Protein AF-A0A545ANE0-F1 (afdb_monomer_lite)

Organism: NCBI:txid2593070

pLDDT: mean 75.42, std 20.52, range [23.97, 98.25]

Sequence (667 aa):
MTTHSAHTYRINDRVTLIAPPAGDGALAAGDLGTVAEIHGDPPAPQVAADQPAASLEPPAPEAQHPIYADIVQPGTDPIRLDVIWDRGGRTSVSADQVEPFVALGRFTRATVAVSAAAARRGQQVAHLWIAENIGDFAPHPGARYERRRHITREARRLLGSIAIGQRSLLDRLPTVGDLTGLDTRVQEPAWYEAAVGDRGPAWRLLTDDRRDALRHVYSRSFDEALRDRVIDLCRVLAGPTGDDRDLAHLDPAGLTAGGTAVFSHRWHLLDPDLPHDAPTGDGDGDFGALARYAEGYVGVLLEETVEGTVFDCDRTTAEAIVASQQARRAHARERIAVTGLDSAAADDAVERWAAGMFWDDDVIVIDERVRSGDYTAVRRIHPDGDGRYRMPDWGWYPVDPYACDRIHGPLPAPSGGPGWVPLQHVPGVRLADDRLRARPLMLAHLREDSLSVLGLEYAGEPVAVLDAGEEVTVTFLGPDFSEHDLRGYAAESTFDGTPLTAGQLLQTLVTDAETAALIAEMTTRSITLARYLDAGGLHLLTSIAVWPAPRTTAAALNLGRQLTAAAELNDPDFTDDRTGRWELWTGTGWLDVTPYLDDTDTGSTSVFTGWLTQPLSEIPPLQAPQTLSRDRLVDLAADHGVLLPRDGDLPALAARIVTVLHLGEIR

Foldseek 3Di:
DDDDDWDWDDDPNDIDTDDPDDPDDDDDDDDDDDDDDDDDDDDDDDDDDDDDDDDDDDDDDDDWDWDDWDFDDDDDDWTWIWTAIPVRDTDTDTPVVCVVVVQVQQLVLLLVLLLVVLLVLLLVLLQVCLCVPLHDPDDDPPCRPVSLVSSLVVLVVLLVCVVVVPVVSLVPRDFCVNPPPSLVVLVDQVNSCVRRPPSHDRPVPDDPVSSVVSSVSSRVSSSVSNVVSNNQQSCLSLFQVSPSADPVLQAQLPAAQQDKHWKDAPVQFPDPVPDPPPDCDDDPDPCVVVTAGQETEIFGWHDADPLETKTKHAPFSVVVVLVVLVVVLVVQLVVVVVVVDDSVVSNLVSCLVAWHWDDDDLKIWTHNCSNVVNPPPIDIFHQDPVRITIDDSNRMYGGRSSSYNHYIHDRDHSDDQQNFDAQQQQPQKTWSHDQWAKAFPDPPPDDPQDFTKIFIGGNNHGFWIWTPDVFIDIGGPDDPDDPVNLQVRQQSIGGNNHGGGSRLVSQQRVSSNVVVVVCVVLVVVQWKKKFKAALSSSDTPDMDTFAPAAPDLQLLLLLLLLVLLQVCLVDVVSPPRPRIWMWIDPPRHTDTNHDPPPVPPPPPRPVSNPPPPDDLVPDPQDPQPPPDDPVNLRVLCNHNNNGDDPPDDPSSSSSRSVVSVVSVVVD

Structure (mmCIF, N/CA/C/O backbone):
data_AF-A0A545ANE0-F1
#
_entry.id   AF-A0A545ANE0-F1
#
loop_
_atom_site.group_PDB
_atom_site.id
_atom_site.type_symbol
_atom_site.label_atom_id
_atom_site.label_alt_id
_atom_site.label_comp_id
_atom_site.label_asym_id
_atom_site.label_entity_id
_atom_site.label_seq_id
_atom_site.pdbx_PDB_ins_code
_atom_site.Cartn_x
_atom_site.Cartn_y
_atom_site.Cartn_z
_atom_site.occupancy
_atom_site.B_iso_or_equiv
_atom_site.auth_seq_id
_atom_site.auth_comp_id
_atom_site.auth_asym_id
_atom_site.auth_atom_id
_atom_site.pdbx_PDB_model_num
ATOM 1 N N . MET A 1 1 ? -18.546 40.889 -35.721 1.00 28.52 1 MET A N 1
ATOM 2 C CA . MET A 1 1 ? -17.158 40.630 -36.156 1.00 28.52 1 MET A CA 1
ATOM 3 C C . MET A 1 1 ? -16.455 39.940 -35.003 1.00 28.52 1 MET A C 1
ATOM 5 O O . MET A 1 1 ? -15.994 40.616 -34.098 1.00 28.52 1 MET A O 1
ATOM 9 N N . THR A 1 2 ? -16.472 38.612 -34.979 1.00 26.05 2 THR A N 1
ATOM 10 C CA . THR A 1 2 ? -15.741 37.794 -34.004 1.00 26.05 2 THR A CA 1
ATOM 11 C C . THR A 1 2 ? -14.360 37.506 -34.583 1.00 26.05 2 THR A C 1
ATOM 13 O O . THR A 1 2 ? -14.218 36.761 -35.552 1.00 26.05 2 THR A O 1
ATOM 16 N N . THR A 1 3 ? -13.340 38.170 -34.050 1.00 25.02 3 THR A N 1
ATOM 17 C CA . THR A 1 3 ? -11.935 37.862 -34.335 1.00 25.02 3 THR A CA 1
ATOM 18 C C . THR A 1 3 ? -11.594 36.519 -33.700 1.00 25.02 3 THR A C 1
ATOM 20 O O . THR A 1 3 ? -11.631 36.400 -32.481 1.00 25.02 3 THR A O 1
ATOM 23 N N . HIS A 1 4 ? -11.296 35.518 -34.527 1.00 28.41 4 HIS A N 1
ATOM 24 C CA . HIS A 1 4 ? -10.784 34.226 -34.077 1.00 28.41 4 HIS A CA 1
ATOM 25 C C . HIS A 1 4 ? -9.259 34.331 -34.032 1.00 28.41 4 HIS A C 1
ATOM 27 O O . HIS A 1 4 ? -8.623 34.560 -35.062 1.00 28.41 4 HIS A O 1
ATOM 33 N N . SER A 1 5 ? -8.688 34.229 -32.837 1.00 26.48 5 SER A N 1
ATOM 34 C CA . SER A 1 5 ? -7.242 34.264 -32.621 1.00 26.48 5 SER A CA 1
ATOM 35 C C . SER A 1 5 ? -6.709 32.833 -32.634 1.00 26.48 5 SER A C 1
ATOM 37 O O . SER A 1 5 ? -7.200 31.991 -31.890 1.00 26.48 5 SER A O 1
ATOM 39 N N . ALA A 1 6 ? -5.716 32.545 -33.475 1.00 29.52 6 ALA A N 1
ATOM 40 C CA . ALA A 1 6 ? -4.962 31.298 -33.384 1.00 29.52 6 ALA A CA 1
ATOM 41 C C . ALA A 1 6 ? -3.971 31.396 -32.215 1.00 29.52 6 ALA A C 1
ATOM 43 O O . ALA A 1 6 ? -3.240 32.384 -32.105 1.00 29.52 6 ALA A O 1
ATOM 44 N N . HIS A 1 7 ? -3.933 30.374 -31.362 1.00 35.81 7 HIS A N 1
ATOM 45 C CA . HIS A 1 7 ? -2.997 30.290 -30.244 1.00 35.81 7 HIS A CA 1
ATOM 46 C C . HIS A 1 7 ? -1.895 29.273 -30.563 1.00 35.81 7 HIS A C 1
ATOM 48 O O . HIS A 1 7 ? -2.142 28.220 -31.150 1.00 35.81 7 HIS A O 1
ATOM 54 N N . THR A 1 8 ? -0.651 29.625 -30.235 1.00 31.64 8 THR A N 1
ATOM 55 C CA . THR A 1 8 ? 0.530 28.775 -30.448 1.00 31.64 8 THR A CA 1
ATOM 56 C C . THR A 1 8 ? 1.020 28.264 -29.103 1.00 31.64 8 THR A C 1
ATOM 58 O O . THR A 1 8 ? 1.231 29.071 -28.197 1.00 31.64 8 THR A O 1
ATOM 61 N N . TYR A 1 9 ? 1.250 26.955 -28.993 1.00 38.88 9 TYR A N 1
ATOM 62 C CA . TYR A 1 9 ? 1.748 26.314 -27.774 1.00 38.88 9 TYR A CA 1
ATOM 63 C C . TYR A 1 9 ? 3.064 25.575 -28.051 1.00 38.88 9 TYR A C 1
ATOM 65 O O . TYR A 1 9 ? 3.292 25.067 -29.154 1.00 38.88 9 TYR A O 1
ATOM 73 N N . ARG A 1 10 ? 3.949 25.526 -27.049 1.00 30.61 10 ARG A N 1
ATOM 74 C CA . ARG A 1 10 ? 5.239 24.821 -27.109 1.00 30.61 10 ARG A CA 1
ATOM 75 C C . ARG A 1 10 ? 5.293 23.761 -26.011 1.00 30.61 10 ARG A C 1
ATOM 77 O O . ARG A 1 10 ? 5.142 24.107 -24.845 1.00 30.61 10 ARG A O 1
ATOM 84 N N . ILE A 1 11 ? 5.537 22.505 -26.388 1.00 34.91 11 ILE A N 1
ATOM 85 C CA . ILE A 1 11 ? 5.629 21.349 -25.480 1.00 34.91 11 ILE A CA 1
ATOM 86 C C . ILE A 1 11 ? 6.806 20.473 -25.940 1.00 34.91 11 ILE A C 1
ATOM 88 O O . ILE A 1 11 ? 6.880 20.130 -27.117 1.00 34.91 11 ILE A O 1
ATOM 92 N N . ASN A 1 12 ? 7.732 20.134 -25.032 1.00 28.36 12 ASN A N 1
ATOM 93 C CA . ASN A 1 12 ? 8.850 19.192 -25.247 1.00 28.36 12 ASN A CA 1
ATOM 94 C C . ASN A 1 12 ? 9.587 19.362 -26.595 1.00 28.36 12 ASN A C 1
ATOM 96 O O . ASN A 1 12 ? 9.641 18.451 -27.416 1.00 28.36 12 ASN A O 1
ATOM 100 N N . ASP A 1 13 ? 10.113 20.566 -26.843 1.00 33.41 13 ASP A N 1
ATOM 101 C CA . ASP A 1 13 ? 10.834 20.957 -28.070 1.00 33.41 13 ASP A CA 1
ATOM 102 C C . ASP A 1 13 ? 10.074 20.833 -29.405 1.00 33.41 13 ASP A C 1
ATOM 104 O O . ASP A 1 13 ? 10.647 21.057 -30.474 1.00 33.41 13 ASP A O 1
ATOM 108 N N . ARG A 1 14 ? 8.754 20.626 -29.363 1.00 27.83 14 ARG A N 1
ATOM 109 C CA . ARG A 1 14 ? 7.850 20.787 -30.509 1.00 27.83 14 ARG A CA 1
ATOM 110 C C . ARG A 1 14 ? 6.930 21.998 -30.335 1.00 27.83 14 ARG A C 1
ATOM 112 O O . ARG A 1 14 ? 6.461 22.313 -29.242 1.00 27.83 14 ARG A O 1
ATOM 119 N N . VAL A 1 15 ? 6.690 22.703 -31.442 1.00 31.73 15 VAL A N 1
ATOM 120 C CA . VAL A 1 15 ? 5.706 23.792 -31.544 1.00 31.73 15 VAL A CA 1
ATOM 121 C C . VAL A 1 15 ? 4.491 23.248 -32.282 1.00 31.73 15 VAL A C 1
ATOM 123 O O . VAL A 1 15 ? 4.625 22.802 -33.422 1.00 31.73 15 VAL A O 1
ATOM 126 N N . THR A 1 16 ? 3.322 23.308 -31.648 1.00 34.94 16 THR A N 1
ATOM 127 C CA . THR A 1 16 ? 2.058 22.845 -32.231 1.00 34.94 16 THR A CA 1
ATOM 128 C C . THR A 1 16 ? 1.138 24.044 -32.448 1.00 34.94 16 THR A C 1
ATOM 130 O O . THR A 1 16 ? 0.875 24.824 -31.530 1.00 34.94 16 THR A O 1
ATOM 133 N N . LEU A 1 17 ? 0.669 24.207 -33.686 1.00 29.58 17 LEU A N 1
ATOM 134 C CA . LEU A 1 17 ? -0.305 25.221 -34.089 1.00 29.58 17 LEU A CA 1
ATOM 135 C C . LEU A 1 17 ? -1.681 24.565 -34.176 1.00 29.58 17 LEU A C 1
ATOM 137 O O . LEU A 1 17 ? -1.882 23.674 -34.997 1.00 29.58 17 LEU A O 1
ATOM 141 N N . ILE A 1 18 ? -2.621 25.021 -33.351 1.00 36.62 18 ILE A N 1
ATOM 142 C CA . ILE A 1 18 ? -4.013 24.570 -33.409 1.00 36.62 18 ILE A CA 1
ATOM 143 C C . ILE A 1 18 ? -4.801 25.625 -34.186 1.00 36.62 18 ILE A C 1
ATOM 145 O O . ILE A 1 18 ? -4.924 26.773 -33.754 1.00 36.62 18 ILE A O 1
ATOM 149 N N . ALA A 1 19 ? -5.302 25.246 -35.360 1.00 32.94 19 ALA A N 1
ATOM 150 C CA . ALA A 1 19 ? -6.251 26.053 -36.118 1.00 32.94 19 ALA A CA 1
ATOM 151 C C . ALA A 1 19 ? -7.684 25.619 -35.762 1.00 32.94 19 ALA A C 1
ATOM 153 O O . ALA A 1 19 ? -7.914 24.422 -35.580 1.00 32.94 19 ALA A O 1
ATOM 154 N N . PRO A 1 20 ? -8.654 26.547 -35.677 1.00 31.06 20 PRO A N 1
ATOM 155 C CA . PRO A 1 20 ? -10.052 26.170 -35.501 1.00 31.06 20 PRO A CA 1
ATOM 156 C C . PRO A 1 20 ? -10.534 25.325 -36.696 1.00 31.06 20 PRO A C 1
ATOM 158 O O . PRO A 1 20 ? -10.013 25.491 -37.805 1.00 31.06 20 PRO A O 1
ATOM 161 N N . PRO A 1 21 ? -11.523 24.432 -36.500 1.00 33.53 21 PRO A N 1
ATOM 162 C CA . PRO A 1 21 ? -12.030 23.579 -37.568 1.00 33.53 21 PRO A CA 1
ATOM 163 C C . PRO A 1 21 ? -12.534 24.428 -38.739 1.00 33.53 21 PRO A C 1
ATOM 165 O O . PRO A 1 21 ? -13.263 25.407 -38.557 1.00 33.53 21 PRO A O 1
ATOM 168 N N . ALA A 1 22 ? -12.119 24.061 -39.953 1.00 37.31 22 ALA A N 1
ATOM 169 C CA . ALA A 1 22 ? -12.614 24.685 -41.170 1.00 37.31 22 ALA A CA 1
ATOM 170 C C . ALA A 1 22 ? -14.122 24.425 -41.268 1.00 37.31 22 ALA A C 1
ATOM 172 O O . ALA A 1 22 ? -14.550 23.275 -41.322 1.00 37.31 22 ALA A O 1
ATOM 173 N N . GLY A 1 23 ? -14.915 25.498 -41.254 1.00 31.55 23 GLY A N 1
ATOM 174 C CA . GLY A 1 23 ? -16.360 25.408 -41.431 1.00 31.55 23 GLY A CA 1
ATOM 175 C C . GLY A 1 23 ? -16.715 24.669 -42.721 1.00 31.55 23 GLY A C 1
ATOM 176 O O . GLY A 1 23 ? -16.077 24.875 -43.756 1.00 31.55 23 GLY A O 1
ATOM 177 N N . ASP A 1 24 ? -17.730 23.812 -42.622 1.00 40.47 24 ASP A N 1
ATOM 178 C CA . ASP A 1 24 ? -18.222 22.937 -43.682 1.00 40.47 24 ASP A CA 1
ATOM 179 C C . ASP A 1 24 ? -18.369 23.653 -45.032 1.00 40.47 24 ASP A C 1
ATOM 181 O O . ASP A 1 24 ? -19.156 24.588 -45.203 1.00 40.47 24 ASP A O 1
ATOM 185 N N . GLY A 1 25 ? -17.627 23.159 -46.020 1.00 31.92 25 GLY A N 1
ATOM 186 C CA . GLY A 1 25 ? -17.668 23.640 -47.393 1.00 31.92 25 GLY A CA 1
ATOM 187 C C . GLY A 1 25 ? -16.977 22.661 -48.329 1.00 31.92 25 GLY A C 1
ATOM 188 O O . GLY A 1 25 ? -15.789 22.782 -48.604 1.00 31.92 25 GLY A O 1
ATOM 189 N N . ALA A 1 26 ? -17.740 21.673 -48.795 1.00 34.78 26 ALA A N 1
ATOM 190 C CA . ALA A 1 26 ? -17.330 20.638 -49.736 1.00 34.78 26 ALA A CA 1
ATOM 191 C C . ALA A 1 26 ? -16.543 21.172 -50.945 1.00 34.78 26 ALA A C 1
ATOM 193 O O . ALA A 1 26 ? -17.008 22.107 -51.590 1.00 34.78 26 ALA A O 1
ATOM 194 N N . LEU A 1 27 ? -15.456 20.489 -51.332 1.00 28.86 27 LEU A N 1
ATOM 195 C CA . LEU A 1 27 ? -15.046 20.330 -52.733 1.00 28.86 27 LEU A CA 1
ATOM 196 C C . LEU A 1 27 ? -14.196 19.056 -52.942 1.00 28.86 27 LEU A C 1
ATOM 198 O O . LEU A 1 27 ? -13.414 18.645 -52.095 1.00 28.86 27 LEU A O 1
ATOM 202 N N . ALA A 1 28 ? -14.465 18.443 -54.094 1.00 30.91 28 ALA A N 1
ATOM 203 C CA . ALA A 1 28 ? -14.159 17.108 -54.606 1.00 30.91 28 ALA A CA 1
ATOM 204 C C . ALA A 1 28 ? -12.704 16.584 -54.604 1.00 30.91 28 ALA A C 1
ATOM 206 O O . ALA A 1 28 ? -11.726 17.322 -54.606 1.00 30.91 28 ALA A O 1
ATOM 207 N N . ALA A 1 29 ? -12.642 15.252 -54.725 1.00 36.03 29 ALA A N 1
ATOM 208 C CA . ALA A 1 29 ? -11.486 14.382 -54.922 1.00 36.03 29 ALA A CA 1
ATOM 209 C C . ALA A 1 29 ? -10.595 14.715 -56.137 1.00 36.03 29 ALA A C 1
ATOM 211 O O . ALA A 1 29 ? -11.097 15.067 -57.205 1.00 36.03 29 ALA A O 1
ATOM 212 N N . GLY A 1 30 ? -9.287 14.459 -55.995 1.00 28.72 30 GLY A N 1
ATOM 213 C CA . GLY A 1 30 ? -8.337 14.374 -57.106 1.00 28.72 30 GLY A CA 1
ATOM 214 C C . GLY A 1 30 ? -6.865 14.336 -56.672 1.00 28.72 30 GLY A C 1
ATOM 215 O O . GLY A 1 30 ? -6.352 15.325 -56.173 1.00 28.72 30 GLY A O 1
ATOM 216 N N . ASP A 1 31 ? -6.225 13.199 -56.952 1.00 26.47 31 ASP A N 1
ATOM 217 C CA . ASP A 1 31 ? -4.787 12.943 -57.126 1.00 26.47 31 ASP A CA 1
ATOM 218 C C . ASP A 1 31 ? -3.800 12.905 -55.937 1.00 26.47 31 ASP A C 1
ATOM 220 O O . ASP A 1 31 ? -3.497 13.876 -55.249 1.00 26.47 31 ASP A O 1
ATOM 224 N N . LEU A 1 32 ? -3.215 11.705 -55.808 1.00 40.06 32 LEU A N 1
ATOM 225 C CA . LEU A 1 32 ? -1.985 11.359 -55.102 1.00 40.06 32 LEU A CA 1
ATOM 226 C C . LEU A 1 32 ? -0.805 12.187 -55.632 1.00 40.06 32 LEU A C 1
ATOM 228 O O . LEU A 1 32 ? -0.438 12.078 -56.802 1.00 40.06 32 LEU A O 1
ATOM 232 N N . GLY A 1 33 ? -0.170 12.949 -54.743 1.00 25.36 33 GLY A N 1
ATOM 233 C CA . GLY A 1 33 ? 1.069 13.674 -54.999 1.00 25.36 33 GLY A CA 1
ATOM 234 C C . GLY A 1 33 ? 2.112 13.369 -53.927 1.00 25.36 33 GLY A C 1
ATOM 235 O O . GLY A 1 33 ? 1.905 13.626 -52.746 1.00 25.36 33 GLY A O 1
ATOM 236 N N . THR A 1 34 ? 3.224 12.800 -54.374 1.00 28.03 34 THR A N 1
ATOM 237 C CA . THR A 1 34 ? 4.483 12.539 -53.674 1.00 28.03 34 THR A CA 1
ATOM 238 C C . THR A 1 34 ? 4.939 13.723 -52.811 1.00 28.03 34 THR A C 1
ATOM 240 O O . THR A 1 34 ? 5.067 14.839 -53.311 1.00 28.03 34 THR A O 1
ATOM 243 N N . VAL A 1 35 ? 5.250 13.477 -51.534 1.00 23.97 35 VAL A N 1
ATOM 244 C CA . VAL A 1 35 ? 5.928 14.455 -50.668 1.00 23.97 35 VAL A CA 1
ATOM 245 C C . VAL A 1 35 ? 7.395 14.539 -51.095 1.00 23.97 35 VAL A C 1
ATOM 247 O O . VAL A 1 35 ? 8.136 13.566 -50.979 1.00 23.97 35 VAL A O 1
ATOM 250 N N . ALA A 1 36 ? 7.797 15.696 -51.622 1.00 25.19 36 ALA A N 1
ATOM 251 C CA . ALA A 1 36 ? 9.192 16.066 -51.825 1.00 25.19 36 ALA A CA 1
ATOM 252 C C . ALA A 1 36 ? 9.706 16.798 -50.575 1.00 25.19 36 ALA A C 1
ATOM 254 O O . ALA A 1 36 ? 9.085 17.761 -50.123 1.00 25.19 36 ALA A O 1
ATOM 255 N N . GLU A 1 37 ? 10.837 16.345 -50.030 1.00 26.81 37 GLU A N 1
ATOM 256 C CA . GLU A 1 37 ? 11.585 17.048 -48.985 1.00 26.81 37 GLU A CA 1
ATOM 257 C C . GLU A 1 37 ? 12.109 18.387 -49.522 1.00 26.81 37 GLU A C 1
ATOM 259 O O . GLU A 1 37 ? 12.807 18.448 -50.537 1.00 26.81 37 GLU A O 1
ATOM 264 N N . ILE A 1 38 ? 11.774 19.476 -48.831 1.00 25.34 38 ILE A N 1
ATOM 265 C CA . ILE A 1 38 ? 12.325 20.804 -49.095 1.00 25.34 38 ILE A CA 1
ATOM 266 C C . ILE A 1 38 ? 13.596 20.955 -48.255 1.00 25.34 38 ILE A C 1
ATOM 268 O O . ILE A 1 38 ? 13.527 21.136 -47.041 1.00 25.34 38 ILE A O 1
ATOM 272 N N . HIS A 1 39 ? 14.758 20.925 -48.909 1.00 33.19 39 HIS A N 1
ATOM 273 C CA . HIS A 1 39 ? 15.989 21.500 -48.368 1.00 33.19 39 HIS A CA 1
ATOM 274 C C . HIS A 1 39 ? 15.952 23.021 -48.551 1.00 33.19 39 HIS A C 1
ATOM 276 O O . HIS A 1 39 ? 15.934 23.516 -49.678 1.00 33.19 39 HIS A O 1
ATOM 282 N N . GLY A 1 40 ? 15.958 23.761 -47.444 1.00 26.75 40 GLY A N 1
ATOM 283 C CA . GLY A 1 40 ? 16.153 25.207 -47.433 1.00 26.75 40 GLY A CA 1
ATOM 284 C C . GLY A 1 40 ? 17.101 25.599 -46.307 1.00 26.75 40 GLY A C 1
ATOM 285 O O . GLY A 1 40 ? 16.739 25.489 -45.138 1.00 26.75 40 GLY A O 1
ATOM 286 N N . ASP A 1 41 ? 18.302 26.048 -46.671 1.00 32.09 41 ASP A N 1
ATOM 287 C CA . ASP A 1 41 ? 19.240 26.706 -45.758 1.00 32.09 41 ASP A CA 1
ATOM 288 C C . ASP A 1 41 ? 18.666 28.055 -45.285 1.00 32.09 41 ASP A C 1
ATOM 290 O O . ASP A 1 41 ? 18.179 28.838 -46.112 1.00 32.09 41 ASP A O 1
ATOM 294 N N . PRO A 1 42 ? 18.743 28.391 -43.985 1.00 35.19 42 PRO A N 1
ATOM 295 C CA . PRO A 1 42 ? 18.400 29.725 -43.512 1.00 35.19 42 PRO A CA 1
ATOM 296 C C . PRO A 1 42 ? 19.545 30.724 -43.784 1.00 35.19 42 PRO A C 1
ATOM 298 O O . PRO A 1 42 ? 20.722 30.356 -43.734 1.00 35.19 42 PRO A O 1
ATOM 301 N N . PRO A 1 43 ? 19.243 32.012 -44.042 1.00 36.88 43 PRO A N 1
ATOM 302 C CA . PRO A 1 43 ? 20.267 33.012 -44.311 1.00 36.88 43 PRO A CA 1
ATOM 303 C C . PRO A 1 43 ? 20.985 33.446 -43.026 1.00 36.88 43 PRO A C 1
ATOM 305 O O . PRO A 1 43 ? 20.368 33.711 -41.994 1.00 36.88 43 PRO A O 1
ATOM 308 N N . ALA A 1 44 ? 22.308 33.563 -43.122 1.00 34.12 44 ALA A N 1
ATOM 309 C CA . ALA A 1 44 ? 23.179 34.063 -42.065 1.00 34.12 44 ALA A CA 1
ATOM 310 C C . ALA A 1 44 ? 22.987 35.574 -41.809 1.00 34.12 44 ALA A C 1
ATOM 312 O O . ALA A 1 44 ? 22.859 36.341 -42.770 1.00 34.12 44 ALA A O 1
ATOM 313 N N . PRO A 1 45 ? 23.069 36.046 -40.551 1.00 38.28 45 PRO A N 1
ATOM 314 C CA . PRO A 1 45 ? 23.238 37.461 -40.264 1.00 38.28 45 PRO A CA 1
ATOM 315 C C . PRO A 1 45 ? 24.726 37.848 -40.274 1.00 38.28 45 PRO A C 1
ATOM 317 O O . PRO A 1 45 ? 25.568 37.210 -39.644 1.00 38.28 45 PRO A O 1
ATOM 320 N N . GLN A 1 46 ? 25.043 38.936 -40.977 1.00 38.28 46 GLN A N 1
ATOM 321 C CA . GLN A 1 46 ? 26.322 39.637 -40.872 1.00 38.28 46 GLN A CA 1
ATOM 322 C C . GLN A 1 46 ? 26.370 40.469 -39.584 1.00 38.28 46 GLN A C 1
ATOM 324 O O . GLN A 1 46 ? 25.538 41.357 -39.409 1.00 38.28 46 GLN A O 1
ATOM 329 N N . VAL A 1 47 ? 27.400 40.273 -38.756 1.00 34.56 47 VAL A N 1
ATOM 330 C CA . VAL A 1 47 ? 27.955 41.314 -37.872 1.00 34.56 47 VAL A CA 1
ATOM 331 C C . VAL A 1 47 ? 29.482 41.203 -37.885 1.00 34.56 47 VAL A C 1
ATOM 333 O O . VAL A 1 47 ? 30.043 40.111 -37.933 1.00 34.56 47 VAL A O 1
ATOM 336 N N . ALA A 1 48 ? 30.138 42.360 -37.918 1.00 37.12 48 ALA A N 1
ATOM 337 C CA . ALA A 1 48 ? 31.561 42.545 -38.140 1.00 37.12 48 ALA A CA 1
ATOM 338 C C . ALA A 1 48 ? 32.421 42.531 -36.856 1.00 37.12 48 ALA A C 1
ATOM 340 O O . ALA A 1 48 ? 32.000 43.038 -35.821 1.00 37.12 48 ALA A O 1
ATOM 341 N N . ALA A 1 49 ? 33.665 42.080 -37.063 1.00 37.94 49 ALA A N 1
ATOM 342 C CA . ALA A 1 49 ? 34.952 42.550 -36.524 1.00 37.94 49 ALA A CA 1
ATOM 343 C C . ALA A 1 49 ? 35.456 42.173 -35.104 1.00 37.94 49 ALA A C 1
ATOM 345 O O . ALA A 1 49 ? 34.878 42.523 -34.082 1.00 37.94 49 ALA A O 1
ATOM 346 N N . ASP A 1 50 ? 36.669 41.592 -35.155 1.00 37.19 50 ASP A N 1
ATOM 347 C CA . ASP A 1 50 ? 37.856 41.706 -34.288 1.00 37.19 50 ASP A CA 1
ATOM 348 C C . ASP A 1 50 ? 37.899 41.119 -32.864 1.00 37.19 50 ASP A C 1
ATOM 350 O O . ASP A 1 50 ? 37.469 41.744 -31.901 1.00 37.19 50 ASP A O 1
ATOM 354 N N . GLN A 1 51 ? 38.629 39.994 -32.727 1.00 31.12 51 GLN A N 1
ATOM 355 C CA . GLN A 1 51 ? 39.748 39.794 -31.775 1.00 31.12 51 GLN A CA 1
ATOM 356 C C . GLN A 1 51 ? 40.488 38.452 -32.043 1.00 31.12 51 GLN A C 1
ATOM 358 O O . GLN A 1 51 ? 39.836 37.477 -32.414 1.00 31.12 51 GLN A O 1
ATOM 363 N N . PRO A 1 52 ? 41.828 38.348 -31.874 1.00 43.75 52 PRO A N 1
ATOM 364 C CA . PRO A 1 52 ? 42.574 37.119 -32.156 1.00 43.75 52 PRO A CA 1
ATOM 365 C C . PRO A 1 52 ? 42.672 36.212 -30.917 1.00 43.75 52 PRO A C 1
ATOM 367 O O . PRO A 1 52 ? 43.088 36.659 -29.849 1.00 43.75 52 PRO A O 1
ATOM 370 N N . ALA A 1 53 ? 42.354 34.923 -31.070 1.00 35.31 53 ALA A N 1
ATOM 371 C CA . ALA A 1 53 ? 42.553 33.896 -30.045 1.00 35.31 53 ALA A CA 1
ATOM 372 C C . ALA A 1 53 ? 43.604 32.862 -30.482 1.00 35.31 53 ALA A C 1
ATOM 374 O O . ALA A 1 53 ? 43.702 32.495 -31.653 1.00 35.31 53 ALA A O 1
ATOM 375 N N . ALA A 1 54 ? 44.413 32.449 -29.508 1.00 36.94 54 ALA A N 1
ATOM 376 C CA . ALA A 1 54 ? 45.605 31.623 -29.630 1.00 36.94 54 ALA A CA 1
ATOM 377 C C . ALA A 1 54 ? 45.320 30.149 -29.974 1.00 36.94 54 ALA A C 1
ATOM 379 O O . ALA A 1 54 ? 44.327 29.572 -29.537 1.00 36.94 54 ALA A O 1
ATOM 380 N N . SER A 1 55 ? 46.254 29.542 -30.713 1.00 37.50 55 SER A N 1
ATOM 381 C CA . SER A 1 55 ? 46.291 28.118 -31.053 1.00 37.50 55 SER A CA 1
ATOM 382 C C . SER A 1 55 ? 46.403 27.219 -29.818 1.00 37.50 55 SER A C 1
ATOM 384 O O . SER A 1 55 ? 47.327 27.375 -29.021 1.00 37.50 55 SER A O 1
ATOM 386 N N . LEU A 1 56 ? 45.528 26.218 -29.725 1.00 35.09 56 LEU A N 1
ATOM 387 C CA . LEU A 1 56 ? 45.695 25.036 -28.878 1.00 35.09 56 LEU A CA 1
ATOM 388 C C . LEU A 1 56 ? 45.619 23.787 -29.765 1.00 35.09 56 LEU A C 1
ATOM 390 O O . LEU A 1 56 ? 44.711 23.661 -30.586 1.00 35.09 56 LEU A O 1
ATOM 394 N N . GLU A 1 57 ? 46.604 22.897 -29.626 1.00 37.53 57 GLU A N 1
ATOM 395 C CA . GLU A 1 57 ? 46.645 21.587 -30.288 1.00 37.53 57 GLU A CA 1
ATOM 396 C C . GLU A 1 57 ? 45.524 20.660 -29.776 1.00 37.53 57 GLU A C 1
ATOM 398 O O . GLU A 1 57 ? 45.165 20.730 -28.596 1.00 37.53 57 GLU A O 1
ATOM 403 N N . PRO A 1 58 ? 44.974 19.771 -30.627 1.00 36.00 58 PRO A N 1
ATOM 404 C CA . PRO A 1 58 ? 43.922 18.846 -30.222 1.00 36.00 58 PRO A CA 1
ATOM 405 C C . PRO A 1 58 ? 44.472 17.651 -29.412 1.00 36.00 58 PRO A C 1
ATOM 407 O O . PRO A 1 58 ? 45.589 17.193 -29.665 1.00 36.00 58 PRO A O 1
ATOM 410 N N . PRO A 1 59 ? 43.689 17.108 -28.460 1.00 37.97 59 PRO A N 1
ATOM 411 C CA . PRO A 1 59 ? 44.095 15.980 -27.624 1.00 37.97 59 PRO A CA 1
ATOM 412 C C . PRO A 1 59 ? 44.067 14.634 -28.373 1.00 37.97 59 PRO A C 1
ATOM 414 O O . PRO A 1 59 ? 43.358 14.457 -29.364 1.00 37.97 59 PRO A O 1
ATOM 417 N N . ALA A 1 60 ? 44.854 13.676 -27.872 1.00 41.44 60 ALA A N 1
ATOM 418 C CA . ALA A 1 60 ? 44.994 12.324 -28.420 1.00 41.44 60 ALA A CA 1
ATOM 419 C C . ALA A 1 60 ? 43.677 11.511 -28.365 1.00 41.44 60 ALA A C 1
ATOM 421 O O . ALA A 1 60 ? 42.898 11.689 -27.427 1.00 41.44 60 ALA A O 1
ATOM 422 N N . PRO A 1 61 ? 43.423 10.601 -29.329 1.00 45.44 61 PRO A N 1
ATOM 423 C CA . PRO A 1 61 ? 42.157 9.875 -29.413 1.00 45.44 61 PRO A CA 1
ATOM 424 C C . PRO A 1 61 ? 42.002 8.798 -28.324 1.00 45.44 61 PRO A C 1
ATOM 426 O O . PRO A 1 61 ? 42.897 7.984 -28.100 1.00 45.44 61 PRO A O 1
ATOM 429 N N . GLU A 1 62 ? 40.827 8.791 -27.688 1.00 41.66 62 GLU A N 1
ATOM 430 C CA . GLU A 1 62 ? 40.342 7.765 -26.752 1.00 41.66 62 GLU A CA 1
ATOM 431 C C . GLU A 1 62 ? 40.133 6.393 -27.429 1.00 41.66 62 GLU A C 1
ATOM 433 O O . GLU A 1 62 ? 39.872 6.304 -28.631 1.00 41.66 62 GLU A O 1
ATOM 438 N N . ALA A 1 63 ? 40.234 5.314 -26.642 1.00 40.16 63 ALA A N 1
ATOM 439 C CA . ALA A 1 63 ? 40.092 3.927 -27.095 1.00 40.16 63 ALA A CA 1
ATOM 440 C C . ALA A 1 63 ? 38.671 3.608 -27.617 1.00 40.16 63 ALA A C 1
ATOM 442 O O . ALA A 1 63 ? 37.685 3.979 -26.989 1.00 40.16 63 ALA A O 1
ATOM 443 N N . GLN A 1 64 ? 38.578 2.896 -28.749 1.00 51.84 64 GLN A N 1
ATOM 444 C CA . GLN A 1 64 ? 37.326 2.527 -29.437 1.00 51.84 64 GLN A CA 1
ATOM 445 C C . GLN A 1 64 ? 37.017 1.027 -29.285 1.00 51.84 64 GLN A C 1
ATOM 447 O O . GLN A 1 64 ? 37.941 0.206 -29.327 1.00 51.84 64 GLN A O 1
ATOM 452 N N . HIS A 1 65 ? 35.734 0.650 -29.168 1.00 46.34 65 HIS A N 1
ATOM 453 C CA . HIS A 1 65 ? 35.291 -0.749 -29.074 1.00 46.34 65 HIS A CA 1
ATOM 454 C C . HIS A 1 65 ? 34.536 -1.215 -30.343 1.00 46.34 65 HIS A C 1
ATOM 456 O O . HIS A 1 65 ? 33.714 -0.471 -30.885 1.00 46.34 65 HIS A O 1
ATOM 462 N N . PRO A 1 66 ? 34.796 -2.433 -30.863 1.00 44.50 66 PRO A N 1
ATOM 463 C CA . PRO A 1 66 ? 34.135 -2.936 -32.070 1.00 44.50 66 PRO A CA 1
ATOM 464 C C . PRO A 1 66 ? 32.729 -3.486 -31.766 1.00 44.50 66 PRO A C 1
ATOM 466 O O . PRO A 1 66 ? 32.556 -4.241 -30.809 1.00 44.50 66 PRO A O 1
ATOM 469 N N . ILE A 1 67 ? 31.742 -3.160 -32.609 1.00 43.97 67 ILE A N 1
ATOM 470 C CA . ILE A 1 67 ? 30.346 -3.626 -32.490 1.00 43.97 67 ILE A CA 1
ATOM 471 C C . ILE A 1 67 ? 30.077 -4.866 -33.359 1.00 43.97 67 ILE A C 1
ATOM 473 O O . ILE A 1 67 ? 29.410 -5.797 -32.910 1.00 43.97 67 ILE A O 1
ATOM 477 N N . TYR A 1 68 ? 30.562 -4.897 -34.607 1.00 41.47 68 TYR A N 1
ATOM 478 C CA . TYR A 1 68 ? 30.224 -5.946 -35.584 1.00 41.47 68 TYR A CA 1
ATOM 479 C C . TYR A 1 68 ? 31.285 -6.067 -36.696 1.00 41.47 68 TYR A C 1
ATOM 481 O O . TYR A 1 68 ? 31.982 -5.092 -36.983 1.00 41.47 68 TYR A O 1
ATOM 489 N N . ALA A 1 69 ? 31.403 -7.241 -37.334 1.00 44.47 69 ALA A N 1
ATOM 490 C CA . ALA A 1 69 ? 32.304 -7.477 -38.468 1.00 44.47 69 ALA A CA 1
ATOM 491 C C . ALA A 1 69 ? 31.595 -8.237 -39.602 1.00 44.47 69 ALA A C 1
ATOM 493 O O . ALA A 1 69 ? 30.927 -9.238 -39.337 1.00 44.47 69 ALA A O 1
ATOM 494 N N . ASP A 1 70 ? 31.772 -7.782 -40.847 1.00 42.03 70 ASP A N 1
ATOM 495 C CA . ASP A 1 70 ? 31.150 -8.369 -42.044 1.00 42.03 70 ASP A CA 1
ATOM 496 C C . ASP A 1 70 ? 32.203 -8.856 -43.058 1.00 42.03 70 ASP A C 1
ATOM 498 O O . ASP A 1 70 ? 33.223 -8.191 -43.272 1.00 42.03 70 ASP A O 1
ATOM 502 N N . ILE A 1 71 ? 31.987 -10.033 -43.662 1.00 47.84 71 ILE A N 1
ATOM 503 C CA . ILE A 1 71 ? 32.952 -10.673 -44.580 1.00 47.84 71 ILE A CA 1
ATOM 504 C C . ILE A 1 71 ? 32.693 -10.195 -46.008 1.00 47.84 71 ILE A C 1
ATOM 506 O O . ILE A 1 71 ? 31.727 -10.608 -46.653 1.00 47.84 71 ILE A O 1
ATOM 510 N N . VAL A 1 72 ? 33.613 -9.399 -46.551 1.00 44.44 72 VAL A N 1
ATOM 511 C CA . VAL A 1 72 ? 33.544 -8.938 -47.941 1.00 44.44 72 VAL A CA 1
ATOM 512 C C . VAL A 1 72 ? 34.290 -9.920 -48.854 1.00 44.44 72 VAL A C 1
ATOM 514 O O . VAL A 1 72 ? 35.510 -9.900 -48.934 1.00 44.44 72 VAL A O 1
ATOM 517 N N . GLN A 1 73 ? 33.509 -10.773 -49.530 1.00 45.97 73 GLN A N 1
ATOM 518 C CA . GLN A 1 73 ? 33.818 -11.663 -50.670 1.00 45.97 73 GLN A CA 1
ATOM 519 C C . GLN A 1 73 ? 35.022 -12.646 -50.597 1.00 45.97 73 GLN A C 1
ATOM 521 O O . GLN A 1 73 ? 36.165 -12.258 -50.371 1.00 45.97 73 GLN A O 1
ATOM 526 N N . PRO A 1 74 ? 34.819 -13.938 -50.944 1.00 39.84 74 PRO A N 1
ATOM 527 C CA . PRO A 1 74 ? 35.908 -14.884 -51.162 1.00 39.84 74 PRO A CA 1
ATOM 528 C C . PRO A 1 74 ? 36.420 -14.808 -52.612 1.00 39.84 74 PRO A C 1
ATOM 530 O O . PRO A 1 74 ? 35.768 -15.290 -53.536 1.00 39.84 74 PRO A O 1
ATOM 533 N N . GLY A 1 75 ? 37.611 -14.243 -52.819 1.00 46.22 75 GLY A N 1
ATOM 534 C CA . GLY A 1 75 ? 38.293 -14.290 -54.116 1.00 46.22 75 GLY A CA 1
ATOM 535 C C . GLY A 1 75 ? 39.585 -13.474 -54.159 1.00 46.22 75 GLY A C 1
ATOM 536 O O . GLY A 1 75 ? 39.531 -12.274 -54.385 1.00 46.22 75 GLY A O 1
ATOM 537 N N . THR A 1 76 ? 40.724 -14.165 -53.997 1.00 44.03 76 THR A N 1
ATOM 538 C CA . THR A 1 76 ? 42.136 -13.712 -54.124 1.00 44.03 76 THR A CA 1
ATOM 539 C C . THR A 1 76 ? 42.657 -12.683 -53.092 1.00 44.03 76 THR A C 1
ATOM 541 O O . THR A 1 76 ? 42.325 -11.515 -53.193 1.00 44.03 76 THR A O 1
ATOM 544 N N . ASP A 1 77 ? 43.495 -13.156 -52.143 1.00 47.34 77 ASP A N 1
ATOM 545 C CA . ASP A 1 77 ? 44.440 -12.470 -51.210 1.00 47.34 77 ASP A CA 1
ATOM 546 C C . ASP A 1 77 ? 44.130 -11.070 -50.607 1.00 47.34 77 ASP A C 1
ATOM 548 O O . ASP A 1 77 ? 43.940 -10.104 -51.342 1.00 47.34 77 ASP A O 1
ATOM 552 N N . PRO A 1 78 ? 44.389 -10.859 -49.291 1.00 51.72 78 PRO A N 1
ATOM 553 C CA . PRO A 1 78 ? 43.898 -11.605 -48.131 1.00 51.72 78 PRO A CA 1
ATOM 554 C C . PRO A 1 78 ? 42.462 -11.170 -47.772 1.00 51.72 78 PRO A C 1
ATOM 556 O O . PRO A 1 78 ? 42.046 -10.054 -48.083 1.00 51.72 78 PRO A O 1
ATOM 559 N N . ILE A 1 79 ? 41.709 -12.033 -47.076 1.00 54.25 79 ILE A N 1
ATOM 560 C CA . ILE A 1 79 ? 40.341 -11.734 -46.609 1.00 54.25 79 ILE A CA 1
ATOM 561 C C . ILE A 1 79 ? 40.371 -10.433 -45.793 1.00 54.25 79 ILE A C 1
ATOM 563 O O . ILE A 1 79 ? 40.993 -10.381 -44.730 1.00 54.25 79 ILE A O 1
ATOM 567 N N . ARG A 1 80 ? 39.731 -9.381 -46.313 1.00 54.84 80 ARG A N 1
ATOM 568 C CA . ARG A 1 80 ? 39.524 -8.116 -45.605 1.00 54.84 80 ARG A CA 1
ATOM 569 C C . ARG A 1 80 ? 38.180 -8.166 -44.899 1.00 54.84 80 ARG A C 1
ATOM 571 O O . ARG A 1 80 ? 37.160 -8.470 -45.512 1.00 54.84 80 ARG A O 1
ATOM 578 N N . LEU A 1 81 ? 38.202 -7.883 -43.605 1.00 58.53 81 LEU A N 1
ATOM 579 C CA . LEU A 1 81 ? 37.009 -7.762 -42.778 1.00 58.53 81 LEU A CA 1
ATOM 580 C C . LEU A 1 81 ? 36.787 -6.294 -42.455 1.00 58.53 81 LEU A C 1
ATOM 582 O O . LEU A 1 81 ? 37.692 -5.638 -41.934 1.00 58.53 81 LEU A O 1
ATOM 586 N N . ASP A 1 82 ? 35.591 -5.800 -42.755 1.00 64.69 82 ASP A N 1
ATOM 587 C CA . ASP A 1 82 ? 35.180 -4.461 -42.353 1.00 64.69 82 ASP A CA 1
ATOM 588 C C . ASP A 1 82 ? 34.634 -4.529 -40.925 1.00 64.69 82 ASP A C 1
ATOM 590 O O . ASP A 1 82 ? 33.635 -5.198 -40.651 1.00 64.69 82 ASP A O 1
ATOM 594 N N . VAL A 1 83 ? 35.318 -3.850 -40.005 1.00 60.00 83 VAL A N 1
ATOM 595 C CA . VAL A 1 83 ? 34.933 -3.740 -38.593 1.00 60.00 83 VAL A CA 1
ATOM 596 C C . VAL A 1 83 ? 34.230 -2.405 -38.383 1.00 60.00 83 VAL A C 1
ATOM 598 O O . VAL A 1 83 ? 34.766 -1.359 -38.757 1.00 60.00 83 VAL A O 1
ATOM 601 N N . ILE A 1 84 ? 33.034 -2.449 -37.793 1.00 62.16 84 ILE A N 1
ATOM 602 C CA . ILE A 1 84 ? 32.246 -1.268 -37.426 1.00 62.16 84 ILE A CA 1
ATOM 603 C C . ILE A 1 84 ? 32.461 -0.971 -35.938 1.00 62.16 84 ILE A C 1
ATOM 605 O O . ILE A 1 84 ? 32.240 -1.839 -35.089 1.00 62.16 84 ILE A O 1
ATOM 609 N N . TRP A 1 85 ? 32.879 0.255 -35.632 1.00 63.56 85 TRP A N 1
ATOM 610 C CA . TRP A 1 85 ? 33.135 0.754 -34.278 1.00 63.56 85 TRP A CA 1
ATOM 611 C C . TRP A 1 85 ? 31.889 1.397 -33.658 1.00 63.56 85 TRP A C 1
ATOM 613 O O . TRP A 1 85 ? 30.975 1.821 -34.366 1.00 63.56 85 TRP A O 1
ATOM 623 N N . ASP A 1 86 ? 31.880 1.511 -32.333 1.00 51.28 86 ASP A N 1
ATOM 624 C CA . ASP A 1 86 ? 30.796 2.082 -31.519 1.00 51.28 86 ASP A CA 1
ATOM 625 C C . ASP A 1 86 ? 30.322 3.496 -31.884 1.00 51.28 86 ASP A C 1
ATOM 627 O O . ASP A 1 86 ? 29.164 3.837 -31.648 1.00 51.28 86 ASP A O 1
ATOM 631 N N . ARG A 1 87 ? 31.162 4.284 -32.556 1.00 61.91 87 ARG A N 1
ATOM 632 C CA . ARG A 1 87 ? 30.821 5.611 -33.100 1.00 61.91 87 ARG A CA 1
ATOM 633 C C . ARG A 1 87 ? 30.572 5.629 -34.615 1.00 61.91 87 ARG A C 1
ATOM 635 O O . ARG A 1 87 ? 30.693 6.673 -35.249 1.00 61.91 87 ARG A O 1
ATOM 642 N N . GLY A 1 88 ? 30.261 4.482 -35.222 1.00 62.25 88 GLY A N 1
ATOM 643 C CA . GLY A 1 88 ? 29.913 4.373 -36.646 1.00 62.25 88 GLY A CA 1
ATOM 644 C C . GLY A 1 88 ? 31.100 4.404 -37.618 1.00 62.25 88 GLY A C 1
ATOM 645 O O . GLY A 1 88 ? 30.896 4.410 -38.832 1.00 62.25 88 GLY A O 1
ATOM 646 N N . GLY A 1 89 ? 32.341 4.398 -37.119 1.00 66.81 89 GLY A N 1
ATOM 647 C CA . GLY A 1 89 ? 33.539 4.281 -37.954 1.00 66.81 89 GLY A CA 1
ATOM 648 C C . GLY A 1 89 ? 33.663 2.889 -38.585 1.00 66.81 89 GLY A C 1
ATOM 649 O O . GLY A 1 89 ? 33.285 1.897 -37.965 1.00 66.81 89 GLY A O 1
ATOM 650 N N . ARG A 1 90 ? 34.230 2.799 -39.795 1.00 68.00 90 ARG A N 1
ATOM 651 C CA . ARG A 1 90 ? 34.568 1.532 -40.470 1.00 68.00 90 ARG A CA 1
ATOM 652 C C . ARG A 1 90 ? 36.070 1.441 -40.716 1.00 68.00 90 ARG A C 1
ATOM 654 O O . ARG A 1 90 ? 36.650 2.374 -41.265 1.00 68.00 90 ARG A O 1
ATOM 661 N N . THR A 1 91 ? 36.691 0.316 -40.368 1.00 72.31 91 THR A N 1
ATOM 662 C CA . THR A 1 91 ? 38.090 0.020 -40.732 1.00 72.31 91 THR A CA 1
ATOM 663 C C . THR A 1 91 ? 38.226 -1.392 -41.284 1.00 72.31 91 THR A C 1
ATOM 665 O O . THR A 1 91 ? 37.722 -2.334 -40.673 1.00 72.31 91 THR A O 1
ATOM 668 N N . SER A 1 92 ? 38.954 -1.542 -42.391 1.00 65.19 92 SER A N 1
ATOM 669 C CA . SER A 1 92 ? 39.269 -2.847 -42.978 1.00 65.19 92 SER A CA 1
ATOM 670 C C . SER A 1 92 ? 40.561 -3.415 -42.378 1.00 65.19 92 SER A C 1
ATOM 672 O O . SER A 1 92 ? 41.615 -2.784 -42.472 1.00 65.19 92 SER A O 1
ATOM 674 N N . VAL A 1 93 ? 40.498 -4.614 -41.799 1.00 68.38 93 VAL A N 1
ATOM 675 C CA . VAL A 1 93 ? 41.651 -5.344 -41.227 1.00 68.38 93 VAL A CA 1
ATOM 676 C C . VAL A 1 93 ? 41.976 -6.594 -42.046 1.00 68.38 93 VAL A C 1
ATOM 678 O O . VAL A 1 93 ? 41.087 -7.194 -42.655 1.00 68.38 93 VAL A O 1
ATOM 681 N N . SER A 1 94 ? 43.256 -6.973 -42.094 1.00 68.06 94 SER A N 1
ATOM 682 C CA . SER A 1 94 ? 43.717 -8.175 -42.799 1.00 68.06 94 SER A CA 1
ATOM 683 C C . SER A 1 94 ? 43.433 -9.455 -41.999 1.00 68.06 94 SER A C 1
ATOM 685 O O . SER A 1 94 ? 43.334 -9.433 -40.774 1.00 68.06 94 SER A O 1
ATOM 687 N N . ALA A 1 95 ? 43.288 -10.589 -42.689 1.00 60.88 95 ALA A N 1
ATOM 688 C CA . ALA A 1 95 ? 42.902 -11.877 -42.098 1.00 60.88 95 ALA A CA 1
ATOM 689 C C . ALA A 1 95 ? 43.804 -12.359 -40.937 1.00 60.88 95 ALA A C 1
ATOM 691 O O . ALA A 1 95 ? 43.326 -12.976 -39.988 1.00 60.88 95 ALA A O 1
ATOM 692 N N . ASP A 1 96 ? 45.098 -12.055 -40.989 1.00 59.72 96 ASP A N 1
ATOM 693 C CA . ASP A 1 96 ? 46.091 -12.328 -39.942 1.00 59.72 96 ASP A CA 1
ATOM 694 C C . ASP A 1 96 ? 45.912 -11.435 -38.702 1.00 59.72 96 ASP A C 1
ATOM 696 O O . ASP A 1 96 ? 46.197 -11.852 -37.581 1.00 59.72 96 ASP A O 1
ATOM 700 N N . GLN A 1 97 ? 45.357 -10.234 -38.876 1.00 58.03 97 GLN A N 1
ATOM 701 C CA . GLN A 1 97 ? 44.966 -9.348 -37.777 1.00 58.03 97 GLN A CA 1
ATOM 702 C C . GLN A 1 97 ? 43.602 -9.714 -37.185 1.00 58.03 97 GLN A C 1
ATOM 704 O O . GLN A 1 97 ? 43.303 -9.321 -36.062 1.00 58.03 97 GLN A O 1
ATOM 709 N N . VAL A 1 98 ? 42.787 -10.486 -37.908 1.00 58.78 98 VAL A N 1
ATOM 710 C CA . VAL A 1 98 ? 41.433 -10.914 -37.521 1.00 58.78 98 VAL A CA 1
ATOM 711 C C . VAL A 1 98 ? 41.451 -12.118 -36.584 1.00 58.78 98 VAL A C 1
ATOM 713 O O . VAL A 1 98 ? 40.587 -12.223 -35.711 1.00 58.78 98 VAL A O 1
ATOM 716 N N . GLU A 1 99 ? 42.406 -13.036 -36.738 1.00 65.44 99 GLU A N 1
ATOM 717 C CA . GLU A 1 99 ? 42.483 -14.250 -35.919 1.00 65.44 99 GLU A CA 1
ATOM 718 C C . GLU A 1 99 ? 42.529 -13.951 -34.403 1.00 65.44 99 GLU A C 1
ATOM 720 O O . GLU A 1 99 ? 41.755 -14.575 -33.667 1.00 65.44 99 GLU A O 1
ATOM 725 N N . PRO A 1 100 ? 43.294 -12.950 -33.911 1.00 64.31 100 PRO A N 1
ATOM 726 C CA . PRO A 1 100 ? 43.213 -12.499 -32.521 1.00 64.31 100 PRO A CA 1
ATOM 727 C C . PRO A 1 100 ? 41.807 -12.049 -32.093 1.00 64.31 100 PRO A C 1
ATOM 729 O O . PRO A 1 100 ? 41.374 -12.399 -30.995 1.00 64.31 100 PRO A O 1
ATOM 732 N N . PHE A 1 101 ? 41.063 -11.338 -32.950 1.00 60.12 101 PHE A N 1
ATOM 733 C CA . PHE A 1 101 ? 39.697 -10.881 -32.654 1.00 60.12 101 PHE A CA 1
ATOM 734 C C . PHE A 1 101 ? 38.680 -12.025 -32.673 1.00 60.12 101 PHE A C 1
ATOM 736 O O . PHE A 1 101 ? 37.810 -12.092 -31.805 1.00 60.12 101 PHE A O 1
ATOM 743 N N . VAL A 1 102 ? 38.800 -12.971 -33.607 1.00 68.81 102 VAL A N 1
ATOM 744 C CA . VAL A 1 102 ? 37.950 -14.172 -33.652 1.00 68.81 102 VAL A CA 1
ATOM 745 C C . VAL A 1 102 ? 38.230 -15.069 -32.447 1.00 68.81 102 VAL A C 1
ATOM 747 O O . VAL A 1 102 ? 37.292 -15.578 -31.828 1.00 68.81 102 VAL A O 1
ATOM 750 N N . ALA A 1 103 ? 39.501 -15.238 -32.073 1.00 69.38 103 ALA A N 1
ATOM 751 C CA . ALA A 1 103 ? 39.903 -15.971 -30.879 1.00 69.38 103 ALA A CA 1
ATOM 752 C C . ALA A 1 103 ? 39.393 -15.292 -29.600 1.00 69.38 103 ALA A C 1
ATOM 754 O O . ALA A 1 103 ? 38.886 -15.982 -28.715 1.00 69.38 103 ALA A O 1
ATOM 755 N N . LEU A 1 104 ? 39.463 -13.958 -29.521 1.00 68.50 104 LEU A N 1
ATOM 756 C CA . LEU A 1 104 ? 38.913 -13.178 -28.414 1.00 68.50 104 LEU A CA 1
ATOM 757 C C . LEU A 1 104 ? 37.389 -13.321 -28.338 1.00 68.50 104 LEU A C 1
ATOM 759 O O . LEU A 1 104 ? 36.868 -13.668 -27.285 1.00 68.50 104 LEU A O 1
ATOM 763 N N . GLY A 1 105 ? 36.673 -13.171 -29.454 1.00 66.94 105 GLY A N 1
ATOM 764 C CA . GLY A 1 105 ? 35.217 -13.331 -29.501 1.00 66.94 105 GLY A CA 1
ATOM 765 C C . GLY A 1 105 ? 34.750 -14.742 -29.124 1.00 66.94 105 GLY A C 1
ATOM 766 O O . GLY A 1 105 ? 33.756 -14.901 -28.415 1.00 66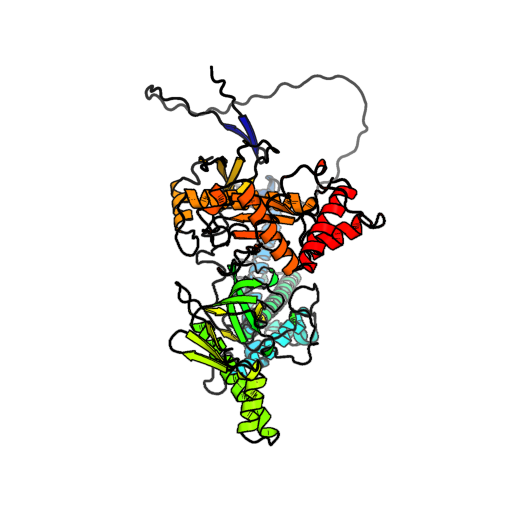.94 105 GLY A O 1
ATOM 767 N N . ARG A 1 106 ? 35.481 -15.786 -29.539 1.00 78.31 106 ARG A N 1
ATOM 768 C CA . ARG A 1 106 ? 35.223 -17.172 -29.105 1.00 78.31 106 ARG A CA 1
ATOM 769 C C . ARG A 1 106 ? 35.513 -17.366 -27.617 1.00 78.31 106 ARG A C 1
ATOM 771 O O . ARG A 1 106 ? 34.759 -18.062 -26.945 1.00 78.31 106 ARG A O 1
ATOM 778 N N . PHE A 1 107 ? 36.572 -16.754 -27.092 1.00 78.31 107 PHE A N 1
ATOM 779 C CA . PHE A 1 107 ? 36.881 -16.814 -25.667 1.00 78.31 107 PHE A CA 1
ATOM 780 C C . PHE A 1 107 ? 35.817 -16.097 -24.821 1.00 78.31 107 PHE A C 1
ATOM 782 O O . PHE A 1 107 ? 35.331 -16.679 -23.860 1.00 78.31 107 PHE A O 1
ATOM 789 N N . THR A 1 108 ? 35.351 -14.914 -25.228 1.00 73.44 108 THR A N 1
ATOM 790 C CA . THR A 1 108 ? 34.251 -14.198 -24.556 1.00 73.44 108 THR A CA 1
ATOM 791 C C . THR A 1 108 ? 32.974 -15.035 -24.501 1.00 73.44 108 THR A C 1
ATOM 793 O O . THR A 1 108 ? 32.350 -15.151 -23.447 1.00 73.44 108 THR A O 1
ATOM 796 N N . ARG A 1 109 ? 32.600 -15.693 -25.606 1.00 79.31 109 ARG A N 1
ATOM 797 C CA . ARG A 1 109 ? 31.454 -16.619 -25.620 1.00 79.31 109 ARG A CA 1
ATOM 798 C C . ARG A 1 109 ? 31.649 -17.816 -24.688 1.00 79.31 109 ARG A C 1
ATOM 800 O O . ARG A 1 109 ? 30.691 -18.231 -24.039 1.00 79.31 109 ARG A O 1
ATOM 807 N N . ALA A 1 110 ? 32.871 -18.344 -24.590 1.00 84.75 110 ALA A N 1
ATOM 808 C CA . ALA A 1 110 ? 33.198 -19.388 -23.623 1.00 84.75 110 ALA A CA 1
ATOM 809 C C . ALA A 1 110 ? 33.030 -18.899 -22.177 1.00 84.75 110 ALA A C 1
ATOM 811 O O . ALA A 1 110 ? 32.417 -19.601 -21.380 1.00 84.75 110 ALA A O 1
ATOM 812 N N . THR A 1 111 ? 33.490 -17.687 -21.856 1.00 82.00 111 THR A N 1
ATOM 813 C CA . THR A 1 111 ? 33.319 -17.057 -20.536 1.00 82.00 111 THR A CA 1
ATOM 814 C C . THR A 1 111 ? 31.846 -16.936 -20.148 1.00 82.00 111 THR A C 1
ATOM 816 O O . THR A 1 111 ? 31.471 -17.342 -19.050 1.00 82.00 111 THR A O 1
ATOM 819 N N . VAL A 1 112 ? 30.989 -16.456 -21.057 1.00 77.50 112 VAL A N 1
ATOM 820 C CA . VAL A 1 112 ? 29.535 -16.357 -20.825 1.00 77.50 112 VAL A CA 1
ATOM 821 C C . VAL A 1 112 ? 28.914 -17.738 -20.588 1.00 77.50 112 VAL A C 1
ATOM 823 O O . VAL A 1 112 ? 28.120 -17.917 -19.666 1.00 77.50 112 VAL A O 1
ATOM 826 N N . ALA A 1 113 ? 29.290 -18.738 -21.390 1.00 81.56 113 ALA A N 1
ATOM 827 C CA . ALA A 1 113 ? 28.769 -20.094 -21.246 1.00 81.56 113 ALA A CA 1
ATOM 828 C C . ALA A 1 113 ? 29.206 -20.758 -19.925 1.00 81.56 113 ALA A C 1
ATOM 830 O O . ALA A 1 113 ? 28.382 -21.382 -19.251 1.00 81.56 113 ALA A O 1
ATOM 831 N N . VAL A 1 114 ? 30.471 -20.576 -19.529 1.00 87.69 114 VAL A N 1
ATOM 832 C CA . VAL A 1 114 ? 31.014 -21.038 -18.243 1.00 87.69 114 VAL A CA 1
ATOM 833 C C . VAL A 1 114 ? 30.314 -20.353 -17.072 1.00 87.69 114 VAL A C 1
ATOM 835 O O . VAL A 1 114 ? 29.875 -21.047 -16.158 1.00 87.69 114 VAL A O 1
ATOM 838 N N . SER A 1 115 ? 30.138 -19.030 -17.122 1.00 84.62 115 SER A N 1
ATOM 839 C CA . SER A 1 115 ? 29.413 -18.266 -16.100 1.00 84.62 115 SER A CA 1
ATOM 840 C C . SER A 1 115 ? 27.973 -18.769 -15.931 1.00 84.62 115 SER A C 1
ATOM 842 O O . SER A 1 115 ? 27.553 -19.087 -14.821 1.00 84.62 115 SER A O 1
ATOM 844 N N . ALA A 1 116 ? 27.240 -18.980 -17.030 1.00 81.00 116 ALA A N 1
ATOM 845 C CA . ALA A 1 116 ? 25.878 -19.513 -16.978 1.00 81.00 116 ALA A CA 1
ATOM 846 C C . ALA A 1 116 ? 25.813 -20.951 -16.425 1.00 81.00 116 ALA A C 1
ATOM 848 O O . ALA A 1 116 ? 24.858 -21.314 -15.735 1.00 81.00 116 ALA A O 1
ATOM 849 N N . ALA A 1 117 ? 26.802 -21.798 -16.735 1.00 88.12 117 ALA A N 1
ATOM 850 C CA . ALA A 1 117 ? 26.894 -23.149 -16.180 1.00 88.12 117 ALA A CA 1
ATOM 851 C C . ALA A 1 117 ? 27.200 -23.134 -14.674 1.00 88.12 117 ALA A C 1
ATOM 853 O O . ALA A 1 117 ? 26.568 -23.880 -13.922 1.00 88.12 117 ALA A O 1
ATOM 854 N N . ALA A 1 118 ? 28.114 -22.261 -14.243 1.00 87.88 118 ALA A N 1
ATOM 855 C CA . ALA A 1 118 ? 28.438 -22.027 -12.841 1.00 87.88 118 ALA A CA 1
ATOM 856 C C . ALA A 1 118 ? 27.215 -21.553 -12.053 1.00 87.88 118 ALA A C 1
ATOM 858 O O . ALA A 1 118 ? 26.885 -22.145 -11.027 1.00 87.88 118 ALA A O 1
ATOM 859 N N . ALA A 1 119 ? 26.487 -20.568 -12.588 1.00 86.12 119 ALA A N 1
ATOM 860 C CA . ALA A 1 119 ? 25.302 -20.009 -11.953 1.00 86.12 119 ALA A CA 1
ATOM 861 C C . ALA A 1 119 ? 24.210 -21.068 -11.726 1.00 86.12 119 ALA A C 1
ATOM 863 O O . ALA A 1 119 ? 23.706 -21.218 -10.613 1.00 86.12 119 ALA A O 1
ATOM 864 N N . ARG A 1 120 ? 23.909 -21.893 -12.744 1.00 89.81 120 ARG A N 1
ATOM 865 C CA . ARG A 1 120 ? 22.967 -23.023 -12.603 1.00 89.81 120 ARG A CA 1
ATOM 866 C C . ARG A 1 120 ? 23.401 -24.006 -11.518 1.00 89.81 120 ARG A C 1
ATOM 868 O O . ARG A 1 120 ? 22.561 -24.539 -10.795 1.00 89.81 120 ARG A O 1
ATOM 875 N N . ARG A 1 121 ? 24.704 -24.280 -11.410 1.00 91.25 121 ARG A N 1
ATOM 876 C CA . ARG A 1 121 ? 25.228 -25.194 -10.393 1.00 91.25 121 ARG A CA 1
ATOM 877 C C . ARG A 1 121 ? 25.156 -24.581 -8.992 1.00 91.25 121 ARG A C 1
ATOM 879 O O . ARG A 1 121 ? 24.762 -25.295 -8.074 1.00 91.25 121 ARG A O 1
ATOM 886 N N . GLY A 1 122 ? 25.461 -23.292 -8.845 1.00 92.12 122 GLY A N 1
ATOM 887 C CA . GLY A 1 122 ? 25.297 -22.535 -7.598 1.00 92.12 122 GLY A CA 1
ATOM 888 C C . GLY A 1 122 ? 23.856 -22.581 -7.098 1.00 92.12 122 GLY A C 1
ATOM 889 O O . GLY A 1 122 ? 23.605 -22.981 -5.964 1.00 92.12 122 GLY A O 1
ATOM 890 N N . GLN A 1 123 ? 22.891 -22.331 -7.987 1.00 92.56 123 GLN A N 1
ATOM 891 C CA . GLN A 1 123 ? 21.461 -22.430 -7.674 1.00 92.56 123 GLN A CA 1
ATOM 892 C C . GLN A 1 123 ? 21.046 -23.832 -7.191 1.00 92.56 123 GLN A C 1
ATOM 894 O O . GLN A 1 123 ? 20.287 -23.954 -6.234 1.00 92.56 123 GLN A O 1
ATOM 899 N N . GLN A 1 124 ? 21.549 -24.907 -7.809 1.00 92.56 124 GLN A N 1
ATOM 900 C CA . GLN A 1 124 ? 21.264 -26.279 -7.356 1.00 92.56 124 GLN A CA 1
ATOM 901 C C . GLN A 1 124 ? 21.826 -26.561 -5.959 1.00 92.56 124 GLN A C 1
ATOM 903 O O . GLN A 1 124 ? 21.161 -27.199 -5.144 1.00 92.56 124 GLN A O 1
ATOM 908 N N . VAL A 1 125 ? 23.050 -26.101 -5.687 1.00 93.31 125 VAL A N 1
ATOM 909 C CA . VAL A 1 125 ? 23.691 -26.273 -4.378 1.00 93.31 125 VAL A CA 1
ATOM 910 C C . VAL A 1 125 ? 22.961 -25.459 -3.306 1.00 93.31 125 VAL A C 1
ATOM 912 O O . VAL A 1 125 ? 22.789 -25.971 -2.203 1.00 93.31 125 VAL A O 1
ATOM 915 N N . ALA A 1 126 ? 22.434 -24.274 -3.636 1.00 93.31 126 ALA A N 1
ATOM 916 C CA . ALA A 1 126 ? 21.598 -23.480 -2.728 1.00 93.31 126 ALA A CA 1
ATOM 917 C C . ALA A 1 126 ? 20.400 -24.283 -2.201 1.00 93.31 126 ALA A C 1
ATOM 919 O O . ALA A 1 126 ? 20.153 -24.313 -0.999 1.00 93.31 126 ALA A O 1
ATOM 920 N N . HIS A 1 127 ? 19.683 -24.982 -3.088 1.00 91.88 127 HIS A N 1
ATOM 921 C CA . HIS A 1 127 ? 18.531 -25.800 -2.705 1.00 91.88 127 HIS A CA 1
ATOM 922 C C . HIS A 1 127 ? 18.899 -26.927 -1.729 1.00 91.88 127 HIS A C 1
ATOM 924 O O . HIS A 1 127 ? 18.184 -27.138 -0.749 1.00 91.88 127 HIS A O 1
ATOM 930 N N . LEU A 1 128 ? 20.012 -27.627 -1.976 1.00 91.94 128 LEU A N 1
ATOM 931 C CA . LEU A 1 128 ? 20.502 -28.686 -1.085 1.00 91.94 128 LEU A CA 1
ATOM 932 C C . LEU A 1 128 ? 20.926 -28.116 0.270 1.00 91.94 128 LEU A C 1
ATOM 934 O O . LEU A 1 128 ? 20.525 -28.627 1.312 1.00 91.94 128 LEU A O 1
ATOM 938 N N . TRP A 1 129 ? 21.675 -27.013 0.253 1.00 92.94 129 TRP A N 1
ATOM 939 C CA . TRP A 1 129 ? 22.155 -26.367 1.467 1.00 92.94 129 TRP A CA 1
ATOM 940 C C . TRP A 1 129 ? 21.002 -25.883 2.355 1.00 92.94 129 TRP A C 1
ATOM 942 O O . TRP A 1 129 ? 21.031 -26.113 3.563 1.00 92.94 129 TRP A O 1
ATOM 952 N N . ILE A 1 130 ? 19.962 -25.273 1.772 1.00 91.69 130 ILE A N 1
ATOM 953 C CA . ILE A 1 130 ? 18.759 -24.840 2.503 1.00 91.69 130 ILE A CA 1
ATOM 954 C C . ILE A 1 130 ? 18.046 -26.035 3.149 1.00 91.69 130 ILE A C 1
ATOM 956 O O . ILE A 1 130 ? 17.690 -25.966 4.328 1.00 91.69 130 ILE A O 1
ATOM 960 N N . ALA A 1 131 ? 17.874 -27.136 2.412 1.00 89.38 131 ALA A N 1
ATOM 961 C CA . ALA A 1 131 ? 17.225 -28.340 2.927 1.00 89.38 131 ALA A CA 1
ATOM 962 C C . ALA A 1 131 ? 17.986 -28.949 4.121 1.00 89.38 131 ALA A C 1
ATOM 964 O O . ALA A 1 131 ? 17.364 -29.358 5.102 1.00 89.38 131 ALA A O 1
ATOM 965 N N . GLU A 1 132 ? 19.322 -28.955 4.066 1.00 89.69 132 GLU A N 1
ATOM 966 C CA . GLU A 1 132 ? 20.189 -29.491 5.122 1.00 89.69 132 GLU A CA 1
ATOM 967 C C . GLU A 1 132 ? 20.293 -28.578 6.355 1.00 89.69 132 GLU A C 1
ATOM 969 O O . GLU A 1 132 ? 20.339 -29.079 7.479 1.00 89.69 132 GLU A O 1
ATOM 974 N N . ASN A 1 133 ? 20.332 -27.252 6.168 1.00 88.25 133 ASN A N 1
ATOM 975 C CA . ASN A 1 133 ? 20.668 -26.305 7.242 1.00 88.25 133 ASN A CA 1
ATOM 976 C C . ASN A 1 133 ? 19.460 -25.595 7.865 1.00 88.25 133 ASN A C 1
ATOM 978 O O . ASN A 1 133 ? 19.519 -25.225 9.036 1.00 88.25 133 ASN A O 1
ATOM 982 N N . ILE A 1 134 ? 18.379 -25.389 7.110 1.00 87.38 134 ILE A N 1
ATOM 983 C CA . ILE A 1 134 ? 17.149 -24.746 7.604 1.00 87.38 134 ILE A CA 1
ATOM 984 C C . ILE A 1 134 ? 16.045 -25.794 7.786 1.00 87.38 134 ILE A C 1
ATOM 986 O O . ILE A 1 134 ? 15.314 -25.778 8.778 1.00 87.38 134 ILE A O 1
ATOM 990 N N . GLY A 1 135 ? 15.955 -26.743 6.853 1.00 81.31 135 GLY A N 1
ATOM 991 C CA . GLY A 1 135 ? 15.047 -27.882 6.905 1.00 81.31 135 GLY A CA 1
ATOM 992 C C . GLY A 1 135 ? 14.314 -28.119 5.587 1.00 81.31 135 GLY A C 1
ATOM 993 O O . GLY A 1 135 ? 14.131 -27.214 4.777 1.00 81.31 135 GLY A O 1
ATOM 994 N N . ASP A 1 136 ? 13.868 -29.361 5.387 1.00 72.88 136 ASP A N 1
ATOM 995 C CA . ASP A 1 136 ? 13.156 -29.774 4.173 1.00 72.88 136 ASP A CA 1
ATOM 996 C C . ASP A 1 136 ? 11.849 -29.001 3.922 1.00 72.88 136 ASP A C 1
ATOM 998 O O . ASP A 1 136 ? 11.002 -28.884 4.815 1.00 72.88 136 ASP A O 1
ATOM 1002 N N . PHE A 1 137 ? 11.630 -28.620 2.656 1.00 62.06 137 PHE A N 1
ATOM 1003 C CA . PHE A 1 137 ? 10.394 -28.012 2.134 1.00 62.06 137 PHE A CA 1
ATOM 1004 C C . PHE A 1 137 ? 9.158 -28.931 2.242 1.00 62.06 137 PHE A C 1
ATOM 1006 O O . PHE A 1 137 ? 8.027 -28.478 2.062 1.00 62.06 137 PHE A O 1
ATOM 1013 N N . ALA A 1 138 ? 9.342 -30.230 2.506 1.00 57.09 138 ALA A N 1
ATOM 1014 C CA . ALA A 1 138 ? 8.266 -31.215 2.447 1.00 57.09 138 ALA A CA 1
ATOM 1015 C C . ALA A 1 138 ? 7.259 -31.065 3.618 1.00 57.09 138 ALA A C 1
ATOM 1017 O O . ALA A 1 138 ? 7.630 -31.215 4.793 1.00 57.09 138 ALA A O 1
ATOM 1018 N N . PRO A 1 139 ? 5.961 -30.829 3.332 1.00 50.75 139 PRO A N 1
ATOM 1019 C CA . PRO A 1 139 ? 4.941 -30.600 4.351 1.00 50.75 139 PRO A CA 1
ATOM 1020 C C . PRO A 1 139 ? 4.537 -31.902 5.060 1.00 50.75 139 PRO A C 1
ATOM 1022 O O . PRO A 1 139 ? 3.617 -32.601 4.637 1.00 50.75 139 PRO A O 1
ATOM 1025 N N . HIS A 1 140 ? 5.154 -32.212 6.202 1.00 46.69 140 HIS A N 1
ATOM 1026 C CA . HIS A 1 140 ? 4.674 -33.295 7.071 1.00 46.69 140 HIS A CA 1
ATOM 1027 C C . HIS A 1 140 ? 3.373 -32.871 7.799 1.00 46.69 140 HIS A C 1
ATOM 1029 O O . HIS A 1 140 ? 3.352 -31.796 8.398 1.00 46.69 140 HIS A O 1
ATOM 1035 N N . PRO A 1 141 ? 2.277 -33.659 7.778 1.00 46.50 141 PRO A N 1
ATOM 1036 C CA . PRO A 1 141 ? 0.953 -33.198 8.218 1.00 46.50 141 PRO A CA 1
ATOM 1037 C C . PRO A 1 141 ? 0.757 -32.926 9.724 1.00 46.50 141 PRO A C 1
ATOM 1039 O O . PRO A 1 141 ? -0.211 -32.260 10.065 1.00 46.50 141 PRO A O 1
ATOM 1042 N N . GLY A 1 142 ? 1.647 -33.373 10.620 1.00 49.56 142 GLY A N 1
ATOM 1043 C CA . GLY A 1 142 ? 1.435 -33.275 12.080 1.00 49.56 142 GLY A CA 1
ATOM 1044 C C . GLY A 1 142 ? 2.255 -32.218 12.835 1.00 49.56 142 GLY A C 1
ATOM 1045 O O . GLY A 1 142 ? 1.897 -31.866 13.950 1.00 49.56 142 GLY A O 1
ATOM 1046 N N . ALA A 1 143 ? 3.331 -31.688 12.244 1.00 54.41 143 ALA A N 1
ATOM 1047 C CA . ALA A 1 143 ? 4.269 -30.759 12.902 1.00 54.41 143 ALA A CA 1
ATOM 1048 C C . ALA A 1 143 ? 4.283 -29.357 12.256 1.00 54.41 143 ALA A C 1
ATOM 1050 O O . ALA A 1 143 ? 5.250 -28.606 12.395 1.00 54.41 143 ALA A O 1
ATOM 1051 N N . ARG A 1 144 ? 3.241 -29.019 11.480 1.00 66.50 144 ARG A N 1
ATOM 1052 C CA . ARG A 1 144 ? 3.286 -27.923 10.495 1.00 66.50 144 ARG A CA 1
ATOM 1053 C C . ARG A 1 144 ? 3.564 -26.550 11.101 1.00 66.50 144 ARG A C 1
ATOM 1055 O O . ARG A 1 144 ? 4.313 -25.797 10.495 1.00 66.50 144 ARG A O 1
ATOM 1062 N N . TYR A 1 145 ? 3.004 -26.228 12.267 1.00 66.12 145 TYR A N 1
ATOM 1063 C CA . TYR A 1 145 ? 3.099 -24.871 12.813 1.00 66.12 145 TYR A CA 1
ATOM 1064 C C . TYR A 1 145 ? 4.456 -24.580 13.468 1.00 66.12 145 TYR A C 1
ATOM 1066 O O . TYR A 1 145 ? 5.157 -23.665 13.043 1.00 66.12 145 TYR A O 1
ATOM 1074 N N . GLU A 1 146 ? 4.879 -25.385 14.449 1.00 71.19 146 GLU A N 1
ATOM 1075 C CA . GLU A 1 146 ? 6.153 -25.165 15.154 1.00 71.19 146 GLU A CA 1
ATOM 1076 C C . GLU A 1 146 ? 7.366 -25.331 14.233 1.00 71.19 146 GLU A C 1
ATOM 1078 O O . GLU A 1 146 ? 8.304 -24.531 14.295 1.00 71.19 146 GLU A O 1
ATOM 1083 N N . ARG A 1 147 ? 7.330 -26.318 13.324 1.00 78.38 147 ARG A N 1
ATOM 1084 C CA . ARG A 1 147 ? 8.399 -26.520 12.340 1.00 78.38 147 ARG A CA 1
ATOM 1085 C C . ARG A 1 147 ? 8.480 -25.354 11.358 1.00 78.38 147 ARG A C 1
ATOM 1087 O O . ARG A 1 147 ? 9.577 -24.858 11.129 1.00 78.38 147 ARG A O 1
ATOM 1094 N N . ARG A 1 148 ? 7.344 -24.876 10.828 1.00 78.75 148 ARG A N 1
ATOM 1095 C CA . ARG A 1 148 ? 7.312 -23.684 9.963 1.00 78.75 148 ARG A CA 1
ATOM 1096 C C . ARG A 1 148 ? 7.847 -22.465 10.705 1.00 78.75 148 ARG A C 1
ATOM 1098 O O . ARG A 1 148 ? 8.729 -21.797 10.190 1.00 78.75 148 ARG A O 1
ATOM 1105 N N . ARG A 1 149 ? 7.416 -22.236 11.948 1.00 76.94 149 ARG A N 1
ATOM 1106 C CA . ARG A 1 149 ? 7.913 -21.132 12.782 1.00 76.94 149 ARG A CA 1
ATOM 1107 C C . ARG A 1 149 ? 9.426 -21.205 13.006 1.00 76.94 149 ARG A C 1
ATOM 1109 O O . ARG A 1 149 ? 10.089 -20.172 13.022 1.00 76.94 149 ARG A O 1
ATOM 1116 N N . HIS A 1 150 ? 9.991 -22.401 13.184 1.00 82.25 150 HIS A N 1
ATOM 1117 C CA . HIS A 1 150 ? 11.441 -22.578 13.265 1.00 82.25 150 HIS A CA 1
ATOM 1118 C C . HIS A 1 150 ? 12.141 -22.268 11.936 1.00 82.25 150 HIS A C 1
ATOM 1120 O O . HIS A 1 150 ? 13.063 -21.459 11.944 1.00 82.25 150 HIS A O 1
ATOM 1126 N N . ILE A 1 151 ? 11.662 -22.826 10.820 1.00 85.38 151 ILE A N 1
ATOM 1127 C CA . ILE A 1 151 ? 12.198 -22.590 9.468 1.00 85.38 151 ILE A CA 1
ATOM 1128 C C . ILE A 1 151 ? 12.170 -21.096 9.116 1.00 85.38 151 ILE A C 1
ATOM 1130 O O . ILE A 1 151 ? 13.202 -20.526 8.777 1.00 85.38 151 ILE A O 1
ATOM 1134 N N . THR A 1 152 ? 11.018 -20.439 9.268 1.00 81.94 152 THR A N 1
ATOM 1135 C CA . THR A 1 152 ? 10.837 -19.001 9.013 1.00 81.94 152 THR A CA 1
ATOM 1136 C C . THR A 1 152 ? 11.764 -18.164 9.895 1.00 81.94 152 THR A C 1
ATOM 1138 O O . THR A 1 152 ? 12.373 -17.207 9.424 1.00 81.94 152 THR A O 1
ATOM 1141 N N . ARG A 1 153 ? 11.933 -18.535 11.170 1.00 83.38 153 ARG A N 1
ATOM 1142 C CA . ARG A 1 153 ? 12.853 -17.851 12.090 1.00 83.38 153 ARG A CA 1
ATOM 1143 C C . ARG A 1 153 ? 14.316 -17.988 11.668 1.00 83.38 153 ARG A C 1
ATOM 1145 O O . ARG A 1 153 ? 15.020 -16.985 11.691 1.00 83.38 153 ARG A O 1
ATOM 1152 N N . GLU A 1 154 ? 14.779 -19.178 11.289 1.00 85.94 154 GLU A N 1
ATOM 1153 C CA . GLU A 1 154 ? 16.164 -19.362 10.828 1.00 85.94 154 GLU A CA 1
ATOM 1154 C C . GLU A 1 154 ? 16.408 -18.683 9.471 1.00 85.94 154 GLU A C 1
ATOM 1156 O O . GLU A 1 154 ? 17.440 -18.039 9.293 1.00 85.94 154 GLU A O 1
ATOM 1161 N N . ALA A 1 155 ? 15.441 -18.729 8.548 1.00 87.44 155 ALA A N 1
ATOM 1162 C CA . ALA A 1 155 ? 15.516 -18.011 7.275 1.00 87.44 155 ALA A CA 1
ATOM 1163 C C . ALA A 1 155 ? 15.630 -16.492 7.482 1.00 87.44 155 ALA A C 1
ATOM 1165 O O . ALA A 1 155 ? 16.524 -15.856 6.925 1.00 87.44 155 ALA A O 1
ATOM 1166 N N . ARG A 1 156 ? 14.791 -15.911 8.350 1.00 82.88 156 ARG A N 1
ATOM 1167 C CA . ARG A 1 156 ? 14.867 -14.487 8.721 1.00 82.88 156 ARG A CA 1
ATOM 1168 C C . ARG A 1 156 ? 16.172 -14.135 9.418 1.00 82.88 156 ARG A C 1
ATOM 1170 O O . ARG A 1 156 ? 16.765 -13.109 9.109 1.00 82.88 156 ARG A O 1
ATOM 1177 N N . ARG A 1 157 ? 16.646 -14.990 10.328 1.00 84.06 157 ARG A N 1
ATOM 1178 C CA . ARG A 1 157 ? 17.945 -14.809 10.984 1.00 84.06 157 ARG A CA 1
ATOM 1179 C C . ARG A 1 157 ? 19.072 -14.732 9.957 1.00 84.06 157 ARG A C 1
ATOM 1181 O O . ARG A 1 157 ? 19.928 -13.862 10.078 1.00 84.06 157 ARG A O 1
ATOM 1188 N N . LEU A 1 158 ? 19.061 -15.604 8.947 1.00 85.50 158 LEU A N 1
ATOM 1189 C CA . LEU A 1 158 ? 20.052 -15.573 7.875 1.00 85.50 158 LEU A CA 1
ATOM 1190 C C . LEU A 1 158 ? 19.953 -14.277 7.058 1.00 85.50 158 LEU A C 1
ATOM 1192 O O . LEU A 1 158 ? 20.976 -13.632 6.847 1.00 85.50 158 LEU A O 1
ATOM 1196 N N . LEU A 1 159 ? 18.744 -13.863 6.660 1.00 83.88 159 LEU A N 1
ATOM 1197 C CA . LEU A 1 159 ? 18.524 -12.601 5.939 1.00 83.88 159 LEU A CA 1
ATOM 1198 C C . LEU A 1 159 ? 19.016 -11.386 6.736 1.00 83.88 159 LEU A C 1
ATOM 1200 O O . LEU A 1 159 ? 19.756 -10.569 6.192 1.00 83.88 159 LEU A O 1
ATOM 1204 N N . GLY A 1 160 ? 18.684 -11.304 8.028 1.00 78.44 160 GLY A N 1
ATOM 1205 C CA . GLY A 1 160 ? 19.143 -10.232 8.914 1.00 78.44 160 GLY A CA 1
ATOM 1206 C C . GLY A 1 160 ? 20.667 -10.192 9.033 1.00 78.44 160 GLY A C 1
ATOM 1207 O O . GLY A 1 160 ? 21.274 -9.134 8.886 1.00 78.44 160 GLY A O 1
ATOM 1208 N N . SER A 1 161 ? 21.314 -11.351 9.197 1.00 80.62 161 SER A N 1
ATOM 1209 C CA . SER A 1 161 ? 22.778 -11.449 9.205 1.00 80.62 161 SER A CA 1
ATOM 1210 C C . SER A 1 161 ? 23.419 -11.024 7.877 1.00 80.62 161 SER A C 1
ATOM 1212 O O . SER A 1 161 ? 24.485 -10.408 7.888 1.00 80.62 161 SER A O 1
ATOM 1214 N N . ILE A 1 162 ? 22.788 -11.318 6.735 1.00 80.69 162 ILE A N 1
ATOM 1215 C CA . ILE A 1 162 ? 23.261 -10.874 5.414 1.00 80.69 162 ILE A CA 1
ATOM 1216 C C . ILE A 1 162 ? 23.134 -9.353 5.275 1.00 80.69 162 ILE A C 1
ATOM 1218 O O . ILE A 1 162 ? 24.081 -8.722 4.803 1.00 80.69 162 ILE A O 1
ATOM 1222 N N . ALA A 1 163 ? 22.014 -8.769 5.712 1.00 76.44 163 ALA A N 1
ATOM 1223 C CA . ALA A 1 163 ? 21.757 -7.331 5.636 1.00 76.44 163 ALA A CA 1
ATOM 1224 C C . ALA A 1 163 ? 22.800 -6.510 6.414 1.00 76.44 163 ALA A C 1
ATOM 1226 O O . ALA A 1 163 ? 23.332 -5.535 5.889 1.00 76.44 163 ALA A O 1
ATOM 1227 N N . ILE A 1 164 ? 23.193 -6.963 7.611 1.00 78.38 164 ILE A N 1
ATOM 1228 C CA . ILE A 1 164 ? 24.231 -6.303 8.429 1.00 78.38 164 ILE A CA 1
ATOM 1229 C C . ILE A 1 164 ? 25.673 -6.655 8.011 1.00 78.38 164 ILE A C 1
ATOM 1231 O O . ILE A 1 164 ? 26.630 -6.305 8.703 1.00 78.38 164 ILE A O 1
ATOM 1235 N N . GLY A 1 165 ? 25.862 -7.396 6.912 1.00 78.31 165 GLY A N 1
ATOM 1236 C CA . GLY A 1 165 ? 27.185 -7.778 6.409 1.00 78.31 165 GLY A CA 1
ATOM 1237 C C . GLY A 1 165 ? 27.942 -8.778 7.293 1.00 78.31 165 GLY A C 1
ATOM 1238 O O . GLY A 1 165 ? 29.177 -8.827 7.256 1.00 78.31 165 GLY A O 1
ATOM 1239 N N . GLN A 1 166 ? 27.242 -9.589 8.093 1.00 82.38 166 GLN A N 1
ATOM 1240 C CA . GLN A 1 166 ? 27.859 -10.567 8.987 1.00 82.38 166 GLN A CA 1
ATOM 1241 C C . GLN A 1 166 ? 28.475 -11.732 8.193 1.00 82.38 166 GLN A C 1
ATOM 1243 O O . GLN A 1 166 ? 27.812 -12.712 7.849 1.00 82.38 166 GLN A O 1
ATOM 1248 N N . ARG A 1 167 ? 29.786 -11.645 7.939 1.00 74.75 167 ARG A N 1
ATOM 1249 C CA . ARG A 1 167 ? 30.532 -12.621 7.122 1.00 74.75 167 ARG A CA 1
ATOM 1250 C C . ARG A 1 167 ? 30.480 -14.057 7.648 1.00 74.75 167 ARG A C 1
ATOM 1252 O O . ARG A 1 167 ? 30.359 -14.968 6.847 1.00 74.75 167 ARG A O 1
ATOM 1259 N N . SER A 1 168 ? 30.449 -14.268 8.965 1.00 77.94 168 SER A N 1
ATOM 1260 C CA . SER A 1 168 ? 30.539 -15.611 9.567 1.00 77.94 168 SER A CA 1
ATOM 1261 C C . SER A 1 168 ? 29.404 -16.578 9.203 1.00 77.94 168 SER A C 1
ATOM 1263 O O . SER A 1 168 ? 29.551 -17.786 9.391 1.00 77.94 168 SER A O 1
ATOM 1265 N N . LEU A 1 169 ? 28.263 -16.072 8.725 1.00 72.19 169 LEU A N 1
ATOM 1266 C CA . LEU A 1 169 ? 27.164 -16.891 8.205 1.00 72.19 169 LEU A CA 1
ATOM 1267 C C . LEU A 1 169 ? 27.292 -17.146 6.701 1.00 72.19 169 LEU A C 1
ATOM 1269 O O . LEU A 1 169 ? 26.981 -18.248 6.259 1.00 72.19 169 LEU A O 1
ATOM 1273 N N . LEU A 1 170 ? 27.811 -16.179 5.940 1.00 74.88 170 LEU A N 1
ATOM 1274 C CA . LEU A 1 170 ? 28.164 -16.372 4.531 1.00 74.88 170 LEU A CA 1
ATOM 1275 C C . LEU A 1 170 ? 29.346 -17.338 4.372 1.00 74.88 170 LEU A C 1
ATOM 1277 O O . LEU A 1 170 ? 29.351 -18.124 3.435 1.00 74.88 170 LEU A O 1
ATOM 1281 N N . ASP A 1 171 ? 30.269 -17.371 5.336 1.00 81.75 171 ASP A N 1
ATOM 1282 C CA . ASP A 1 171 ? 31.391 -18.321 5.387 1.00 81.75 171 ASP A CA 1
ATOM 1283 C C . ASP A 1 171 ? 30.935 -19.784 5.573 1.00 81.75 171 ASP A C 1
ATOM 1285 O O . ASP A 1 171 ? 31.737 -20.706 5.454 1.00 81.75 171 ASP A O 1
ATOM 1289 N N . ARG A 1 172 ? 29.652 -20.022 5.893 1.00 85.50 172 ARG A N 1
ATOM 1290 C CA . ARG A 1 172 ? 29.058 -21.371 5.957 1.00 85.50 172 ARG A CA 1
ATOM 1291 C C . ARG A 1 172 ? 28.471 -21.831 4.627 1.00 85.50 172 ARG A C 1
ATOM 1293 O O . ARG A 1 172 ? 28.046 -22.986 4.531 1.00 85.50 172 ARG A O 1
ATOM 1300 N N . LEU A 1 173 ? 28.374 -20.941 3.639 1.00 87.62 173 LEU A N 1
ATOM 1301 C CA . LEU A 1 173 ? 27.963 -21.328 2.299 1.00 87.62 173 LEU A CA 1
ATOM 1302 C C . LEU A 1 173 ? 29.089 -22.141 1.655 1.00 87.62 173 LEU A C 1
ATOM 1304 O O . LEU A 1 173 ? 30.251 -21.754 1.765 1.00 87.62 173 LEU A O 1
ATOM 1308 N N . PRO A 1 174 ? 28.767 -23.262 0.993 1.00 87.94 174 PRO A N 1
ATOM 1309 C CA . PRO A 1 174 ? 29.771 -24.072 0.329 1.00 87.94 174 PRO A CA 1
ATOM 1310 C C . PRO A 1 174 ? 30.410 -23.260 -0.790 1.00 87.94 174 PRO A C 1
ATOM 1312 O O . PRO A 1 174 ? 29.726 -22.815 -1.708 1.00 87.94 174 PRO A O 1
ATOM 1315 N N . THR A 1 175 ? 31.723 -23.107 -0.744 1.00 86.31 175 THR A N 1
ATOM 1316 C CA . THR A 1 175 ? 32.481 -22.550 -1.864 1.00 86.31 175 THR A CA 1
ATOM 1317 C C . THR A 1 175 ? 32.779 -23.645 -2.886 1.00 86.31 175 THR A C 1
ATOM 1319 O O . THR A 1 175 ? 32.676 -24.844 -2.600 1.00 86.31 175 THR A O 1
ATOM 1322 N N . VAL A 1 176 ? 33.213 -23.266 -4.092 1.00 82.44 176 VAL A N 1
ATOM 1323 C CA . VAL A 1 176 ? 33.702 -24.249 -5.082 1.00 82.44 176 VAL A CA 1
ATOM 1324 C C . VAL A 1 176 ? 34.806 -25.152 -4.507 1.00 82.44 176 VAL A C 1
ATOM 1326 O O . VAL A 1 176 ? 34.878 -26.322 -4.883 1.00 82.44 176 VAL A O 1
ATOM 1329 N N . GLY A 1 177 ? 35.621 -24.641 -3.574 1.00 77.06 177 GLY A N 1
ATOM 1330 C CA . GLY A 1 177 ? 36.687 -25.399 -2.912 1.00 77.06 177 GLY A CA 1
ATOM 1331 C C . GLY A 1 177 ? 36.188 -26.449 -1.913 1.00 77.06 177 GLY A C 1
ATOM 1332 O O . GLY A 1 177 ? 36.816 -27.498 -1.772 1.00 77.06 177 GLY A O 1
ATOM 1333 N N . ASP A 1 178 ? 35.043 -26.214 -1.267 1.00 77.06 178 ASP A N 1
ATOM 1334 C CA . ASP A 1 178 ? 34.465 -27.137 -0.276 1.00 77.06 178 ASP A CA 1
ATOM 1335 C C . ASP A 1 178 ? 33.772 -28.337 -0.933 1.00 77.06 178 ASP A C 1
ATOM 1337 O O . ASP A 1 178 ? 33.664 -29.427 -0.360 1.00 77.06 178 ASP A O 1
ATOM 1341 N N . LEU A 1 179 ? 33.310 -28.160 -2.172 1.00 74.94 179 LEU A N 1
ATOM 1342 C CA . LEU A 1 179 ? 32.660 -29.205 -2.948 1.00 74.94 179 LEU A CA 1
ATOM 1343 C C . LEU A 1 179 ? 33.710 -30.179 -3.490 1.00 74.94 179 LEU A C 1
ATOM 1345 O O . LEU A 1 179 ? 34.194 -30.044 -4.615 1.00 74.94 179 LEU A O 1
ATOM 1349 N N . THR A 1 180 ? 34.049 -31.187 -2.680 1.00 61.44 180 THR A N 1
ATOM 1350 C CA . THR A 1 180 ? 34.994 -32.251 -3.056 1.00 61.44 180 THR A CA 1
ATOM 1351 C C . THR A 1 180 ? 34.711 -32.782 -4.470 1.00 61.44 180 THR A C 1
ATOM 1353 O O . THR A 1 180 ? 33.622 -33.259 -4.790 1.00 61.44 180 THR A O 1
ATOM 1356 N N . GLY A 1 181 ? 35.700 -32.645 -5.356 1.00 62.62 181 GLY A N 1
ATOM 1357 C CA . GLY A 1 181 ? 35.623 -33.082 -6.750 1.00 62.62 181 GLY A CA 1
ATOM 1358 C C . GLY A 1 181 ? 35.088 -32.056 -7.759 1.00 62.62 181 GLY A C 1
ATOM 1359 O O . GLY A 1 181 ? 35.206 -32.300 -8.960 1.00 62.62 181 GLY A O 1
ATOM 1360 N N . LEU A 1 182 ? 34.527 -30.914 -7.338 1.00 62.94 182 LEU A N 1
ATOM 1361 C CA . LEU A 1 182 ? 34.102 -29.863 -8.272 1.00 62.94 182 LEU A CA 1
ATOM 1362 C C . LEU A 1 182 ? 35.308 -29.095 -8.828 1.00 62.94 182 LEU A C 1
ATOM 1364 O O . LEU A 1 182 ? 35.406 -28.936 -10.041 1.00 62.94 182 LEU A O 1
ATOM 1368 N N . ASP A 1 183 ? 36.261 -28.720 -7.970 1.00 62.28 183 ASP A N 1
ATOM 1369 C CA . ASP A 1 183 ? 37.500 -28.033 -8.375 1.00 62.28 183 ASP A CA 1
ATOM 1370 C C . ASP A 1 183 ? 38.336 -28.875 -9.362 1.00 62.28 183 ASP A C 1
ATOM 1372 O O . ASP A 1 183 ? 38.837 -28.376 -10.370 1.00 62.28 183 ASP A O 1
ATOM 1376 N N . THR A 1 184 ? 38.387 -30.198 -9.169 1.00 62.72 184 THR A N 1
ATOM 1377 C CA . THR A 1 184 ? 39.057 -31.102 -10.119 1.00 62.72 184 THR A CA 1
ATOM 1378 C C . THR A 1 184 ? 38.302 -31.237 -11.441 1.00 62.72 184 THR A C 1
ATOM 1380 O O . THR A 1 184 ? 38.933 -31.345 -12.487 1.00 62.72 184 THR A O 1
ATOM 1383 N N . ARG A 1 185 ? 36.962 -31.193 -11.434 1.00 69.69 185 ARG A N 1
ATOM 1384 C CA . ARG A 1 185 ? 36.146 -31.329 -12.656 1.00 69.69 185 ARG A CA 1
ATOM 1385 C C . ARG A 1 185 ? 36.198 -30.101 -13.553 1.00 69.69 185 ARG A C 1
ATOM 1387 O O . ARG A 1 185 ? 36.153 -30.251 -14.767 1.00 69.69 185 ARG A O 1
ATOM 1394 N N . VAL A 1 186 ? 36.343 -28.901 -12.990 1.00 71.00 186 VAL A N 1
ATOM 1395 C CA . VAL A 1 186 ? 36.506 -27.660 -13.776 1.00 71.00 186 VAL A CA 1
ATOM 1396 C C . VAL A 1 186 ? 37.844 -27.654 -14.546 1.00 71.00 186 VAL A C 1
ATOM 1398 O O . VAL A 1 186 ? 38.023 -26.891 -15.493 1.00 71.00 186 VAL A O 1
ATOM 1401 N N . GLN A 1 187 ? 38.772 -28.559 -14.206 1.00 75.12 187 GLN A N 1
ATOM 1402 C CA . GLN A 1 187 ? 40.034 -28.772 -14.925 1.00 75.12 187 GLN A CA 1
ATOM 1403 C C . GLN A 1 187 ? 39.927 -29.822 -16.048 1.00 75.12 187 GLN A C 1
ATOM 1405 O O . GLN A 1 187 ? 40.879 -30.007 -16.812 1.00 75.12 187 GLN A O 1
ATOM 1410 N N . GLU A 1 188 ? 38.788 -30.509 -16.179 1.00 85.31 188 GLU A N 1
ATOM 1411 C CA . GLU A 1 188 ? 38.607 -31.573 -17.164 1.00 85.31 188 GLU A CA 1
ATOM 1412 C C . GLU A 1 188 ? 38.080 -31.025 -18.506 1.00 85.31 188 GLU A C 1
ATOM 1414 O O . GLU A 1 188 ? 37.086 -30.291 -18.531 1.00 85.31 188 GLU A O 1
ATOM 1419 N N . PRO A 1 189 ? 38.663 -31.442 -19.652 1.00 89.12 189 PRO A N 1
ATOM 1420 C CA . PRO A 1 189 ? 38.170 -31.059 -20.977 1.00 89.12 189 PRO A CA 1
ATOM 1421 C C . PRO A 1 189 ? 36.680 -31.370 -21.174 1.00 89.12 189 PRO A C 1
ATOM 1423 O O . PRO A 1 189 ? 35.955 -30.569 -21.757 1.00 89.12 189 PRO A O 1
ATOM 1426 N N . ALA A 1 190 ? 36.217 -32.504 -20.637 1.00 89.44 190 ALA A N 1
ATOM 1427 C CA . ALA A 1 190 ? 34.838 -32.964 -20.770 1.00 89.44 190 ALA A CA 1
ATOM 1428 C C . ALA A 1 190 ? 33.824 -32.005 -20.126 1.00 89.44 190 ALA A C 1
ATOM 1430 O O . ALA A 1 190 ? 32.745 -31.784 -20.674 1.00 89.44 190 ALA A O 1
ATOM 1431 N N . TRP A 1 191 ? 34.169 -31.406 -18.981 1.00 89.06 191 TRP A N 1
ATOM 1432 C CA . TRP A 1 191 ? 33.317 -30.409 -18.338 1.00 89.06 191 TRP A CA 1
ATOM 1433 C C . TRP A 1 191 ? 33.220 -29.138 -19.187 1.00 89.06 191 TRP A C 1
ATOM 1435 O O . TRP A 1 191 ? 32.117 -28.643 -19.427 1.00 89.06 191 TRP A O 1
ATOM 1445 N N . TYR A 1 192 ? 34.358 -28.638 -19.681 1.00 90.56 192 TYR A N 1
ATOM 1446 C CA . TYR A 1 192 ? 34.388 -27.442 -20.521 1.00 90.56 192 TYR A CA 1
ATOM 1447 C C . TYR A 1 192 ? 33.585 -27.648 -21.806 1.00 90.56 192 TYR A C 1
ATOM 1449 O O . TYR A 1 192 ? 32.768 -26.804 -22.168 1.00 90.56 192 TYR A O 1
ATOM 1457 N N . GLU A 1 193 ? 33.775 -28.786 -22.474 1.00 92.38 193 GLU A N 1
ATOM 1458 C CA . GLU A 1 193 ? 33.044 -29.140 -23.691 1.00 92.38 193 GLU A CA 1
ATOM 1459 C C . GLU A 1 193 ? 31.534 -29.239 -23.435 1.00 92.38 193 GLU A C 1
ATOM 1461 O O . GLU A 1 193 ? 30.751 -28.735 -24.239 1.00 92.38 193 GLU A O 1
ATOM 1466 N N . ALA A 1 194 ? 31.113 -29.788 -22.291 1.00 91.62 194 ALA A N 1
ATOM 1467 C CA . ALA A 1 194 ? 29.704 -29.827 -21.903 1.00 91.62 194 ALA A CA 1
ATOM 1468 C C . ALA A 1 194 ? 29.119 -28.432 -21.601 1.00 91.62 194 ALA A C 1
ATOM 1470 O O . ALA A 1 194 ? 27.960 -28.168 -21.920 1.00 91.62 194 ALA A O 1
ATOM 1471 N N . ALA A 1 195 ? 29.895 -27.536 -20.984 1.00 89.38 195 ALA A N 1
ATOM 1472 C CA . ALA A 1 195 ? 29.442 -26.191 -20.627 1.00 89.38 195 ALA A CA 1
ATOM 1473 C C . ALA A 1 195 ? 29.419 -25.230 -21.828 1.00 89.38 195 ALA A C 1
ATOM 1475 O O . ALA A 1 195 ? 28.491 -24.429 -21.966 1.00 89.38 195 ALA A O 1
ATOM 1476 N N . VAL A 1 196 ? 30.440 -25.295 -22.686 1.00 91.50 196 VAL A N 1
ATOM 1477 C CA . VAL A 1 196 ? 30.697 -24.322 -23.758 1.00 91.50 196 VAL A CA 1
ATOM 1478 C C . VAL A 1 196 ? 30.205 -24.803 -25.121 1.00 91.50 196 VAL A C 1
ATOM 1480 O O . VAL A 1 196 ? 29.755 -23.981 -25.922 1.00 91.50 196 VAL A O 1
ATOM 1483 N N . GLY A 1 197 ? 30.252 -26.109 -25.389 1.00 91.56 197 GLY A N 1
ATOM 1484 C CA . GLY A 1 197 ? 29.923 -26.671 -26.697 1.00 91.56 197 GLY A CA 1
ATOM 1485 C C . GLY A 1 197 ? 30.788 -26.083 -27.817 1.00 91.56 197 GLY A C 1
ATOM 1486 O O . GLY A 1 197 ? 31.996 -25.904 -27.674 1.00 91.56 197 GLY A O 1
ATOM 1487 N N . ASP A 1 198 ? 30.155 -25.741 -28.936 1.00 89.19 198 ASP A N 1
ATOM 1488 C CA . ASP A 1 198 ? 30.775 -25.143 -30.126 1.00 89.19 198 ASP A CA 1
ATOM 1489 C C . ASP A 1 198 ? 30.986 -23.618 -30.029 1.00 89.19 198 ASP A C 1
ATOM 1491 O O . ASP A 1 198 ? 31.546 -22.994 -30.935 1.00 89.19 198 ASP A O 1
ATOM 1495 N N . ARG A 1 199 ? 30.561 -22.994 -28.923 1.00 81.50 199 ARG A N 1
ATOM 1496 C CA . ARG A 1 199 ? 30.553 -21.530 -28.762 1.00 81.50 199 ARG A CA 1
ATOM 1497 C C . ARG A 1 199 ? 31.944 -20.944 -28.512 1.00 81.50 199 ARG A C 1
ATOM 1499 O O . ARG A 1 199 ? 32.143 -19.743 -28.725 1.00 81.50 199 ARG A O 1
ATOM 1506 N N . GLY A 1 200 ? 32.886 -21.777 -28.070 1.00 88.94 200 GLY A N 1
ATOM 1507 C CA . GLY A 1 200 ? 34.241 -21.403 -27.674 1.00 88.94 200 GLY A CA 1
ATOM 1508 C C . GLY A 1 200 ? 35.342 -22.180 -28.403 1.00 88.94 200 GLY A C 1
ATOM 1509 O O . GLY A 1 200 ? 35.068 -23.082 -29.193 1.00 88.94 200 GLY A O 1
ATOM 1510 N N . PRO A 1 201 ? 36.617 -21.812 -28.188 1.00 89.31 201 PRO A N 1
ATOM 1511 C CA . PRO A 1 201 ? 37.741 -22.602 -28.683 1.00 89.31 201 PRO A CA 1
ATOM 1512 C C . PRO A 1 201 ? 37.780 -23.975 -27.994 1.00 89.31 201 PRO A C 1
ATOM 1514 O O . PRO A 1 201 ? 37.406 -24.096 -26.836 1.00 89.31 201 PRO A O 1
ATOM 1517 N N . ALA A 1 202 ? 38.290 -25.009 -28.669 1.00 89.62 202 ALA A N 1
ATOM 1518 C CA . ALA A 1 202 ? 38.480 -26.309 -28.023 1.00 89.62 202 ALA A CA 1
ATOM 1519 C C . ALA A 1 202 ? 39.396 -26.176 -26.790 1.00 89.62 202 ALA A C 1
ATOM 1521 O O . ALA A 1 202 ? 40.398 -25.463 -26.847 1.00 89.62 202 ALA A O 1
ATOM 1522 N N . TRP A 1 203 ? 39.109 -26.906 -25.708 1.00 92.00 203 TRP A N 1
ATOM 1523 C CA . TRP A 1 203 ? 39.853 -26.824 -24.439 1.00 92.00 203 TRP A CA 1
ATOM 1524 C C . TRP A 1 203 ? 41.378 -26.950 -24.604 1.00 92.00 203 TRP A C 1
ATOM 1526 O O . TRP A 1 203 ? 42.164 -26.205 -24.011 1.00 92.00 203 TRP A O 1
ATOM 1536 N N . ARG A 1 204 ? 41.812 -27.860 -25.486 1.00 92.44 204 ARG A N 1
ATOM 1537 C CA . ARG A 1 204 ? 43.230 -28.085 -25.817 1.00 92.44 204 ARG A CA 1
ATOM 1538 C C . ARG A 1 204 ? 43.930 -26.879 -26.458 1.00 92.44 204 ARG A C 1
ATOM 1540 O O . ARG A 1 204 ? 45.152 -26.848 -26.480 1.00 92.44 204 ARG A O 1
ATOM 1547 N N . LEU A 1 205 ? 43.170 -25.927 -27.001 1.00 91.56 205 LEU A N 1
ATOM 1548 C CA . LEU A 1 205 ? 43.664 -24.710 -27.653 1.00 91.56 205 LEU A CA 1
ATOM 1549 C C . LEU A 1 205 ? 43.713 -23.503 -26.703 1.00 91.56 205 LEU A C 1
ATOM 1551 O O . LEU A 1 205 ? 44.197 -22.442 -27.088 1.00 91.56 205 LEU A O 1
ATOM 1555 N N . LEU A 1 206 ? 43.196 -23.632 -25.479 1.00 90.06 206 LEU A N 1
ATOM 1556 C CA . LEU A 1 206 ? 43.326 -22.600 -24.456 1.00 90.06 206 LEU A CA 1
ATOM 1557 C C . LEU A 1 206 ? 44.737 -22.624 -23.856 1.00 90.06 206 LEU A C 1
ATOM 1559 O O . LEU A 1 206 ? 45.279 -23.696 -23.590 1.00 90.06 206 LEU A O 1
ATOM 1563 N N . THR A 1 207 ? 45.307 -21.444 -23.618 1.00 92.44 207 THR A N 1
ATOM 1564 C CA . THR A 1 207 ? 46.512 -21.282 -22.793 1.00 92.44 207 THR A CA 1
ATOM 1565 C C . THR A 1 207 ? 46.177 -21.517 -21.321 1.00 92.44 207 THR A C 1
ATOM 1567 O O . THR A 1 207 ? 45.007 -21.439 -20.940 1.00 92.44 207 THR A O 1
ATOM 1570 N N . ASP A 1 208 ? 47.189 -21.758 -20.489 1.00 90.38 208 ASP A N 1
ATOM 1571 C CA . ASP A 1 208 ? 46.986 -21.928 -19.045 1.00 90.38 208 ASP A CA 1
ATOM 1572 C C . ASP A 1 208 ? 46.332 -20.685 -18.425 1.00 90.38 208 ASP A C 1
ATOM 1574 O O . ASP A 1 208 ? 45.287 -20.812 -17.798 1.00 90.38 208 ASP A O 1
ATOM 1578 N N . ASP A 1 209 ? 46.793 -19.477 -18.766 1.00 89.75 209 ASP A N 1
ATOM 1579 C CA . ASP A 1 209 ? 46.162 -18.222 -18.317 1.00 89.75 209 ASP A CA 1
ATOM 1580 C C . ASP A 1 209 ? 44.669 -18.128 -18.671 1.00 89.75 209 ASP A C 1
ATOM 1582 O O . ASP A 1 209 ? 43.853 -17.633 -17.895 1.00 89.75 209 ASP A O 1
ATOM 1586 N N . ARG A 1 210 ? 44.275 -18.612 -19.857 1.00 87.88 210 ARG A N 1
ATOM 1587 C CA . ARG A 1 210 ? 42.869 -18.609 -20.285 1.00 87.88 210 ARG A CA 1
ATOM 1588 C C . ARG A 1 210 ? 42.046 -19.663 -19.553 1.00 87.88 210 ARG A C 1
ATOM 1590 O O . ARG A 1 210 ? 40.874 -19.413 -19.277 1.00 87.88 210 ARG A O 1
ATOM 1597 N N . ARG A 1 211 ? 42.628 -20.824 -19.243 1.00 92.62 211 ARG A N 1
ATOM 1598 C CA . ARG A 1 211 ? 41.983 -21.832 -18.388 1.00 92.62 211 ARG A CA 1
ATOM 1599 C C . ARG A 1 211 ? 41.785 -21.264 -16.986 1.00 92.62 211 ARG A C 1
ATOM 1601 O O . ARG A 1 211 ? 40.688 -21.363 -16.454 1.00 92.62 211 ARG A O 1
ATOM 1608 N N . ASP A 1 212 ? 42.788 -20.589 -16.441 1.00 88.62 212 ASP A N 1
ATOM 1609 C CA . ASP A 1 212 ? 42.760 -19.961 -15.117 1.00 88.62 212 ASP A CA 1
ATOM 1610 C C . ASP A 1 212 ? 41.719 -18.850 -15.036 1.00 88.62 212 ASP A C 1
ATOM 1612 O O . ASP A 1 212 ? 40.929 -18.805 -14.093 1.00 88.62 212 ASP A O 1
ATOM 1616 N N . ALA A 1 213 ? 41.633 -18.017 -16.072 1.00 85.75 213 ALA A N 1
ATOM 1617 C CA . ALA A 1 213 ? 40.590 -17.008 -16.184 1.00 85.75 213 ALA A CA 1
ATOM 1618 C C . ALA A 1 213 ? 39.182 -17.633 -16.199 1.00 85.75 213 ALA A C 1
ATOM 1620 O O . ALA A 1 213 ? 38.295 -17.156 -15.493 1.00 85.75 213 ALA A O 1
ATOM 1621 N N . LEU A 1 214 ? 38.968 -18.725 -16.944 1.00 88.12 214 LEU A N 1
ATOM 1622 C CA . LEU A 1 214 ? 37.681 -19.433 -16.946 1.00 88.12 214 LEU A CA 1
ATOM 1623 C C . LEU A 1 214 ? 37.370 -20.092 -15.596 1.00 88.12 214 LEU A C 1
ATOM 1625 O O . LEU A 1 214 ? 36.210 -20.091 -15.188 1.00 88.12 214 LEU A O 1
ATOM 1629 N N . ARG A 1 215 ? 38.381 -20.605 -14.879 1.00 88.56 215 ARG A N 1
ATOM 1630 C CA . ARG A 1 215 ? 38.225 -21.117 -13.506 1.00 88.56 215 ARG A CA 1
ATOM 1631 C C . ARG A 1 215 ? 37.765 -20.016 -12.559 1.00 88.56 215 ARG A C 1
ATOM 1633 O O . ARG A 1 215 ? 36.804 -20.207 -11.824 1.00 88.56 215 ARG A O 1
ATOM 1640 N N . HIS A 1 216 ? 38.403 -18.850 -12.624 1.00 87.12 216 HIS A N 1
ATOM 1641 C CA . HIS A 1 216 ? 38.022 -17.705 -11.804 1.00 87.12 216 HIS A CA 1
ATOM 1642 C C . HIS A 1 216 ? 36.589 -17.237 -12.099 1.00 87.12 216 HIS A C 1
ATOM 1644 O O . HIS A 1 216 ? 35.817 -17.001 -11.172 1.00 87.12 216 HIS A O 1
ATOM 1650 N N . VAL A 1 217 ? 36.210 -17.172 -13.382 1.00 87.19 217 VAL A N 1
ATOM 1651 C CA . VAL A 1 217 ? 34.837 -16.854 -13.812 1.00 87.19 217 VAL A CA 1
ATOM 1652 C C . VAL A 1 217 ? 33.846 -17.876 -13.267 1.00 87.19 217 VAL A C 1
ATOM 1654 O O . VAL A 1 217 ? 32.800 -17.490 -12.753 1.00 87.19 217 VAL A O 1
ATOM 1657 N N . TYR A 1 218 ? 34.173 -19.167 -13.348 1.00 90.69 218 TYR A N 1
ATOM 1658 C CA . TYR A 1 218 ? 33.322 -20.218 -12.808 1.00 90.69 218 TYR A CA 1
ATOM 1659 C C . TYR A 1 218 ? 33.119 -20.054 -11.300 1.00 90.69 218 TYR A C 1
ATOM 1661 O O . TYR A 1 218 ? 31.977 -19.991 -10.858 1.00 90.69 218 TYR A O 1
ATOM 1669 N N . SER A 1 219 ? 34.195 -19.945 -10.514 1.00 89.44 219 SER A N 1
ATOM 1670 C CA . SER A 1 219 ? 34.087 -19.830 -9.054 1.00 89.44 219 SER A CA 1
ATOM 1671 C C . SER A 1 219 ? 33.283 -18.609 -8.638 1.00 89.44 219 SER A C 1
ATOM 1673 O O . SER A 1 219 ? 32.332 -18.734 -7.874 1.00 89.44 219 SER A O 1
ATOM 1675 N N . ARG A 1 220 ? 33.584 -17.449 -9.229 1.00 90.06 220 ARG A N 1
ATOM 1676 C CA . ARG A 1 220 ? 32.863 -16.210 -8.941 1.00 90.06 220 ARG A CA 1
ATOM 1677 C C . ARG A 1 220 ? 31.371 -16.319 -9.262 1.00 90.06 220 ARG A C 1
ATOM 1679 O O . ARG A 1 220 ? 30.550 -16.027 -8.402 1.00 90.06 220 ARG A O 1
ATOM 1686 N N . SER A 1 221 ? 31.014 -16.753 -10.473 1.00 86.81 221 SER A N 1
ATOM 1687 C CA . SER A 1 221 ? 29.605 -16.868 -10.875 1.00 86.81 221 SER A CA 1
ATOM 1688 C C . SER A 1 221 ? 28.854 -17.969 -10.121 1.00 86.81 221 SER A C 1
ATOM 1690 O O . SER A 1 221 ? 27.640 -17.873 -9.962 1.00 86.81 221 SER A O 1
ATOM 1692 N N . PHE A 1 222 ? 29.546 -19.014 -9.659 1.00 92.62 222 PHE A N 1
ATOM 1693 C CA . PHE A 1 222 ? 28.972 -20.020 -8.769 1.00 92.62 222 PHE A CA 1
ATOM 1694 C C . PHE A 1 222 ? 28.646 -19.417 -7.396 1.00 92.62 222 PHE A C 1
ATOM 1696 O O . PHE A 1 222 ? 27.509 -19.554 -6.950 1.00 92.62 222 PHE A O 1
ATOM 1703 N N . ASP A 1 223 ? 29.609 -18.744 -6.757 1.00 89.62 223 ASP A N 1
ATOM 1704 C CA . ASP A 1 223 ? 29.455 -18.178 -5.411 1.00 89.62 223 ASP A CA 1
ATOM 1705 C C . ASP A 1 223 ? 28.388 -17.067 -5.389 1.00 89.62 223 ASP A C 1
ATOM 1707 O O . ASP A 1 223 ? 27.540 -17.043 -4.496 1.00 89.62 223 ASP A O 1
ATOM 1711 N N . GLU A 1 224 ? 28.384 -16.186 -6.400 1.00 86.88 224 GLU A N 1
ATOM 1712 C CA . GLU A 1 224 ? 27.361 -15.143 -6.584 1.00 86.88 224 GLU A CA 1
ATOM 1713 C C . GLU A 1 224 ? 25.962 -15.774 -6.714 1.00 86.88 224 GLU A C 1
ATOM 1715 O O . GLU A 1 224 ? 25.078 -15.488 -5.909 1.00 86.88 224 GLU A O 1
ATOM 1720 N N . ALA A 1 225 ? 25.772 -16.723 -7.638 1.00 89.94 225 ALA A N 1
ATOM 1721 C CA . ALA A 1 225 ? 24.465 -17.347 -7.854 1.00 89.94 225 ALA A CA 1
ATOM 1722 C C . ALA A 1 225 ? 23.993 -18.230 -6.685 1.00 89.94 225 ALA A C 1
ATOM 1724 O O . ALA A 1 225 ? 22.789 -18.340 -6.448 1.00 89.94 225 ALA A O 1
ATOM 1725 N N . LEU A 1 226 ? 24.913 -18.887 -5.970 1.00 93.00 226 LEU A N 1
ATOM 1726 C CA . LEU A 1 226 ? 24.614 -19.625 -4.743 1.00 93.00 226 LEU A CA 1
ATOM 1727 C C . LEU A 1 226 ? 24.070 -18.673 -3.679 1.00 93.00 226 LEU A C 1
ATOM 1729 O O . LEU A 1 226 ? 23.015 -18.940 -3.105 1.00 93.00 226 LEU A O 1
ATOM 1733 N N . ARG A 1 227 ? 24.780 -17.567 -3.429 1.00 89.81 227 ARG A N 1
ATOM 1734 C CA . ARG A 1 227 ? 24.392 -16.562 -2.440 1.00 89.81 227 ARG A CA 1
ATOM 1735 C C . ARG A 1 227 ? 23.040 -15.945 -2.779 1.00 89.81 227 ARG A C 1
ATOM 1737 O O . ARG A 1 227 ? 22.169 -15.930 -1.913 1.00 89.81 227 ARG A O 1
ATOM 1744 N N . ASP A 1 228 ? 22.861 -15.486 -4.013 1.00 87.50 228 ASP A N 1
ATOM 1745 C CA . ASP A 1 228 ? 21.611 -14.867 -4.464 1.00 87.50 228 ASP A CA 1
ATOM 1746 C C . ASP A 1 228 ? 20.447 -15.848 -4.314 1.00 87.50 228 ASP A C 1
ATOM 1748 O O . ASP A 1 228 ? 19.423 -15.529 -3.713 1.00 87.50 228 ASP A O 1
ATOM 1752 N N . ARG A 1 229 ? 20.642 -17.108 -4.727 1.00 93.06 229 ARG A N 1
ATOM 1753 C CA . ARG A 1 229 ? 19.591 -18.118 -4.606 1.00 93.06 229 ARG A CA 1
ATOM 1754 C C . ARG A 1 229 ? 19.276 -18.494 -3.159 1.00 93.06 229 ARG A C 1
ATOM 1756 O O . ARG A 1 229 ? 18.120 -18.771 -2.857 1.00 93.06 229 ARG A O 1
ATOM 1763 N N . VAL A 1 230 ? 20.264 -18.525 -2.264 1.00 92.00 230 VAL A N 1
ATOM 1764 C CA . VAL A 1 230 ? 20.031 -18.715 -0.821 1.00 92.00 230 VAL A CA 1
ATOM 1765 C C . VAL A 1 230 ? 19.198 -17.566 -0.260 1.00 92.00 230 VAL A C 1
ATOM 1767 O O . VAL A 1 230 ? 18.258 -17.826 0.486 1.00 92.00 230 VAL A O 1
ATOM 1770 N N . ILE A 1 231 ? 19.504 -16.320 -0.636 1.00 87.62 231 ILE A N 1
ATOM 1771 C CA . ILE A 1 231 ? 18.730 -15.142 -0.226 1.00 87.62 231 ILE A CA 1
ATOM 1772 C C . ILE A 1 231 ? 17.283 -15.277 -0.697 1.00 87.62 231 ILE A C 1
ATOM 1774 O O . ILE A 1 231 ? 16.377 -15.150 0.124 1.00 87.62 231 ILE A O 1
ATOM 1778 N N . ASP A 1 232 ? 17.061 -15.605 -1.970 1.00 85.88 232 ASP A N 1
ATOM 1779 C CA . ASP A 1 232 ? 15.714 -15.788 -2.518 1.00 85.88 232 ASP A CA 1
ATOM 1780 C C . ASP A 1 232 ? 14.962 -16.898 -1.781 1.00 85.88 232 ASP A C 1
ATOM 1782 O O . ASP A 1 232 ? 13.869 -16.679 -1.273 1.00 85.88 232 ASP A O 1
ATOM 1786 N N . LEU A 1 233 ? 15.570 -18.076 -1.608 1.00 90.06 233 LEU A N 1
ATOM 1787 C CA . LEU A 1 233 ? 14.940 -19.176 -0.872 1.00 90.06 233 LEU A CA 1
ATOM 1788 C C . LEU A 1 233 ? 14.637 -18.799 0.580 1.00 90.06 233 LEU A C 1
ATOM 1790 O O . LEU A 1 233 ? 13.588 -19.169 1.104 1.00 90.06 233 LEU A O 1
ATOM 1794 N N . CYS A 1 234 ? 15.513 -18.040 1.236 1.00 87.69 234 CYS A N 1
ATOM 1795 C CA . CYS A 1 234 ? 15.231 -17.521 2.564 1.00 87.69 234 CYS A CA 1
ATOM 1796 C C . CYS A 1 234 ? 14.102 -16.493 2.560 1.00 87.69 234 CYS A C 1
ATOM 1798 O O . CYS A 1 234 ? 13.317 -16.524 3.499 1.00 87.69 234 CYS A O 1
ATOM 1800 N N . ARG A 1 235 ? 13.958 -15.643 1.536 1.00 83.94 235 ARG A N 1
ATOM 1801 C CA . ARG A 1 235 ? 12.797 -14.746 1.388 1.00 83.94 235 ARG A CA 1
ATOM 1802 C C . ARG A 1 235 ? 11.505 -15.538 1.233 1.00 83.94 235 ARG A C 1
ATOM 1804 O O . ARG A 1 235 ? 10.551 -15.248 1.944 1.00 83.94 235 ARG A O 1
ATOM 1811 N N . VAL A 1 236 ? 11.498 -16.603 0.428 1.00 86.69 236 VAL A N 1
ATOM 1812 C CA . VAL A 1 236 ? 10.344 -17.514 0.312 1.00 86.69 236 VAL A CA 1
ATOM 1813 C C . VAL A 1 236 ? 9.981 -18.125 1.663 1.00 86.69 236 VAL A C 1
ATOM 1815 O O . VAL A 1 236 ? 8.822 -18.103 2.067 1.00 86.69 236 VAL A O 1
ATOM 1818 N N . LEU A 1 237 ? 10.970 -18.662 2.382 1.00 86.62 237 LEU A N 1
ATOM 1819 C CA . LEU A 1 237 ? 10.768 -19.329 3.673 1.00 86.62 237 LEU A CA 1
ATOM 1820 C C . LEU A 1 237 ? 10.412 -18.357 4.811 1.00 86.62 237 LEU A C 1
ATOM 1822 O O . LEU A 1 237 ? 9.701 -18.728 5.752 1.00 86.62 237 LEU A O 1
ATOM 1826 N N . ALA A 1 238 ? 10.931 -17.132 4.741 1.00 83.62 238 ALA A N 1
ATOM 1827 C CA . ALA A 1 238 ? 10.617 -16.027 5.638 1.00 83.62 238 ALA A CA 1
ATOM 1828 C C . ALA A 1 238 ? 9.266 -15.380 5.310 1.00 83.62 238 ALA A C 1
ATOM 1830 O O . ALA A 1 238 ? 8.683 -14.729 6.178 1.00 83.62 238 ALA A O 1
ATOM 1831 N N . GLY A 1 239 ? 8.794 -15.545 4.075 1.00 83.19 239 GLY A N 1
ATOM 1832 C CA . GLY A 1 239 ? 7.584 -14.935 3.565 1.00 83.19 239 GLY A CA 1
ATOM 1833 C C . GLY A 1 239 ? 6.328 -15.477 4.255 1.00 83.19 239 GLY A C 1
ATOM 1834 O O . GLY A 1 239 ? 6.219 -16.683 4.517 1.00 83.19 239 GLY A O 1
ATOM 1835 N N . PRO A 1 240 ? 5.334 -14.615 4.516 1.00 81.88 240 PRO A N 1
ATOM 1836 C CA . PRO A 1 240 ? 4.077 -15.005 5.162 1.00 81.88 240 PRO A CA 1
ATOM 1837 C C . PRO A 1 240 ? 3.273 -16.020 4.328 1.00 81.88 240 PRO A C 1
ATOM 1839 O O . PRO A 1 240 ? 2.549 -16.859 4.874 1.00 81.88 240 PRO A O 1
ATOM 1842 N N . THR A 1 241 ? 3.423 -15.996 3.003 1.00 80.12 241 THR A N 1
ATOM 1843 C CA . THR A 1 241 ? 2.712 -16.872 2.060 1.00 80.12 241 THR A CA 1
ATOM 1844 C C . THR A 1 241 ? 3.449 -18.176 1.772 1.00 80.12 241 THR A C 1
ATOM 1846 O O . THR A 1 241 ? 2.810 -19.205 1.564 1.00 80.12 241 THR A O 1
ATOM 1849 N N . GLY A 1 242 ? 4.785 -18.158 1.817 1.00 78.06 242 GLY A N 1
ATOM 1850 C CA . GLY A 1 242 ? 5.632 -19.301 1.476 1.00 78.06 242 GLY A CA 1
ATOM 1851 C C . GLY A 1 242 ? 5.754 -19.592 -0.026 1.00 78.06 242 GLY A C 1
ATOM 1852 O O . GLY A 1 242 ? 6.196 -20.685 -0.375 1.00 78.06 242 GLY A O 1
ATOM 1853 N N . ASP A 1 243 ? 5.342 -18.671 -0.905 1.00 78.69 243 ASP A N 1
ATOM 1854 C CA . ASP A 1 243 ? 5.216 -18.894 -2.358 1.00 78.69 243 ASP A CA 1
ATOM 1855 C C . ASP A 1 243 ? 5.984 -17.894 -3.246 1.00 78.69 243 ASP A C 1
ATOM 1857 O O . ASP A 1 243 ? 5.682 -17.782 -4.430 1.00 78.69 243 ASP A O 1
ATOM 1861 N N . ASP A 1 244 ? 6.993 -17.210 -2.695 1.00 76.88 244 ASP A N 1
ATOM 1862 C CA . ASP A 1 244 ? 7.867 -16.249 -3.408 1.00 76.88 244 ASP A CA 1
ATOM 1863 C C . ASP A 1 244 ? 7.143 -15.054 -4.041 1.00 76.88 244 ASP A C 1
ATOM 1865 O O . ASP A 1 244 ? 7.713 -14.337 -4.860 1.00 76.88 244 ASP A O 1
ATOM 1869 N N . ARG A 1 245 ? 5.873 -14.823 -3.688 1.00 82.12 245 ARG A N 1
ATOM 1870 C CA . ARG A 1 245 ? 5.193 -13.608 -4.121 1.00 82.12 245 ARG A CA 1
ATOM 1871 C C . ARG A 1 245 ? 5.932 -12.399 -3.567 1.00 82.12 245 ARG A C 1
ATOM 1873 O O . ARG A 1 245 ? 6.165 -12.302 -2.359 1.00 82.12 245 ARG A O 1
ATOM 1880 N N . ASP A 1 246 ? 6.271 -11.493 -4.475 1.00 82.75 246 ASP A N 1
ATOM 1881 C CA . ASP A 1 246 ? 6.689 -10.153 -4.112 1.00 82.75 246 ASP A CA 1
ATOM 1882 C C . ASP A 1 246 ? 5.493 -9.438 -3.477 1.00 82.75 246 ASP A C 1
ATOM 1884 O O . ASP A 1 246 ? 4.407 -9.400 -4.059 1.00 82.75 246 ASP A O 1
ATOM 1888 N N . LEU A 1 247 ? 5.679 -8.966 -2.247 1.00 86.94 247 LEU A N 1
ATOM 1889 C CA . LEU A 1 247 ? 4.695 -8.204 -1.483 1.00 86.94 247 LEU A CA 1
ATOM 1890 C C . LEU A 1 247 ? 5.183 -6.773 -1.221 1.00 86.94 247 LEU A C 1
ATOM 1892 O O . LEU A 1 247 ? 4.562 -6.069 -0.431 1.00 86.94 247 LEU A O 1
ATOM 1896 N N . ALA A 1 248 ? 6.270 -6.333 -1.868 1.00 83.56 248 ALA A N 1
ATOM 1897 C CA . ALA A 1 248 ? 6.800 -4.979 -1.716 1.00 83.56 248 ALA A CA 1
ATOM 1898 C C . ALA A 1 248 ? 5.799 -3.899 -2.159 1.00 83.56 248 ALA A C 1
ATOM 1900 O O . ALA A 1 248 ? 5.842 -2.779 -1.667 1.00 83.56 248 ALA A O 1
ATOM 1901 N N . HIS A 1 249 ? 4.843 -4.229 -3.034 1.00 81.94 249 HIS A N 1
ATOM 1902 C CA . HIS A 1 249 ? 3.746 -3.326 -3.407 1.00 81.94 249 HIS A CA 1
ATOM 1903 C C . HIS A 1 249 ? 2.722 -3.087 -2.285 1.00 81.94 249 HIS A C 1
ATOM 1905 O O . HIS A 1 249 ? 1.834 -2.259 -2.454 1.00 81.94 249 HIS A O 1
ATOM 1911 N N . LEU A 1 250 ? 2.816 -3.817 -1.170 1.00 89.19 250 LEU A N 1
ATOM 1912 C CA . LEU A 1 250 ? 2.002 -3.636 0.037 1.00 89.19 250 LEU A CA 1
ATOM 1913 C C . LEU A 1 250 ? 2.803 -2.993 1.180 1.00 89.19 250 LEU A C 1
ATOM 1915 O O . LEU A 1 250 ? 2.394 -3.092 2.337 1.00 89.19 250 LEU A O 1
ATOM 1919 N N . ASP A 1 251 ? 3.953 -2.389 0.870 1.00 86.06 251 ASP A N 1
ATOM 1920 C CA . ASP A 1 251 ? 4.772 -1.664 1.839 1.00 86.06 251 ASP A CA 1
ATOM 1921 C C . ASP A 1 251 ? 3.966 -0.501 2.457 1.00 86.06 251 ASP A C 1
ATOM 1923 O O . ASP A 1 251 ? 3.446 0.345 1.716 1.00 86.06 251 ASP A O 1
ATOM 1927 N N . PRO A 1 252 ? 3.853 -0.427 3.800 1.00 87.12 252 PRO A N 1
ATOM 1928 C CA . PRO A 1 252 ? 3.148 0.658 4.475 1.00 87.12 252 PRO A CA 1
ATOM 1929 C C . PRO A 1 252 ? 3.697 2.055 4.145 1.00 87.12 252 PRO A C 1
ATOM 1931 O O . PRO A 1 252 ? 2.929 3.010 4.188 1.00 87.12 252 PRO A O 1
ATOM 1934 N N . ALA A 1 253 ? 4.976 2.203 3.778 1.00 81.81 253 ALA A N 1
ATOM 1935 C CA . ALA A 1 253 ? 5.576 3.511 3.486 1.00 81.81 253 ALA A CA 1
ATOM 1936 C C . ALA A 1 253 ? 4.966 4.211 2.255 1.00 81.81 253 ALA A C 1
ATOM 1938 O O . ALA A 1 253 ? 5.059 5.431 2.126 1.00 81.81 253 ALA A O 1
ATOM 1939 N N . GLY A 1 254 ? 4.356 3.447 1.342 1.00 74.19 254 GLY A N 1
ATOM 1940 C CA . GLY A 1 254 ? 3.654 3.964 0.164 1.00 74.19 254 GLY A CA 1
ATOM 1941 C C . GLY A 1 254 ? 2.131 3.956 0.296 1.00 74.19 254 GLY A C 1
ATOM 1942 O O . GLY A 1 254 ? 1.439 4.208 -0.691 1.00 74.19 254 GLY A O 1
ATOM 1943 N N . LEU A 1 255 ? 1.600 3.613 1.471 1.00 84.06 255 LEU A N 1
ATOM 1944 C CA . LEU A 1 255 ? 0.171 3.428 1.664 1.00 84.06 255 LEU A CA 1
ATOM 1945 C C . LEU A 1 255 ? -0.560 4.774 1.724 1.00 84.06 255 LEU A C 1
ATOM 1947 O O . LEU A 1 255 ? -0.181 5.682 2.456 1.00 84.06 255 LEU A O 1
ATOM 1951 N N . THR A 1 256 ? -1.655 4.876 0.979 1.00 83.69 256 THR A N 1
ATOM 1952 C CA . THR A 1 256 ? -2.585 6.010 1.016 1.00 83.69 256 THR A CA 1
ATOM 1953 C C . THR A 1 256 ? -4.005 5.519 1.284 1.00 83.69 256 THR A C 1
ATOM 1955 O O . THR A 1 256 ? -4.303 4.329 1.134 1.00 83.69 256 THR A O 1
ATOM 1958 N N . ALA A 1 257 ? -4.903 6.425 1.684 1.00 84.00 257 ALA A N 1
ATOM 1959 C CA . ALA A 1 257 ? -6.324 6.109 1.798 1.00 84.00 257 ALA A CA 1
ATOM 1960 C C . ALA A 1 257 ? -6.861 5.553 0.463 1.00 84.00 257 ALA A C 1
ATOM 1962 O O . ALA A 1 257 ? -6.602 6.091 -0.611 1.00 84.00 257 ALA A O 1
ATOM 1963 N N . GLY A 1 258 ? -7.584 4.438 0.531 1.00 81.81 258 GLY A N 1
ATOM 1964 C CA . GLY A 1 258 ? -8.023 3.632 -0.607 1.00 81.81 258 GLY A CA 1
ATOM 1965 C C . GLY A 1 258 ? -7.029 2.549 -1.049 1.00 81.81 258 GLY A C 1
ATOM 1966 O O . GLY A 1 258 ? -7.414 1.667 -1.819 1.00 81.81 258 GLY A O 1
ATOM 1967 N N . GLY A 1 259 ? -5.788 2.567 -0.556 1.00 85.62 259 GLY A N 1
ATOM 1968 C CA . GLY A 1 259 ? -4.764 1.565 -0.846 1.00 85.62 259 GLY A CA 1
ATOM 1969 C C . GLY A 1 259 ? -4.982 0.251 -0.092 1.00 85.62 259 GLY A C 1
ATOM 1970 O O . GLY A 1 259 ? -5.463 0.233 1.041 1.00 85.62 259 GLY A O 1
ATOM 1971 N N . THR A 1 260 ? -4.624 -0.873 -0.721 1.00 92.44 260 THR A N 1
ATOM 1972 C CA . THR A 1 260 ? -4.631 -2.186 -0.053 1.00 92.44 260 THR A CA 1
ATOM 1973 C C . THR A 1 260 ? -3.334 -2.385 0.721 1.00 92.44 260 THR A C 1
ATOM 1975 O O . THR A 1 260 ? -2.257 -2.165 0.177 1.00 92.44 260 THR A O 1
ATOM 1978 N N . ALA A 1 261 ? -3.432 -2.853 1.962 1.00 94.25 261 ALA A N 1
ATOM 1979 C CA . ALA A 1 261 ? -2.292 -3.115 2.834 1.00 94.25 261 ALA A CA 1
ATOM 1980 C C . ALA A 1 261 ? -2.522 -4.356 3.703 1.00 94.25 261 ALA A C 1
ATOM 1982 O O . ALA A 1 261 ? -3.600 -4.961 3.710 1.00 94.25 261 ALA A O 1
ATOM 1983 N N . VAL A 1 262 ? -1.487 -4.733 4.452 1.00 95.75 262 VAL A N 1
ATOM 1984 C CA . VAL A 1 262 ? -1.591 -5.701 5.544 1.00 95.75 262 VAL A CA 1
ATOM 1985 C C . VAL A 1 262 ? -1.637 -4.929 6.853 1.00 95.75 262 VAL A C 1
ATOM 1987 O O . VAL A 1 262 ? -0.719 -4.185 7.175 1.00 95.75 262 VAL A O 1
ATOM 1990 N N . PHE A 1 263 ? -2.699 -5.130 7.622 1.00 96.12 263 PHE A N 1
ATOM 1991 C CA . PHE A 1 263 ? -2.896 -4.498 8.917 1.00 96.12 263 PHE A CA 1
ATOM 1992 C C . PHE A 1 263 ? -2.614 -5.487 10.033 1.00 96.12 263 PHE A C 1
ATOM 1994 O O . PHE A 1 263 ? -2.951 -6.667 9.945 1.00 96.12 263 PHE A O 1
ATOM 2001 N N . SER A 1 264 ? -2.026 -5.017 11.121 1.00 95.25 264 SER A N 1
ATOM 2002 C CA . SER A 1 264 ? -1.872 -5.803 12.335 1.00 95.25 264 SER A CA 1
ATOM 2003 C C . SER A 1 264 ? -2.121 -4.941 13.553 1.00 95.25 264 SER A C 1
ATOM 2005 O O . SER A 1 264 ? -1.883 -3.738 13.558 1.00 95.25 264 SER A O 1
ATOM 2007 N N . HIS A 1 265 ? -2.609 -5.572 14.609 1.00 92.06 265 HIS A N 1
ATOM 2008 C CA . HIS A 1 265 ? -2.744 -4.918 15.893 1.00 92.06 265 HIS A CA 1
ATOM 2009 C C . HIS A 1 265 ? -1.520 -5.237 16.744 1.00 92.06 265 HIS A C 1
ATOM 2011 O O . HIS A 1 265 ? -1.037 -6.371 16.800 1.00 92.06 265 HIS A O 1
ATOM 2017 N N . ARG A 1 266 ? -1.084 -4.248 17.522 1.00 84.75 266 ARG A N 1
ATOM 2018 C CA . ARG A 1 266 ? -0.041 -4.355 18.551 1.00 84.75 266 ARG A CA 1
ATOM 2019 C C . ARG A 1 266 ? -0.048 -5.633 19.410 1.00 84.75 266 ARG A C 1
ATOM 2021 O O . ARG A 1 266 ? 1.013 -6.093 19.811 1.00 84.75 266 ARG A O 1
ATOM 2028 N N . TRP A 1 267 ? -1.197 -6.242 19.714 1.00 84.31 267 TRP A N 1
ATOM 2029 C CA . TRP A 1 267 ? -1.229 -7.480 20.505 1.00 84.31 267 TRP A CA 1
ATOM 2030 C C . TRP A 1 267 ? -0.677 -8.708 19.768 1.00 84.31 267 TRP A C 1
ATOM 2032 O O . TRP A 1 267 ? -0.484 -9.750 20.391 1.00 84.31 267 TRP A O 1
ATOM 2042 N N . HIS A 1 268 ? -0.449 -8.608 18.456 1.00 85.31 268 HIS A N 1
ATOM 2043 C CA . HIS A 1 268 ? 0.213 -9.633 17.660 1.00 85.31 268 HIS A CA 1
ATOM 2044 C C . HIS A 1 268 ? 1.729 -9.469 17.678 1.00 85.31 268 HIS A C 1
ATOM 2046 O O . HIS A 1 268 ? 2.413 -10.342 17.150 1.00 85.31 268 HIS A O 1
ATOM 2052 N N . LEU A 1 269 ? 2.257 -8.398 18.281 1.00 86.12 269 LEU A N 1
ATOM 2053 C CA . LEU A 1 269 ? 3.689 -8.179 18.386 1.00 86.12 269 LEU A CA 1
ATOM 2054 C C . LEU A 1 269 ? 4.334 -9.342 19.160 1.00 86.12 269 LEU A C 1
ATOM 2056 O O . LEU A 1 269 ? 3.975 -9.639 20.299 1.00 86.12 269 LEU A O 1
ATOM 2060 N N . LEU A 1 270 ? 5.261 -10.038 18.507 1.00 78.44 270 LEU A N 1
ATOM 2061 C CA . LEU A 1 270 ? 5.942 -11.225 19.020 1.00 78.44 270 LEU A CA 1
ATOM 2062 C C . LEU A 1 270 ? 7.159 -10.893 19.883 1.00 78.44 270 LEU A C 1
ATOM 2064 O O . LEU A 1 270 ? 7.656 -11.788 20.567 1.00 78.44 270 LEU A O 1
ATOM 2068 N N . ASP A 1 271 ? 7.631 -9.649 19.834 1.00 70.19 271 ASP A N 1
ATOM 2069 C CA . ASP A 1 271 ? 8.715 -9.153 20.672 1.00 70.19 271 ASP A CA 1
ATOM 2070 C C . ASP A 1 271 ? 8.152 -8.165 21.710 1.00 70.19 271 ASP A C 1
ATOM 2072 O O . ASP A 1 271 ? 7.971 -6.982 21.412 1.00 70.19 271 ASP A O 1
ATOM 2076 N N . PRO A 1 272 ? 7.783 -8.652 22.908 1.00 55.22 272 PRO A N 1
ATOM 2077 C CA . PRO A 1 272 ? 7.215 -7.817 23.960 1.00 55.22 272 PRO A CA 1
ATOM 2078 C C . PRO A 1 272 ? 8.256 -6.917 24.640 1.00 55.22 272 PRO A C 1
ATOM 2080 O O . PRO A 1 272 ? 7.855 -6.028 25.388 1.00 55.22 272 PRO A O 1
ATOM 2083 N N . ASP A 1 273 ? 9.556 -7.141 24.401 1.00 53.88 273 ASP A N 1
ATOM 2084 C CA . ASP A 1 273 ? 10.645 -6.346 24.982 1.00 53.88 273 ASP A CA 1
ATOM 2085 C C . ASP A 1 273 ? 10.945 -5.083 24.152 1.00 53.88 273 ASP A C 1
ATOM 2087 O O . ASP A 1 273 ? 11.722 -4.224 24.582 1.00 53.88 273 ASP A O 1
ATOM 2091 N N . LEU A 1 274 ? 10.302 -4.924 22.986 1.00 57.16 274 LEU A N 1
ATOM 2092 C CA . LEU A 1 274 ? 10.303 -3.656 22.262 1.00 57.16 274 LEU A CA 1
ATOM 2093 C C . LEU A 1 274 ? 9.636 -2.570 23.131 1.00 57.16 274 LEU A C 1
ATOM 2095 O O . LEU A 1 274 ? 8.531 -2.790 23.641 1.00 57.16 274 LEU A O 1
ATOM 2099 N N . PRO A 1 275 ? 10.280 -1.397 23.314 1.00 54.91 275 PRO A N 1
ATOM 2100 C CA . PRO A 1 275 ? 9.746 -0.308 24.125 1.00 54.91 275 PRO A CA 1
ATOM 2101 C C . PRO A 1 275 ? 8.298 0.016 23.764 1.00 54.91 275 PRO A C 1
ATOM 2103 O O . PRO A 1 275 ? 7.923 -0.012 22.590 1.00 54.91 275 PRO A O 1
ATOM 2106 N N . HIS A 1 276 ? 7.489 0.381 24.766 1.00 52.19 276 HIS A N 1
ATOM 2107 C CA . HIS A 1 276 ? 6.080 0.689 24.529 1.00 52.19 276 HIS A CA 1
ATOM 2108 C C . HIS A 1 276 ? 5.869 1.828 23.504 1.00 52.19 276 HIS A C 1
ATOM 2110 O O . HIS A 1 276 ? 4.829 1.852 22.842 1.00 52.19 276 HIS A O 1
ATOM 2116 N N . ASP A 1 277 ? 6.893 2.659 23.303 1.00 51.50 277 ASP A N 1
ATOM 2117 C CA . ASP A 1 277 ? 6.888 3.840 22.440 1.00 51.50 277 ASP A CA 1
ATOM 2118 C C . ASP A 1 277 ? 7.784 3.682 21.199 1.00 51.50 277 ASP A C 1
ATOM 2120 O O . ASP A 1 277 ? 8.148 4.677 20.577 1.00 51.50 277 ASP A O 1
ATOM 2124 N N . ALA A 1 278 ? 8.205 2.458 20.846 1.00 49.59 278 ALA A N 1
ATOM 2125 C CA . ALA A 1 278 ? 8.942 2.239 19.603 1.00 49.59 278 ALA A CA 1
ATOM 2126 C C . ALA A 1 278 ? 8.047 2.669 18.419 1.00 49.59 278 ALA A C 1
ATOM 2128 O O . ALA A 1 278 ? 6.981 2.073 18.240 1.00 49.59 278 ALA A O 1
ATOM 2129 N N . PRO A 1 279 ? 8.422 3.714 17.656 1.00 46.97 279 PRO A N 1
ATOM 2130 C CA . PRO A 1 279 ? 7.565 4.265 16.616 1.00 46.97 279 PRO A CA 1
ATOM 2131 C C . PRO A 1 279 ? 7.331 3.208 15.538 1.00 46.97 279 PRO A C 1
ATOM 2133 O O . PRO A 1 279 ? 8.276 2.666 14.970 1.00 46.97 279 PRO A O 1
ATOM 2136 N N . THR A 1 280 ? 6.063 2.901 15.280 1.00 52.53 280 THR A N 1
ATOM 2137 C CA . THR A 1 280 ? 5.630 1.900 14.299 1.00 52.53 280 THR A CA 1
ATOM 2138 C C . THR A 1 280 ? 5.492 2.445 12.875 1.00 52.53 280 THR A C 1
ATOM 2140 O O . THR A 1 280 ? 4.948 1.729 12.046 1.00 52.53 280 THR A O 1
ATOM 2143 N N . GLY A 1 281 ? 5.972 3.653 12.547 1.00 46.94 281 GLY A N 1
ATOM 2144 C CA . GLY A 1 281 ? 5.733 4.192 11.197 1.00 46.94 281 GLY A CA 1
ATOM 2145 C C . GLY A 1 281 ? 6.558 5.387 10.727 1.00 46.94 281 GLY A C 1
ATOM 2146 O O . GLY A 1 281 ? 6.988 5.370 9.585 1.00 46.94 281 GLY A O 1
ATOM 2147 N N . ASP A 1 282 ? 6.864 6.382 11.567 1.00 41.25 282 ASP A N 1
ATOM 2148 C CA . ASP A 1 282 ? 7.232 7.700 10.991 1.00 41.25 282 ASP A CA 1
ATOM 2149 C C . ASP A 1 282 ? 8.708 8.100 11.138 1.00 41.25 282 ASP A C 1
ATOM 2151 O O . ASP A 1 282 ? 9.099 9.224 10.822 1.00 41.25 282 ASP A O 1
ATOM 2155 N N . GLY A 1 283 ? 9.551 7.213 11.665 1.00 38.97 283 GLY A N 1
ATOM 2156 C CA . GLY A 1 283 ? 10.967 7.502 11.868 1.00 38.97 283 GLY A CA 1
ATOM 2157 C C . GLY A 1 283 ? 11.840 6.726 10.896 1.00 38.97 283 GLY A C 1
ATOM 2158 O O . GLY A 1 283 ? 11.745 5.505 10.868 1.00 38.97 283 GLY A O 1
ATOM 2159 N N . ASP A 1 284 ? 12.784 7.413 10.245 1.00 41.09 284 ASP A N 1
ATOM 2160 C CA . ASP A 1 284 ? 13.977 6.898 9.530 1.00 41.09 284 ASP A CA 1
ATOM 2161 C C . ASP A 1 284 ? 14.857 5.906 10.350 1.00 41.09 284 ASP A C 1
ATOM 2163 O O . ASP A 1 284 ? 16.013 5.629 10.022 1.00 41.09 284 ASP A O 1
ATOM 2167 N N . GLY A 1 285 ? 14.360 5.395 11.477 1.00 40.59 285 GLY A N 1
ATOM 2168 C CA . GLY A 1 285 ? 15.018 4.436 12.337 1.00 40.59 285 GLY A CA 1
ATOM 2169 C C . GLY A 1 285 ? 14.727 3.000 11.917 1.00 40.59 285 GLY A C 1
ATOM 2170 O O . GLY A 1 285 ? 13.581 2.565 11.865 1.00 40.59 285 GLY A O 1
ATOM 2171 N N . ASP A 1 286 ? 15.811 2.245 11.776 1.00 47.09 286 ASP A N 1
ATOM 2172 C CA . ASP A 1 286 ? 15.982 0.793 11.573 1.00 47.09 286 ASP A CA 1
ATOM 2173 C C . ASP A 1 286 ? 15.155 -0.141 12.511 1.00 47.09 286 ASP A C 1
ATOM 2175 O O . ASP A 1 286 ? 15.338 -1.356 12.530 1.00 47.09 286 ASP A O 1
ATOM 2179 N N . PHE A 1 287 ? 14.246 0.398 13.333 1.00 42.88 287 PHE A N 1
ATOM 2180 C CA . PHE A 1 287 ? 13.412 -0.336 14.289 1.00 42.88 287 PHE A CA 1
ATOM 2181 C C . PHE A 1 287 ? 12.112 -0.882 13.684 1.00 42.88 287 PHE A C 1
ATOM 2183 O O . PHE A 1 287 ? 11.654 -1.938 14.127 1.00 42.88 287 PHE A O 1
ATOM 2190 N N . GLY A 1 288 ? 11.543 -0.233 12.659 1.00 50.09 288 GLY A N 1
ATOM 2191 C CA . GLY A 1 288 ? 10.369 -0.755 11.940 1.00 50.09 288 GLY A CA 1
ATOM 2192 C C . GLY A 1 288 ? 10.635 -2.132 11.317 1.00 50.09 288 GLY A C 1
ATOM 2193 O O . GLY A 1 288 ? 9.781 -3.014 11.365 1.00 50.09 288 GLY A O 1
ATOM 2194 N N . ALA A 1 289 ? 11.876 -2.366 10.876 1.00 53.25 289 ALA A N 1
ATOM 2195 C CA . ALA A 1 289 ? 12.341 -3.643 10.334 1.00 53.25 289 ALA A CA 1
ATOM 2196 C C . ALA A 1 289 ? 12.429 -4.785 11.373 1.00 53.25 289 ALA A C 1
ATOM 2198 O O . ALA A 1 289 ? 12.600 -5.948 11.001 1.00 53.25 289 ALA A O 1
ATOM 2199 N N . LEU A 1 290 ? 12.331 -4.485 12.676 1.00 58.34 290 LEU A N 1
ATOM 2200 C CA . LEU A 1 290 ? 12.471 -5.475 13.752 1.00 58.34 290 LEU A CA 1
ATOM 2201 C C . LEU A 1 290 ? 11.140 -5.865 14.407 1.00 58.34 290 LEU A C 1
ATOM 2203 O O . LEU A 1 290 ? 11.054 -6.945 15.000 1.00 58.34 290 LEU A O 1
ATOM 2207 N N . ALA A 1 291 ? 10.102 -5.030 14.307 1.00 72.62 291 ALA A N 1
ATOM 2208 C CA . ALA A 1 291 ? 8.790 -5.346 14.861 1.00 72.62 291 ALA A CA 1
ATOM 2209 C C . ALA A 1 291 ? 8.177 -6.541 14.116 1.00 72.62 291 ALA A C 1
ATOM 2211 O O . ALA A 1 291 ? 8.009 -6.515 12.902 1.00 72.62 291 ALA A O 1
ATOM 2212 N N . ARG A 1 292 ? 7.846 -7.617 14.840 1.00 83.00 292 ARG A N 1
ATOM 2213 C CA . ARG A 1 292 ? 7.287 -8.844 14.249 1.00 83.00 292 ARG A CA 1
ATOM 2214 C C . ARG A 1 292 ? 5.884 -9.114 14.725 1.00 83.00 292 ARG A C 1
ATOM 2216 O O . ARG A 1 292 ? 5.646 -9.109 15.927 1.00 83.00 292 ARG A O 1
ATOM 2223 N N . TYR A 1 293 ? 5.007 -9.495 13.807 1.00 88.69 293 TYR A N 1
ATOM 2224 C CA . TYR A 1 293 ? 3.607 -9.760 14.101 1.00 88.69 293 TYR A CA 1
ATOM 2225 C C . TYR A 1 293 ? 3.258 -11.227 13.856 1.00 88.69 293 TYR A C 1
ATOM 2227 O O . TYR A 1 293 ? 3.612 -11.814 12.837 1.00 88.69 293 TYR A O 1
ATOM 2235 N N . ALA A 1 294 ? 2.545 -11.847 14.792 1.00 89.06 294 ALA A N 1
ATOM 2236 C CA . ALA A 1 294 ? 2.055 -13.213 14.641 1.00 89.06 294 ALA A CA 1
ATOM 2237 C C . ALA A 1 294 ? 1.071 -13.333 13.467 1.00 89.06 294 ALA A C 1
ATOM 2239 O O . ALA A 1 294 ? 1.050 -14.344 12.766 1.00 89.06 294 ALA A O 1
ATOM 2240 N N . GLU A 1 295 ? 0.253 -12.302 13.266 1.00 93.00 295 GLU A N 1
ATOM 2241 C CA . GLU A 1 295 ? -0.826 -12.276 12.286 1.00 93.00 295 GLU A CA 1
ATOM 2242 C C . GLU A 1 295 ? -0.904 -10.890 11.648 1.00 93.00 295 GLU A C 1
ATOM 2244 O O . GLU A 1 295 ? -0.632 -9.893 12.314 1.00 93.00 295 GLU A O 1
ATOM 2249 N N . GLY A 1 296 ? -1.254 -10.852 10.368 1.00 95.56 296 GLY A N 1
ATOM 2250 C CA . GLY A 1 296 ? -1.647 -9.666 9.619 1.00 95.56 296 GLY A CA 1
ATOM 2251 C C . GLY A 1 296 ? -2.927 -9.945 8.831 1.00 95.56 296 GLY A C 1
ATOM 2252 O O . GLY A 1 296 ? -3.268 -11.103 8.575 1.00 95.56 296 GLY A O 1
ATOM 2253 N N . TYR A 1 297 ? -3.639 -8.894 8.456 1.00 97.31 297 TYR A N 1
ATOM 2254 C CA . TYR A 1 297 ? -4.977 -8.948 7.879 1.00 97.31 297 TYR A CA 1
ATOM 2255 C C . TYR A 1 297 ? -5.023 -8.045 6.653 1.00 97.31 297 TYR A C 1
ATOM 2257 O O . TYR A 1 297 ? -4.734 -6.857 6.757 1.00 97.31 297 TYR A O 1
ATOM 2265 N N . VAL A 1 298 ? -5.346 -8.601 5.486 1.00 96.94 298 VAL A N 1
ATOM 2266 C CA . VAL A 1 298 ? -5.445 -7.811 4.253 1.00 96.94 298 VAL A CA 1
ATOM 2267 C C . VAL A 1 298 ? -6.697 -6.943 4.301 1.00 96.94 298 VAL A C 1
ATOM 2269 O O . VAL A 1 298 ? -7.798 -7.452 4.523 1.00 96.94 298 VAL A O 1
ATOM 2272 N N . GLY A 1 299 ? -6.529 -5.650 4.046 1.00 95.62 299 GLY A N 1
ATOM 2273 C CA . GLY A 1 299 ? -7.620 -4.686 4.001 1.00 95.62 299 GLY A CA 1
ATOM 2274 C C . GLY A 1 299 ? -7.308 -3.487 3.117 1.00 95.62 299 GLY A C 1
ATOM 2275 O O . GLY A 1 299 ? -6.212 -3.377 2.570 1.00 95.62 299 GLY A O 1
ATOM 2276 N N . VAL A 1 300 ? -8.274 -2.585 2.989 1.00 94.56 300 VAL A N 1
ATOM 2277 C CA . VAL A 1 300 ? -8.146 -1.305 2.288 1.00 94.56 300 VAL A CA 1
ATOM 2278 C C . VAL A 1 300 ? -8.151 -0.187 3.319 1.00 94.56 300 VAL A C 1
ATOM 2280 O O . VAL A 1 300 ? -9.137 -0.047 4.041 1.00 94.56 300 VAL A O 1
ATOM 2283 N N . LEU A 1 301 ? -7.072 0.599 3.389 1.00 93.94 301 LEU A N 1
ATOM 2284 C CA . LEU A 1 301 ? -6.991 1.748 4.291 1.00 93.94 301 LEU A CA 1
ATOM 2285 C C . LEU A 1 301 ? -8.118 2.726 3.959 1.00 93.94 301 LEU A C 1
ATOM 2287 O O . LEU A 1 301 ? -8.285 3.091 2.800 1.00 93.94 301 LEU A O 1
ATOM 2291 N N . LEU A 1 302 ? -8.871 3.168 4.959 1.00 88.00 302 LEU A N 1
ATOM 2292 C CA . LEU A 1 302 ? -9.852 4.238 4.794 1.00 88.00 302 LEU A CA 1
ATOM 2293 C C . LEU A 1 302 ? -9.356 5.536 5.408 1.00 88.00 302 LEU A C 1
ATOM 2295 O O . LEU A 1 302 ? -9.406 6.579 4.765 1.00 88.00 302 LEU A O 1
ATOM 2299 N N . GLU A 1 303 ? -8.878 5.453 6.646 1.00 88.50 303 GLU A N 1
ATOM 2300 C CA . GLU A 1 303 ? -8.518 6.614 7.445 1.00 88.50 303 GLU A CA 1
ATOM 2301 C C . GLU A 1 303 ? -7.402 6.264 8.430 1.00 88.50 303 GLU A C 1
ATOM 2303 O O . GLU A 1 303 ? -7.363 5.168 9.002 1.00 88.50 303 GLU A O 1
ATOM 2308 N N . GLU A 1 304 ? -6.510 7.227 8.645 1.00 87.44 304 GLU A N 1
ATOM 2309 C CA . GLU A 1 304 ? -5.551 7.223 9.743 1.00 87.44 304 GLU A CA 1
ATOM 2310 C C . GLU A 1 304 ? -6.079 8.097 10.881 1.00 87.44 304 GLU A C 1
ATOM 2312 O O . GLU A 1 304 ? -6.504 9.232 10.678 1.00 87.44 304 GLU A O 1
ATOM 2317 N N . THR A 1 305 ? -6.035 7.564 12.095 1.00 87.50 305 THR A N 1
ATOM 2318 C CA . THR A 1 305 ? -6.542 8.204 13.311 1.00 87.50 305 THR A CA 1
ATOM 2319 C C . THR A 1 305 ? -5.428 8.294 14.352 1.00 87.50 305 THR A C 1
ATOM 2321 O O . THR A 1 305 ? -4.391 7.638 14.246 1.00 87.50 305 THR A O 1
ATOM 2324 N N . VAL A 1 306 ? -5.656 9.054 15.425 1.00 79.44 306 VAL A N 1
ATOM 2325 C CA . VAL A 1 306 ? -4.713 9.114 16.557 1.00 79.44 306 VAL A CA 1
ATOM 2326 C C . VAL A 1 306 ? -4.560 7.747 17.245 1.00 79.44 306 VAL A C 1
ATOM 2328 O O . VAL A 1 306 ? -3.503 7.454 17.803 1.00 79.44 306 VAL A O 1
ATOM 2331 N N . GLU A 1 307 ? -5.592 6.898 17.204 1.00 79.94 307 GLU A N 1
ATOM 2332 C CA . GLU A 1 307 ? -5.610 5.596 17.884 1.00 79.94 307 GLU A CA 1
ATOM 2333 C C . GLU A 1 307 ? -5.168 4.425 16.988 1.00 79.94 307 GLU A C 1
ATOM 2335 O O . GLU A 1 307 ? -5.016 3.307 17.481 1.00 79.94 307 GLU A O 1
ATOM 2340 N N . GLY A 1 308 ? -4.904 4.653 15.697 1.00 88.50 308 GLY A N 1
ATOM 2341 C CA . GLY A 1 308 ? -4.521 3.626 14.724 1.00 88.50 308 GLY A CA 1
ATOM 2342 C C . GLY A 1 308 ? -5.141 3.890 13.354 1.00 88.50 308 GLY A C 1
ATOM 2343 O O . GLY A 1 308 ? -5.229 5.028 12.913 1.00 88.50 308 GLY A O 1
ATOM 2344 N N . THR A 1 309 ? -5.605 2.846 12.678 1.00 92.56 309 THR A N 1
ATOM 2345 C CA . THR A 1 309 ? -6.204 2.949 11.340 1.00 92.56 309 THR A CA 1
ATOM 2346 C C . THR A 1 309 ? -7.587 2.318 11.283 1.00 92.56 309 THR A C 1
ATOM 2348 O O . THR A 1 309 ? -7.876 1.346 11.987 1.00 92.56 309 THR A O 1
ATOM 2351 N N . VAL A 1 310 ? -8.432 2.875 10.418 1.00 94.25 310 VAL A N 1
ATOM 2352 C CA . VAL A 1 310 ? -9.713 2.303 9.997 1.00 94.25 310 VAL A CA 1
ATOM 2353 C C . VAL A 1 310 ? -9.502 1.704 8.613 1.00 94.25 310 VAL A C 1
ATOM 2355 O O . VAL A 1 310 ? -8.990 2.373 7.713 1.00 94.25 310 VAL A O 1
ATOM 2358 N N . PHE A 1 311 ? -9.897 0.449 8.423 1.00 96.81 311 PHE A N 1
ATOM 2359 C CA . PHE A 1 311 ? -9.774 -0.221 7.129 1.00 96.81 311 PHE A CA 1
ATOM 2360 C C . PHE A 1 311 ? -10.974 -1.118 6.845 1.00 96.81 311 PHE A C 1
ATOM 2362 O O . PHE A 1 311 ? -11.567 -1.694 7.760 1.00 96.81 311 PHE A O 1
ATOM 2369 N N . ASP A 1 312 ? -11.307 -1.269 5.568 1.00 96.62 312 ASP A N 1
ATOM 2370 C CA . ASP A 1 312 ? -12.308 -2.233 5.120 1.00 96.62 312 ASP A CA 1
ATOM 2371 C C . ASP A 1 312 ? -11.647 -3.573 4.809 1.00 96.62 312 ASP A C 1
ATOM 2373 O O . ASP A 1 312 ? -10.565 -3.639 4.222 1.00 96.62 312 ASP A O 1
ATOM 2377 N N . CYS A 1 313 ? -12.308 -4.668 5.166 1.00 97.25 313 CYS A N 1
ATOM 2378 C CA . CYS A 1 313 ? -11.842 -6.012 4.847 1.00 97.25 313 CYS A CA 1
ATOM 2379 C C . CYS A 1 313 ? -12.986 -6.912 4.387 1.00 97.25 313 CYS A C 1
ATOM 2381 O O . CYS A 1 313 ? -14.156 -6.647 4.658 1.00 97.25 313 CYS A O 1
ATOM 2383 N N . ASP A 1 314 ? -12.664 -7.981 3.663 1.00 96.94 314 ASP A N 1
ATOM 2384 C CA . ASP A 1 314 ? -13.680 -8.955 3.278 1.00 96.94 314 ASP A CA 1
ATOM 2385 C C . ASP A 1 314 ? -14.126 -9.820 4.470 1.00 96.94 314 ASP A C 1
ATOM 2387 O O . ASP A 1 314 ? -13.521 -9.823 5.549 1.00 96.94 314 ASP A O 1
ATOM 2391 N N . ARG A 1 315 ? -15.189 -10.602 4.260 1.00 96.31 315 ARG A N 1
ATOM 2392 C CA . ARG A 1 315 ? -15.715 -11.521 5.275 1.00 96.31 315 ARG A CA 1
ATOM 2393 C C . ARG A 1 315 ? -14.675 -12.521 5.788 1.00 96.31 315 ARG A C 1
ATOM 2395 O O . ARG A 1 315 ? -14.663 -12.818 6.977 1.00 96.31 315 ARG A O 1
ATOM 2402 N N . THR A 1 316 ? -13.804 -13.040 4.924 1.00 96.81 316 THR A N 1
ATOM 2403 C CA . THR A 1 316 ? -12.807 -14.052 5.314 1.00 96.81 316 THR A CA 1
ATOM 2404 C C . THR A 1 316 ? -11.769 -13.449 6.260 1.00 96.81 316 THR A C 1
ATOM 2406 O O . THR A 1 316 ? -11.419 -14.056 7.275 1.00 96.81 316 THR A O 1
ATOM 2409 N N . THR A 1 317 ? -11.294 -12.239 5.961 1.00 97.56 317 THR A N 1
ATOM 2410 C CA . THR A 1 317 ? -10.401 -11.481 6.840 1.00 97.56 317 THR A CA 1
ATOM 2411 C C . THR A 1 317 ? -11.098 -11.140 8.156 1.00 97.56 317 THR A C 1
ATOM 2413 O O . THR A 1 317 ? -10.520 -11.365 9.221 1.00 97.56 317 THR A O 1
ATOM 2416 N N . ALA A 1 318 ? -12.347 -10.668 8.111 1.00 97.75 318 ALA A N 1
ATOM 2417 C CA . ALA A 1 318 ? -13.128 -10.362 9.306 1.00 97.75 318 ALA A CA 1
ATOM 2418 C C . ALA A 1 318 ? -13.318 -11.596 10.210 1.00 97.75 318 ALA A C 1
ATOM 2420 O O . ALA A 1 318 ? -13.111 -11.526 11.422 1.00 97.75 318 ALA A O 1
ATOM 2421 N N . GLU A 1 319 ? -13.634 -12.760 9.634 1.00 97.50 319 GLU A N 1
ATOM 2422 C CA . GLU A 1 319 ? -13.752 -14.028 10.364 1.00 97.50 319 GLU A CA 1
ATOM 2423 C C . GLU A 1 319 ? -12.434 -14.410 11.051 1.00 97.50 319 GLU A C 1
ATOM 2425 O O . GLU A 1 319 ? -12.444 -14.849 12.206 1.00 97.50 319 GLU A O 1
ATOM 2430 N N . ALA A 1 320 ? -11.295 -14.189 10.386 1.00 97.00 320 ALA A N 1
ATOM 2431 C CA . ALA A 1 320 ? -9.980 -14.418 10.971 1.00 97.00 320 ALA A CA 1
ATOM 2432 C C . ALA A 1 320 ? -9.688 -13.476 12.151 1.00 97.00 320 ALA A C 1
ATOM 2434 O O . ALA A 1 320 ? -9.168 -13.937 13.169 1.00 97.00 320 ALA A O 1
ATOM 2435 N N . ILE A 1 321 ? -10.063 -12.194 12.058 1.00 96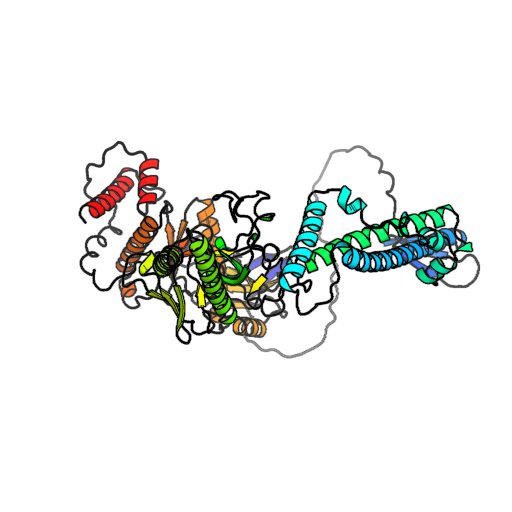.62 321 ILE A N 1
ATOM 2436 C CA . ILE A 1 321 ? -9.932 -11.221 13.157 1.00 96.62 321 ILE A CA 1
ATOM 2437 C C . ILE A 1 321 ? -10.742 -11.682 14.376 1.00 96.62 321 ILE A C 1
ATOM 2439 O O . ILE A 1 321 ? -10.202 -11.763 15.486 1.00 96.62 321 ILE A O 1
ATOM 2443 N N . VAL A 1 322 ? -12.014 -12.048 14.170 1.00 97.19 322 VAL A N 1
ATOM 2444 C CA . VAL A 1 322 ? -12.907 -12.542 15.233 1.00 97.19 322 VAL A CA 1
ATOM 2445 C C . VAL A 1 322 ? -12.333 -13.810 15.874 1.00 97.19 322 VAL A C 1
ATOM 2447 O O . VAL A 1 322 ? -12.233 -13.899 17.101 1.00 97.19 322 VAL A O 1
ATOM 2450 N N . ALA A 1 323 ? -11.885 -14.776 15.067 1.00 96.44 323 ALA A N 1
ATOM 2451 C CA . ALA A 1 323 ? -11.280 -16.012 15.561 1.00 96.44 323 ALA A CA 1
ATOM 2452 C C . ALA A 1 323 ? -9.994 -15.750 16.366 1.00 96.44 323 ALA A C 1
ATOM 2454 O O . ALA A 1 323 ? -9.774 -16.371 17.410 1.00 96.44 323 ALA A O 1
ATOM 2455 N N . SER A 1 324 ? -9.164 -14.803 15.924 1.00 94.50 324 SER A N 1
ATOM 2456 C CA . SER A 1 324 ? -7.933 -14.414 16.615 1.00 94.50 324 SER A CA 1
ATOM 2457 C C . SER A 1 324 ? -8.219 -13.760 17.972 1.00 94.50 324 SER A C 1
ATOM 2459 O O . SER A 1 324 ? -7.590 -14.111 18.976 1.00 94.50 324 SER A O 1
ATOM 2461 N N . GLN A 1 325 ? -9.244 -12.900 18.059 1.00 93.69 325 GLN A N 1
ATOM 2462 C CA . GLN A 1 325 ? -9.714 -12.354 19.340 1.00 93.69 325 GLN A CA 1
ATOM 2463 C C . GLN A 1 325 ? -10.201 -13.437 20.296 1.00 93.69 325 GLN A C 1
ATOM 2465 O O . GLN A 1 325 ? -9.842 -13.437 21.478 1.00 93.69 325 GLN A O 1
ATOM 2470 N N . GLN A 1 326 ? -10.985 -14.388 19.797 1.00 94.62 326 GLN A N 1
ATOM 2471 C CA . GLN A 1 326 ? -11.495 -15.488 20.611 1.00 94.62 326 GLN A CA 1
ATOM 2472 C C . GLN A 1 326 ? -10.362 -16.379 21.132 1.00 94.62 326 GLN A C 1
ATOM 2474 O O . GLN A 1 326 ? -10.332 -16.693 22.325 1.00 94.62 326 GLN A O 1
ATOM 2479 N N . ALA A 1 327 ? -9.389 -16.723 20.282 1.00 91.81 327 ALA A N 1
ATOM 2480 C CA . ALA A 1 327 ? -8.210 -17.493 20.673 1.00 91.81 327 ALA A CA 1
ATOM 2481 C C . ALA A 1 327 ? -7.366 -16.754 21.723 1.00 91.81 327 ALA A C 1
ATOM 2483 O O . ALA A 1 327 ? -6.949 -17.343 22.723 1.00 91.81 327 ALA A O 1
ATOM 2484 N N . ARG A 1 328 ? -7.168 -15.443 21.552 1.00 89.38 328 ARG A N 1
ATOM 2485 C CA . ARG A 1 328 ? -6.443 -14.604 22.512 1.00 89.38 328 ARG A CA 1
ATOM 2486 C C . ARG A 1 328 ? -7.143 -14.544 23.867 1.00 89.38 328 ARG A C 1
ATOM 2488 O O . ARG A 1 328 ? -6.483 -14.672 24.899 1.00 89.38 328 ARG A O 1
ATOM 2495 N N . ARG A 1 329 ? -8.469 -14.402 23.882 1.00 92.44 329 ARG A N 1
ATOM 2496 C CA . ARG A 1 329 ? -9.266 -14.452 25.114 1.00 92.44 329 ARG A CA 1
ATOM 2497 C C . ARG A 1 329 ? -9.190 -15.823 25.784 1.00 92.44 329 ARG A C 1
ATOM 2499 O O . ARG A 1 329 ? -9.017 -15.884 26.996 1.00 92.44 329 ARG A O 1
ATOM 2506 N N . ALA A 1 330 ? -9.254 -16.916 25.022 1.00 91.69 330 ALA A N 1
ATOM 2507 C CA . ALA A 1 330 ? -9.071 -18.267 25.556 1.00 91.69 330 ALA A CA 1
ATOM 2508 C C . ALA A 1 330 ? -7.686 -18.444 26.205 1.00 91.69 330 ALA A C 1
ATOM 2510 O O . ALA A 1 330 ? -7.597 -18.881 27.350 1.00 91.69 330 ALA A O 1
ATOM 2511 N N . HIS A 1 331 ? -6.618 -17.996 25.541 1.00 87.56 331 HIS A N 1
ATOM 2512 C CA . HIS A 1 331 ? -5.267 -18.045 26.098 1.00 87.56 331 HIS A CA 1
ATOM 2513 C C . HIS A 1 331 ? -5.106 -17.169 27.355 1.00 87.56 331 HIS A C 1
ATOM 2515 O O . HIS A 1 331 ? -4.419 -17.544 28.307 1.00 87.56 331 HIS A O 1
ATOM 2521 N N . ALA A 1 332 ? -5.762 -16.005 27.400 1.00 87.62 332 ALA A N 1
ATOM 2522 C CA . ALA A 1 332 ? -5.787 -15.164 28.594 1.00 87.62 332 ALA A CA 1
ATOM 2523 C C . ALA A 1 332 ? -6.481 -15.866 29.773 1.00 87.62 332 ALA A C 1
ATOM 2525 O O . ALA A 1 332 ? -5.948 -15.831 30.882 1.00 87.62 332 ALA A O 1
ATOM 2526 N N . ARG A 1 333 ? -7.600 -16.569 29.534 1.00 90.38 333 ARG A N 1
ATOM 2527 C CA . ARG A 1 333 ? -8.266 -17.389 30.564 1.00 90.38 333 ARG A CA 1
ATOM 2528 C C . ARG A 1 333 ? -7.333 -18.461 31.114 1.00 90.38 333 ARG A C 1
ATOM 2530 O O . ARG A 1 333 ? -7.205 -18.578 32.328 1.00 90.38 333 ARG A O 1
ATOM 2537 N N . GLU A 1 334 ? -6.639 -19.196 30.245 1.00 88.88 334 GLU A N 1
ATOM 2538 C CA . GLU A 1 334 ? -5.671 -20.223 30.656 1.00 88.88 334 GLU A CA 1
ATOM 2539 C C . GLU A 1 334 ? -4.551 -19.635 31.524 1.00 88.88 334 GLU A C 1
ATOM 2541 O O . GLU A 1 334 ? -4.246 -20.160 32.594 1.00 88.88 334 GLU A O 1
ATOM 2546 N N . ARG A 1 335 ? -3.969 -18.504 31.104 1.00 87.81 335 ARG A N 1
ATOM 2547 C CA . ARG A 1 335 ? -2.921 -17.809 31.865 1.00 87.81 335 ARG A CA 1
ATOM 2548 C C . ARG A 1 335 ? -3.409 -17.334 33.230 1.00 87.81 335 ARG A C 1
ATOM 2550 O O . ARG A 1 335 ? -2.674 -17.445 34.208 1.00 87.81 335 ARG A O 1
ATOM 2557 N N . ILE A 1 336 ? -4.621 -16.790 33.298 1.00 86.94 336 ILE A N 1
ATOM 2558 C CA . ILE A 1 336 ? -5.201 -16.291 34.545 1.00 86.94 336 ILE A CA 1
ATOM 2559 C C . ILE A 1 336 ? -5.572 -17.452 35.473 1.00 86.94 336 ILE A C 1
ATOM 2561 O O . ILE A 1 336 ? -5.312 -17.355 36.671 1.00 86.94 336 ILE A O 1
ATOM 2565 N N . ALA A 1 337 ? -6.063 -18.578 34.951 1.00 85.75 337 ALA A N 1
ATOM 2566 C CA . ALA A 1 337 ? -6.367 -19.766 35.750 1.00 85.75 337 ALA A CA 1
ATOM 2567 C C . ALA A 1 337 ? -5.133 -20.296 36.510 1.00 85.75 337 ALA A C 1
ATOM 2569 O O . ALA A 1 337 ? -5.250 -20.732 37.655 1.00 85.75 337 ALA A O 1
ATOM 2570 N N . VAL A 1 338 ? -3.927 -20.178 35.934 1.00 89.62 338 VAL A N 1
ATOM 2571 C CA . VAL A 1 338 ? -2.661 -20.547 36.605 1.00 89.62 338 VAL A CA 1
ATOM 2572 C C . VAL A 1 338 ? -2.381 -19.692 37.853 1.00 89.62 338 VAL A C 1
ATOM 2574 O O . VAL A 1 338 ? -1.696 -20.151 38.765 1.00 89.62 338 VAL A O 1
ATOM 2577 N N . THR A 1 339 ? -2.941 -18.481 37.949 1.00 88.62 339 THR A N 1
ATOM 2578 C CA . THR A 1 339 ? -2.787 -17.607 39.130 1.00 88.62 339 THR A CA 1
ATOM 2579 C C . THR A 1 339 ? -3.646 -18.026 40.329 1.00 88.62 339 THR A C 1
ATOM 2581 O O . THR A 1 339 ? -3.528 -17.431 41.398 1.00 88.62 339 THR A O 1
ATOM 2584 N N . GLY A 1 340 ? -4.477 -19.065 40.183 1.00 91.19 340 GLY A N 1
ATOM 2585 C CA . GLY A 1 340 ? -5.330 -19.582 41.255 1.00 91.19 340 GLY A CA 1
ATOM 2586 C C . GLY A 1 340 ? -6.633 -18.806 41.457 1.00 91.19 340 GLY A C 1
ATOM 2587 O O . GLY A 1 340 ? -7.326 -19.055 42.442 1.00 91.19 340 GLY A O 1
ATOM 2588 N N . LEU A 1 341 ? -6.974 -17.883 40.550 1.00 89.12 341 LEU A N 1
ATOM 2589 C CA . LEU A 1 341 ? -8.311 -17.290 40.506 1.00 89.12 341 LEU A CA 1
ATOM 2590 C C . LEU A 1 341 ? -9.348 -18.358 40.142 1.00 89.12 341 LEU A C 1
ATOM 2592 O O . LEU A 1 341 ? -9.085 -19.240 39.322 1.00 89.12 341 LEU A O 1
ATOM 2596 N N . ASP A 1 342 ? -10.530 -18.277 40.755 1.00 91.38 342 ASP A N 1
ATOM 2597 C CA . ASP A 1 342 ? -11.657 -19.100 40.325 1.00 91.38 342 ASP A CA 1
ATOM 2598 C C . ASP A 1 342 ? -12.123 -18.705 38.911 1.00 91.38 342 ASP A C 1
ATOM 2600 O O . ASP A 1 342 ? -11.782 -17.640 38.390 1.00 91.38 342 ASP A O 1
ATOM 2604 N N . SER A 1 343 ? -12.893 -19.591 38.270 1.00 87.56 343 SER A N 1
ATOM 2605 C CA . SER A 1 343 ? -13.306 -19.416 36.871 1.00 87.56 343 SER A CA 1
ATOM 2606 C C . SER A 1 343 ? -14.081 -18.119 36.630 1.00 87.56 343 SER A C 1
ATOM 2608 O O . SER A 1 343 ? -13.897 -17.505 35.587 1.00 87.56 343 SER A O 1
ATOM 2610 N N . ALA A 1 344 ? -14.919 -17.688 37.579 1.00 89.31 344 ALA A N 1
ATOM 2611 C CA . ALA A 1 344 ? -15.743 -16.493 37.413 1.00 89.31 344 ALA A CA 1
ATOM 2612 C C . ALA A 1 344 ? -14.889 -15.221 37.506 1.00 89.31 344 ALA A C 1
ATOM 2614 O O . ALA A 1 344 ? -14.986 -14.342 36.655 1.00 89.31 344 ALA A O 1
ATOM 2615 N N . ALA A 1 345 ? -13.979 -15.160 38.482 1.00 89.00 345 ALA A N 1
ATOM 2616 C CA . ALA A 1 345 ? -13.025 -14.063 38.601 1.00 89.00 345 ALA A CA 1
ATOM 2617 C C . ALA A 1 345 ? -12.062 -13.995 37.402 1.00 89.00 345 ALA A C 1
ATOM 2619 O O . ALA A 1 345 ? -11.667 -12.902 36.988 1.00 89.00 345 ALA A O 1
ATOM 2620 N N . ALA A 1 346 ? -11.685 -15.149 36.839 1.00 88.12 346 ALA A N 1
ATOM 2621 C CA . ALA A 1 346 ? -10.873 -15.222 35.630 1.00 88.12 346 ALA A CA 1
ATOM 2622 C C . ALA A 1 346 ? -11.627 -14.701 34.398 1.00 88.12 346 ALA A C 1
ATOM 2624 O O . ALA A 1 346 ? -11.062 -13.915 33.637 1.00 88.12 346 ALA A O 1
ATOM 2625 N N . ASP A 1 347 ? -12.896 -15.078 34.226 1.00 89.31 347 ASP A N 1
ATOM 2626 C CA . ASP A 1 347 ? -13.741 -14.576 33.140 1.00 89.31 347 ASP A CA 1
ATOM 2627 C C . ASP A 1 347 ? -13.943 -13.060 33.244 1.00 89.31 347 ASP A C 1
ATOM 2629 O O . ASP A 1 347 ? -13.654 -12.348 32.282 1.00 89.31 347 ASP A O 1
ATOM 2633 N N . ASP A 1 348 ? -14.291 -12.541 34.425 1.00 89.12 348 ASP A N 1
ATOM 2634 C CA . ASP A 1 348 ? -14.420 -11.098 34.665 1.00 89.12 348 ASP A CA 1
ATOM 2635 C C . ASP A 1 348 ? -13.114 -10.340 34.384 1.00 89.12 348 ASP A C 1
ATOM 2637 O O . ASP A 1 348 ? -13.125 -9.200 33.914 1.00 89.12 348 ASP A O 1
ATOM 2641 N N . ALA A 1 349 ? -11.963 -10.941 34.699 1.00 90.12 349 ALA A N 1
ATOM 2642 C CA . ALA A 1 349 ? -10.660 -10.351 34.409 1.00 90.12 349 ALA A CA 1
ATOM 2643 C C . ALA A 1 349 ? -10.365 -10.309 32.903 1.00 90.12 349 ALA A C 1
ATOM 2645 O O . ALA A 1 349 ? -9.826 -9.309 32.426 1.00 90.12 349 ALA A O 1
ATOM 2646 N N . VAL A 1 350 ? -10.739 -11.349 32.149 1.00 93.19 350 VAL A N 1
ATOM 2647 C CA . VAL A 1 350 ? -10.596 -11.366 30.686 1.00 93.19 350 VAL A CA 1
ATOM 2648 C C . VAL A 1 350 ? -11.542 -10.370 30.024 1.00 93.19 350 VAL A C 1
ATOM 2650 O O . VAL A 1 350 ? -11.095 -9.643 29.141 1.00 93.19 350 VAL A O 1
ATOM 2653 N N . GLU A 1 351 ? -12.801 -10.284 30.460 1.00 91.00 351 GLU A N 1
ATOM 2654 C CA . GLU A 1 351 ? -13.784 -9.333 29.916 1.00 91.00 351 GLU A CA 1
ATOM 2655 C C . GLU A 1 351 ? -13.366 -7.871 30.120 1.00 91.00 351 GLU A C 1
ATOM 2657 O O . GLU A 1 351 ? -13.533 -7.037 29.232 1.00 91.00 351 GLU A O 1
ATOM 2662 N N . ARG A 1 352 ? -12.754 -7.550 31.267 1.00 89.06 352 ARG A N 1
ATOM 2663 C CA . ARG A 1 352 ? -12.196 -6.210 31.517 1.00 89.06 352 ARG A CA 1
ATOM 2664 C C . ARG A 1 352 ? -10.946 -5.917 30.687 1.00 89.06 352 ARG A C 1
ATOM 2666 O O . ARG A 1 352 ? -10.654 -4.755 30.423 1.00 89.06 352 ARG A O 1
ATOM 2673 N N . TRP A 1 353 ? -10.194 -6.946 30.303 1.00 88.38 353 TRP A N 1
ATOM 2674 C CA . TRP A 1 353 ? -8.954 -6.798 29.540 1.00 88.38 353 TRP A CA 1
ATOM 2675 C C . TRP A 1 353 ? -9.185 -6.695 28.028 1.00 88.38 353 TRP A C 1
ATOM 2677 O O . TRP A 1 353 ? -8.519 -5.907 27.356 1.00 88.38 353 TRP A O 1
ATOM 2687 N N . ALA A 1 354 ? -10.118 -7.473 27.482 1.00 88.50 354 ALA A N 1
ATOM 2688 C CA . ALA A 1 354 ? -10.450 -7.478 26.062 1.00 88.50 354 ALA A CA 1
ATOM 2689 C C . ALA A 1 354 ? -11.956 -7.667 25.888 1.00 88.50 354 ALA A C 1
ATOM 2691 O O . ALA A 1 354 ? -12.499 -8.617 26.438 1.00 88.50 354 ALA A O 1
ATOM 2692 N N . ALA A 1 355 ? -12.612 -6.819 25.093 1.00 91.06 355 ALA A N 1
ATOM 2693 C CA . ALA A 1 355 ? -14.040 -6.946 24.791 1.00 91.06 355 ALA A CA 1
ATOM 2694 C C . ALA A 1 355 ? -14.366 -8.290 24.111 1.00 91.06 355 ALA A C 1
ATOM 2696 O O . ALA A 1 355 ? -13.513 -8.897 23.453 1.00 91.06 355 ALA A O 1
ATOM 2697 N N . GLY A 1 356 ? -15.590 -8.786 24.293 1.00 93.25 356 GLY A N 1
ATOM 2698 C CA . GLY A 1 356 ? -16.062 -9.974 23.582 1.00 93.25 356 GLY A CA 1
ATOM 2699 C C . GLY A 1 356 ? -16.297 -9.641 22.112 1.00 93.25 356 GLY A C 1
ATOM 2700 O O . GLY A 1 356 ? -16.883 -8.608 21.824 1.00 93.25 356 GLY A O 1
ATOM 2701 N N . MET A 1 357 ? -15.861 -10.501 21.189 1.00 96.00 357 MET A N 1
ATOM 2702 C CA . MET A 1 357 ? -16.100 -10.334 19.752 1.00 96.00 357 MET A CA 1
ATOM 2703 C C . MET A 1 357 ? -16.600 -11.653 19.153 1.00 96.00 357 MET A C 1
ATOM 2705 O O . MET A 1 357 ? -15.962 -12.701 19.311 1.00 96.00 357 MET A O 1
ATOM 2709 N N . PHE A 1 358 ? -17.763 -11.621 18.507 1.00 97.31 358 PHE A N 1
ATOM 2710 C CA . PHE A 1 358 ? -18.424 -12.801 17.946 1.00 97.31 358 PHE A CA 1
ATOM 2711 C C . PHE A 1 358 ? -19.357 -12.432 16.789 1.00 97.31 358 PHE A C 1
ATOM 2713 O O . PHE A 1 358 ? -19.661 -11.263 16.571 1.00 97.31 358 PHE A O 1
ATOM 2720 N N . TRP A 1 359 ? -19.800 -13.447 16.051 1.00 98.06 359 TRP A N 1
ATOM 2721 C CA . TRP A 1 359 ? -20.758 -13.302 14.960 1.00 98.06 359 TRP A CA 1
ATOM 2722 C C . TRP A 1 359 ? -22.198 -13.436 15.459 1.00 98.06 359 TRP A C 1
ATOM 2724 O O . TRP A 1 359 ? -22.506 -14.365 16.210 1.00 98.06 359 TRP A O 1
ATOM 2734 N N . ASP A 1 360 ? -23.064 -12.541 14.996 1.00 97.62 360 ASP A N 1
ATOM 2735 C CA . ASP A 1 360 ? -24.522 -12.649 15.028 1.00 97.62 360 ASP A CA 1
ATOM 2736 C C . ASP A 1 360 ? -25.011 -12.586 13.574 1.00 97.62 360 ASP A C 1
ATOM 2738 O O . ASP A 1 360 ? -25.116 -11.511 12.989 1.00 97.62 360 ASP A O 1
ATOM 2742 N N . ASP A 1 361 ? -25.189 -13.764 12.970 1.00 95.88 361 ASP A N 1
ATOM 2743 C CA . ASP A 1 361 ? -25.419 -13.962 11.530 1.00 95.88 361 ASP A CA 1
ATOM 2744 C C . ASP A 1 361 ? -24.305 -13.376 10.633 1.00 95.88 361 ASP A C 1
ATOM 2746 O O . ASP A 1 361 ? -23.219 -13.959 10.517 1.00 95.88 361 ASP A O 1
ATOM 2750 N N . ASP A 1 362 ? -24.550 -12.229 9.999 1.00 96.69 362 ASP A N 1
ATOM 2751 C CA . ASP A 1 362 ? -23.598 -11.490 9.172 1.00 96.69 362 ASP A CA 1
ATOM 2752 C C . ASP A 1 362 ? -23.021 -10.253 9.872 1.00 96.69 362 ASP A C 1
ATOM 2754 O O . ASP A 1 362 ? -22.205 -9.558 9.273 1.00 96.69 362 ASP A O 1
ATOM 2758 N N . VAL A 1 363 ? -23.382 -10.000 11.131 1.00 97.56 363 VAL A N 1
ATOM 2759 C CA . VAL A 1 363 ? -22.935 -8.847 11.919 1.00 97.56 363 VAL A CA 1
ATOM 2760 C C . VAL A 1 363 ? -21.855 -9.270 12.907 1.00 97.56 363 VAL A C 1
ATOM 2762 O O . VAL A 1 363 ? -22.001 -10.258 13.632 1.00 97.56 363 VAL A O 1
ATOM 2765 N N . ILE A 1 364 ? -20.781 -8.487 13.009 1.00 98.25 364 ILE A N 1
ATOM 2766 C CA . ILE A 1 364 ? -19.811 -8.652 14.097 1.00 98.25 364 ILE A CA 1
ATOM 2767 C C . ILE A 1 364 ? -20.328 -7.880 15.302 1.00 98.25 364 ILE A C 1
ATOM 2769 O O . ILE A 1 364 ? -20.481 -6.657 15.257 1.00 98.25 364 ILE A O 1
ATOM 2773 N N . VAL A 1 365 ? -20.579 -8.593 16.394 1.00 97.81 365 VAL A N 1
ATOM 2774 C CA . VAL A 1 365 ? -20.986 -8.011 17.668 1.00 97.81 365 VAL A CA 1
ATOM 2775 C C . VAL A 1 365 ? -19.777 -7.916 18.578 1.00 97.81 365 VAL A C 1
ATOM 2777 O O . VAL A 1 365 ? -19.060 -8.893 18.812 1.00 97.81 365 VAL A O 1
ATOM 2780 N N . ILE A 1 366 ? -19.579 -6.717 19.111 1.00 96.00 366 ILE A N 1
ATOM 2781 C CA . ILE A 1 366 ? -18.539 -6.414 20.077 1.00 96.00 366 ILE A CA 1
ATOM 2782 C C . ILE A 1 366 ? -19.222 -6.004 21.371 1.00 96.00 366 ILE A C 1
ATOM 2784 O O . ILE A 1 366 ? -19.891 -4.972 21.439 1.00 96.00 366 ILE A O 1
ATOM 2788 N N . ASP A 1 367 ? -19.037 -6.814 22.402 1.00 95.12 367 ASP A N 1
ATOM 2789 C CA . ASP A 1 367 ? -19.578 -6.567 23.729 1.00 95.12 367 ASP A CA 1
ATOM 2790 C C . ASP A 1 367 ? -18.525 -5.880 24.603 1.00 95.12 367 ASP A C 1
ATOM 2792 O O . ASP A 1 367 ? -17.600 -6.516 25.117 1.00 95.12 367 ASP A O 1
ATOM 2796 N N . GLU A 1 368 ? -18.650 -4.560 24.740 1.00 92.50 368 GLU A N 1
ATOM 2797 C CA . GLU A 1 368 ? -17.735 -3.718 25.513 1.00 92.50 368 GLU A CA 1
ATOM 2798 C C . GLU A 1 368 ? -18.273 -3.415 26.917 1.00 92.50 368 GLU A C 1
ATOM 2800 O O . GLU A 1 368 ? -17.585 -2.752 27.692 1.00 92.50 368 GLU A O 1
ATOM 2805 N N . ARG A 1 369 ? -19.461 -3.920 27.284 1.00 93.38 369 ARG A N 1
ATOM 2806 C CA . ARG A 1 369 ? -20.198 -3.502 28.490 1.00 93.38 369 ARG A CA 1
ATOM 2807 C C . ARG A 1 369 ? -19.402 -3.655 29.780 1.00 93.38 369 ARG A C 1
ATOM 2809 O O . ARG A 1 369 ? -19.436 -2.791 30.652 1.00 93.38 369 ARG A O 1
ATOM 2816 N N . VAL A 1 370 ? -18.658 -4.753 29.901 1.00 90.75 370 VAL A N 1
ATOM 2817 C CA . VAL A 1 370 ? -17.813 -5.018 31.076 1.00 90.75 370 VAL A CA 1
ATOM 2818 C C . VAL A 1 370 ? -16.559 -4.139 31.078 1.00 90.75 370 VAL A C 1
ATOM 2820 O O . VAL A 1 370 ? -16.116 -3.699 32.137 1.00 90.75 370 VAL A O 1
ATOM 2823 N N . ARG A 1 371 ? -15.989 -3.867 29.900 1.00 88.44 371 ARG A N 1
ATOM 2824 C CA . ARG A 1 371 ? -14.767 -3.070 29.739 1.00 88.44 371 ARG A CA 1
ATOM 2825 C C . ARG A 1 371 ? -15.018 -1.583 29.988 1.00 88.44 371 ARG A C 1
ATOM 2827 O O . ARG A 1 371 ? -14.202 -0.941 30.640 1.00 88.44 371 ARG A O 1
ATOM 2834 N N . SER A 1 372 ? -16.126 -1.046 29.480 1.00 87.69 372 SER A N 1
ATOM 2835 C CA . SER A 1 372 ? -16.496 0.367 29.621 1.00 87.69 372 SER A CA 1
ATOM 2836 C C . SER A 1 372 ? -17.255 0.673 30.916 1.00 87.69 372 SER A C 1
ATOM 2838 O O . SER A 1 372 ? -17.273 1.820 31.353 1.00 87.69 372 SER A O 1
ATOM 2840 N N . GLY A 1 373 ? -17.895 -0.331 31.529 1.00 90.00 373 GLY A N 1
ATOM 2841 C CA . GLY A 1 373 ? -18.844 -0.129 32.629 1.00 90.00 373 GLY A CA 1
ATOM 2842 C C . GLY A 1 373 ? -20.204 0.423 32.178 1.00 90.00 373 GLY A C 1
ATOM 2843 O O . GLY A 1 373 ? -21.046 0.728 33.022 1.00 90.00 373 GLY A O 1
ATOM 2844 N N . ASP A 1 374 ? -20.432 0.541 30.868 1.00 90.88 374 ASP A N 1
ATOM 2845 C CA . ASP A 1 374 ? -21.679 1.007 30.265 1.00 90.88 374 ASP A CA 1
ATOM 2846 C C . ASP A 1 374 ? -22.489 -0.182 29.732 1.00 90.88 374 ASP A C 1
ATOM 2848 O O . ASP A 1 374 ? -22.077 -0.887 28.814 1.00 90.88 374 ASP A O 1
ATOM 2852 N N . TYR A 1 375 ? -23.688 -0.388 30.282 1.00 89.06 375 TYR A N 1
ATOM 2853 C CA . TYR A 1 375 ? -24.584 -1.491 29.923 1.00 89.06 375 TYR A CA 1
ATOM 2854 C C . TYR A 1 375 ? -25.106 -1.436 28.476 1.00 89.06 375 TYR A C 1
ATOM 2856 O O . TYR A 1 375 ? -25.651 -2.434 27.995 1.00 89.06 375 TYR A O 1
ATOM 2864 N N . THR A 1 376 ? -24.950 -0.303 27.791 1.00 87.62 376 THR A N 1
ATOM 2865 C CA . THR A 1 376 ? -25.345 -0.101 26.391 1.00 87.62 376 THR A CA 1
ATOM 2866 C C . THR A 1 376 ? -24.189 -0.204 25.402 1.00 87.62 376 THR A C 1
ATOM 2868 O O . THR A 1 376 ? -24.443 -0.210 24.199 1.00 87.62 376 THR A O 1
ATOM 2871 N N . ALA A 1 377 ? -22.946 -0.360 25.876 1.00 91.62 377 ALA A N 1
ATOM 2872 C CA . ALA A 1 377 ? -21.743 -0.401 25.045 1.00 91.62 377 ALA A CA 1
ATOM 2873 C C . ALA A 1 377 ? -21.606 -1.725 24.267 1.00 91.62 377 ALA A C 1
ATOM 2875 O O . ALA A 1 377 ? -20.738 -2.556 24.535 1.00 91.62 377 ALA A O 1
ATOM 2876 N N . VAL A 1 378 ? -22.504 -1.934 23.306 1.00 94.31 378 VAL A N 1
ATOM 2877 C CA . VAL A 1 378 ? -22.482 -3.034 22.342 1.00 94.31 378 VAL A CA 1
ATOM 2878 C C . VAL A 1 378 ? -22.373 -2.435 20.949 1.00 94.31 378 VAL A C 1
ATOM 2880 O O . VAL A 1 378 ? -23.315 -1.809 20.461 1.00 94.31 378 VAL A O 1
ATOM 2883 N N . ARG A 1 379 ? -21.236 -2.657 20.293 1.00 94.12 379 ARG A N 1
ATOM 2884 C CA . ARG A 1 379 ? -20.987 -2.196 18.925 1.00 94.12 379 ARG A CA 1
ATOM 2885 C C . ARG A 1 379 ? -21.345 -3.299 17.937 1.00 94.12 379 ARG A C 1
ATOM 2887 O O . ARG A 1 379 ? -21.108 -4.478 18.198 1.00 94.12 379 ARG A O 1
ATOM 2894 N N . ARG A 1 380 ? -21.928 -2.909 16.807 1.00 96.94 380 ARG A N 1
ATOM 2895 C CA . ARG A 1 380 ? -22.295 -3.806 15.708 1.00 96.94 380 ARG A CA 1
ATOM 2896 C C . ARG A 1 380 ? -21.624 -3.322 14.435 1.00 96.94 380 ARG A C 1
ATOM 2898 O O . ARG A 1 380 ? -21.791 -2.162 14.075 1.00 96.94 380 ARG A O 1
ATOM 2905 N N . ILE A 1 381 ? -20.866 -4.198 13.789 1.00 96.81 381 ILE A N 1
ATOM 2906 C CA . ILE A 1 381 ? -20.247 -3.930 12.490 1.00 96.81 381 ILE A CA 1
ATOM 2907 C C . ILE A 1 381 ? -21.031 -4.726 11.459 1.00 96.81 381 ILE A C 1
ATOM 2909 O O . ILE A 1 381 ? -20.946 -5.956 11.414 1.00 96.81 381 ILE A O 1
ATOM 2913 N N . HIS A 1 382 ? -21.822 -4.005 10.675 1.00 96.44 382 HIS A N 1
ATOM 2914 C CA . HIS A 1 382 ? -22.537 -4.551 9.533 1.00 96.44 382 HIS A CA 1
ATOM 2915 C C . HIS A 1 382 ? -21.616 -4.563 8.309 1.00 96.44 382 HIS A C 1
ATOM 2917 O O . HIS A 1 382 ? -20.756 -3.681 8.205 1.00 96.44 382 HIS A O 1
ATOM 2923 N N . PRO A 1 383 ? -21.785 -5.526 7.389 1.00 96.12 383 PRO A N 1
ATOM 2924 C CA . PRO A 1 383 ? -21.169 -5.415 6.083 1.00 96.12 383 PRO A CA 1
ATOM 2925 C C . PRO A 1 383 ? -21.777 -4.233 5.312 1.00 96.12 383 PRO A C 1
ATOM 2927 O O . PRO A 1 383 ? -22.951 -3.897 5.494 1.00 96.12 383 PRO A O 1
ATOM 2930 N N . ASP A 1 384 ? -20.986 -3.606 4.449 1.00 88.62 384 ASP A N 1
ATOM 2931 C CA . ASP A 1 384 ? -21.467 -2.615 3.488 1.00 88.62 384 ASP A CA 1
ATOM 2932 C C . ASP A 1 384 ? -22.202 -3.272 2.298 1.00 88.62 384 ASP A C 1
ATOM 2934 O O . ASP A 1 384 ? -22.430 -4.486 2.264 1.00 88.62 384 ASP A O 1
ATOM 2938 N N . GLY A 1 385 ? -22.588 -2.464 1.303 1.00 80.56 385 GLY A N 1
ATOM 2939 C CA . GLY A 1 385 ? -23.253 -2.951 0.087 1.00 80.56 385 GLY A CA 1
ATOM 2940 C C . GLY A 1 385 ? -22.421 -3.947 -0.735 1.00 80.56 385 GLY A C 1
ATOM 2941 O O . GLY A 1 385 ? -22.997 -4.757 -1.461 1.00 80.56 385 GLY A O 1
ATOM 2942 N N . ASP A 1 386 ? -21.096 -3.938 -0.567 1.00 82.56 386 ASP A N 1
ATOM 2943 C CA . ASP A 1 386 ? -20.142 -4.836 -1.222 1.00 82.56 386 ASP A CA 1
ATOM 2944 C C . ASP A 1 386 ? -19.792 -6.063 -0.355 1.00 82.56 386 ASP A C 1
ATOM 2946 O O . ASP A 1 386 ? -18.967 -6.897 -0.744 1.00 82.56 386 ASP A O 1
ATOM 2950 N N . GLY A 1 387 ? -20.404 -6.204 0.826 1.00 90.75 387 GLY A N 1
ATOM 2951 C CA . GLY A 1 387 ? -20.127 -7.295 1.757 1.00 90.75 387 GLY A CA 1
ATOM 2952 C C . GLY A 1 387 ? -18.830 -7.127 2.561 1.00 90.75 387 GLY A C 1
ATOM 2953 O O . GLY A 1 387 ? -18.320 -8.117 3.097 1.00 90.75 387 GLY A O 1
ATOM 2954 N N . ARG A 1 388 ? -18.260 -5.917 2.620 1.00 94.69 388 ARG A N 1
ATOM 2955 C CA . ARG A 1 388 ? -17.020 -5.606 3.347 1.00 94.69 388 ARG A CA 1
ATOM 2956 C C . ARG A 1 388 ? -17.315 -5.088 4.745 1.00 94.69 388 ARG A C 1
ATOM 2958 O O . ARG A 1 388 ? -18.314 -4.424 4.987 1.00 94.69 388 ARG A O 1
ATOM 2965 N N . TYR A 1 389 ? -16.413 -5.376 5.670 1.00 97.56 389 TYR A N 1
ATOM 2966 C CA . TYR A 1 389 ? -16.514 -4.995 7.069 1.00 97.56 389 TYR A CA 1
ATOM 2967 C C . TYR A 1 389 ? -15.514 -3.892 7.389 1.00 97.56 389 TYR A C 1
ATOM 2969 O O . TYR A 1 389 ? -14.303 -4.100 7.265 1.00 97.56 389 TYR A O 1
ATOM 2977 N N . ARG A 1 390 ? -16.026 -2.761 7.877 1.00 97.00 390 ARG A N 1
ATOM 2978 C CA . ARG A 1 390 ? -15.217 -1.643 8.361 1.00 97.00 390 ARG A CA 1
ATOM 2979 C C . ARG A 1 390 ? -14.682 -1.924 9.758 1.00 97.00 390 ARG A C 1
ATOM 2981 O O . ARG A 1 390 ? -15.440 -1.929 10.732 1.00 97.00 390 ARG A O 1
ATOM 2988 N N . MET A 1 391 ? -13.382 -2.164 9.867 1.00 96.12 391 MET A N 1
ATOM 2989 C CA . MET A 1 391 ? -12.714 -2.356 11.150 1.00 96.12 391 MET A CA 1
ATOM 2990 C C . MET A 1 391 ? -12.485 -0.999 11.825 1.00 96.12 391 MET A C 1
ATOM 2992 O O . MET A 1 391 ? -11.890 -0.120 11.204 1.00 96.12 391 MET A O 1
ATOM 2996 N N . PRO A 1 392 ? -12.952 -0.809 13.073 1.00 90.69 392 PRO A N 1
ATOM 2997 C CA . PRO A 1 392 ? -12.780 0.447 13.796 1.00 90.69 392 PRO A CA 1
ATOM 2998 C C . PRO A 1 392 ? -11.314 0.680 14.178 1.00 90.69 392 PRO A C 1
ATOM 3000 O O . PRO A 1 392 ? -10.519 -0.260 14.210 1.00 90.69 392 PRO A O 1
ATOM 3003 N N . ASP A 1 393 ? -10.998 1.918 14.541 1.00 82.69 393 ASP A N 1
ATOM 3004 C CA . ASP A 1 393 ? -9.705 2.432 15.001 1.00 82.69 393 ASP A CA 1
ATOM 3005 C C . ASP A 1 393 ? -9.266 1.848 16.353 1.00 82.69 393 ASP A C 1
ATOM 3007 O O . ASP A 1 393 ? -9.216 2.498 17.389 1.00 82.69 393 ASP A O 1
ATOM 3011 N N . TRP A 1 394 ? -8.933 0.564 16.365 1.00 85.62 394 TRP A N 1
ATOM 3012 C CA . TRP A 1 394 ? -8.539 -0.152 17.575 1.00 85.62 394 TRP A CA 1
ATOM 3013 C C . TRP A 1 394 ? -7.052 -0.466 17.600 1.00 85.62 394 TRP A C 1
ATOM 3015 O O . TRP A 1 394 ? -6.677 -1.611 17.821 1.00 85.62 394 TRP A O 1
ATOM 3025 N N . GLY A 1 395 ? -6.178 0.501 17.332 1.00 88.12 395 GLY A N 1
ATOM 3026 C CA . GLY A 1 395 ? -4.738 0.221 17.317 1.00 88.12 395 GLY A CA 1
ATOM 3027 C C . GLY A 1 395 ? -4.324 -0.758 16.220 1.00 88.12 395 GLY A C 1
ATOM 3028 O O . GLY A 1 395 ? -3.402 -1.558 16.417 1.00 88.12 395 GLY A O 1
ATOM 3029 N N . TRP A 1 396 ? -5.029 -0.728 15.087 1.00 94.00 396 TRP A N 1
ATOM 3030 C CA . TRP A 1 396 ? -4.561 -1.331 13.847 1.00 94.00 396 TRP A CA 1
ATOM 3031 C C . TRP A 1 396 ? -3.509 -0.437 13.215 1.00 94.00 396 TRP A C 1
ATOM 3033 O O . TRP A 1 396 ? -3.693 0.777 13.130 1.00 94.00 396 TRP A O 1
ATOM 3043 N N . TYR A 1 397 ? -2.444 -1.046 12.719 1.00 93.25 397 TYR A N 1
ATOM 3044 C CA . TYR A 1 397 ? -1.387 -0.358 11.998 1.00 93.25 397 TYR A CA 1
ATOM 3045 C C . TYR A 1 397 ? -1.130 -1.088 10.687 1.00 93.25 397 TYR A C 1
ATOM 3047 O O . TYR A 1 397 ? -1.154 -2.326 10.681 1.00 93.25 397 TYR A O 1
ATOM 3055 N N . PRO A 1 398 ? -0.874 -0.362 9.592 1.00 93.75 398 PRO A N 1
ATOM 3056 C CA . PRO A 1 398 ? -0.321 -0.979 8.407 1.00 93.75 398 PRO A CA 1
ATOM 3057 C C . PRO A 1 398 ? 1.087 -1.480 8.753 1.00 93.75 398 PRO A C 1
ATOM 3059 O O . PRO A 1 398 ? 1.849 -0.823 9.462 1.00 93.75 398 PRO A O 1
ATOM 3062 N N . VAL A 1 399 ? 1.413 -2.692 8.325 1.00 92.69 399 VAL A N 1
ATOM 3063 C CA . VAL A 1 399 ? 2.689 -3.346 8.621 1.00 92.69 399 VAL A CA 1
ATOM 3064 C C . VAL A 1 399 ? 3.264 -3.936 7.348 1.00 92.69 399 VAL A C 1
ATOM 3066 O O . VAL A 1 399 ? 2.519 -4.371 6.471 1.00 92.69 399 VAL A O 1
ATOM 3069 N N . ASP A 1 400 ? 4.593 -4.003 7.272 1.00 89.12 400 ASP A N 1
ATOM 3070 C CA . ASP A 1 400 ? 5.266 -4.748 6.211 1.00 89.12 400 ASP A CA 1
ATOM 3071 C C . ASP A 1 400 ? 4.738 -6.201 6.214 1.00 89.12 400 ASP A C 1
ATOM 3073 O O . ASP A 1 400 ? 4.833 -6.888 7.241 1.00 89.12 400 ASP A O 1
ATOM 3077 N N . PRO A 1 401 ? 4.187 -6.711 5.095 1.00 90.50 401 PRO A N 1
ATOM 3078 C CA . PRO A 1 401 ? 3.747 -8.098 4.987 1.00 90.50 401 PRO A CA 1
ATOM 3079 C C . PRO A 1 401 ? 4.808 -9.111 5.446 1.00 90.50 401 PRO A C 1
ATOM 3081 O O . PRO A 1 401 ? 4.478 -10.133 6.056 1.00 90.50 401 PRO A O 1
ATOM 3084 N N . TYR A 1 402 ? 6.091 -8.840 5.197 1.00 86.06 402 TYR A N 1
ATOM 3085 C CA . TYR A 1 402 ? 7.205 -9.700 5.595 1.00 86.06 402 TYR A CA 1
ATOM 3086 C C . TYR A 1 402 ? 7.471 -9.696 7.109 1.00 86.06 402 TYR A C 1
ATOM 3088 O O . TYR A 1 402 ? 8.097 -10.639 7.614 1.00 86.06 402 TYR A O 1
ATOM 3096 N N . ALA A 1 403 ? 6.939 -8.717 7.849 1.00 86.25 403 ALA A N 1
ATOM 3097 C CA . ALA A 1 403 ? 6.948 -8.683 9.310 1.00 86.25 403 ALA A CA 1
ATOM 3098 C C . ALA A 1 403 ? 5.918 -9.641 9.944 1.00 86.25 403 ALA A C 1
ATOM 3100 O O . ALA A 1 403 ? 6.035 -9.974 11.130 1.00 86.25 403 ALA A O 1
ATOM 3101 N N . CYS A 1 404 ? 4.936 -10.126 9.174 1.00 89.06 404 CYS A N 1
ATOM 3102 C CA . CYS A 1 404 ? 3.905 -11.055 9.638 1.00 89.06 404 CYS A CA 1
ATOM 3103 C C . CYS A 1 404 ? 4.337 -12.531 9.515 1.00 89.06 404 CYS A C 1
ATOM 3105 O O . CYS A 1 404 ? 4.944 -12.952 8.532 1.00 89.06 404 CYS A O 1
ATOM 3107 N N . ASP A 1 405 ? 3.996 -13.374 10.494 1.00 86.56 405 ASP A N 1
ATOM 3108 C CA . ASP A 1 405 ? 4.168 -14.839 10.397 1.00 86.56 405 ASP A CA 1
ATOM 3109 C C . ASP A 1 405 ? 3.075 -15.492 9.544 1.00 86.56 405 ASP A C 1
ATOM 3111 O O . ASP A 1 405 ? 3.298 -16.525 8.905 1.00 86.56 405 ASP A O 1
ATOM 3115 N N . ARG A 1 406 ? 1.886 -14.888 9.550 1.00 89.19 406 ARG A N 1
ATOM 3116 C CA . ARG A 1 406 ? 0.708 -15.321 8.807 1.00 89.19 406 ARG A CA 1
ATOM 3117 C C . ARG A 1 406 ? -0.077 -14.100 8.354 1.00 89.19 406 ARG A C 1
ATOM 3119 O O . ARG A 1 406 ? -0.279 -13.192 9.150 1.00 89.19 406 ARG A O 1
ATOM 3126 N N . ILE A 1 407 ? -0.557 -14.119 7.116 1.00 93.56 407 ILE A N 1
ATOM 3127 C CA . ILE A 1 407 ? -1.495 -13.118 6.603 1.00 93.56 407 ILE A CA 1
ATOM 3128 C C . ILE A 1 407 ? -2.828 -13.800 6.311 1.00 93.56 407 ILE A C 1
ATOM 3130 O O . ILE A 1 407 ? -2.855 -14.878 5.713 1.00 93.56 407 ILE A O 1
ATOM 3134 N N . HIS A 1 408 ? -3.915 -13.176 6.750 1.00 95.38 408 HIS A N 1
ATOM 3135 C CA . HIS A 1 408 ? -5.286 -13.579 6.462 1.00 95.38 408 HIS A CA 1
ATOM 3136 C C . HIS A 1 408 ? -5.903 -12.650 5.421 1.00 95.38 408 HIS A C 1
ATOM 3138 O O . HIS A 1 408 ? -5.636 -11.450 5.430 1.00 95.38 408 HIS A O 1
ATOM 3144 N N . GLY A 1 409 ? -6.740 -13.213 4.555 1.00 93.44 409 GLY A N 1
ATOM 3145 C CA . GLY A 1 409 ? -7.342 -12.500 3.433 1.00 93.44 409 GLY A CA 1
ATOM 3146 C C . GLY A 1 409 ? -6.620 -12.730 2.099 1.00 93.44 409 GLY A C 1
ATOM 3147 O O . GLY A 1 409 ? -5.490 -13.235 2.062 1.00 93.44 409 GLY A O 1
ATOM 3148 N N . PRO A 1 410 ? -7.282 -12.409 0.979 1.00 90.19 410 PRO A N 1
ATOM 3149 C CA . PRO A 1 410 ? -6.716 -12.543 -0.352 1.00 90.19 410 PRO A CA 1
ATOM 3150 C C . PRO A 1 410 ? -5.672 -11.449 -0.587 1.00 90.19 410 PRO A C 1
ATOM 3152 O O . PRO A 1 410 ? -5.999 -10.276 -0.725 1.00 90.19 410 PRO A O 1
ATOM 3155 N N . LEU A 1 411 ? -4.401 -11.839 -0.667 1.00 87.94 411 LEU A N 1
ATOM 3156 C CA . LEU A 1 411 ? -3.340 -10.912 -1.057 1.00 87.94 411 LEU A CA 1
ATOM 3157 C C . LEU A 1 411 ? -3.526 -10.496 -2.522 1.00 87.94 411 LEU A C 1
ATOM 3159 O O . LEU A 1 411 ? -3.586 -11.384 -3.385 1.00 87.94 411 LEU A O 1
ATOM 3163 N N . PRO A 1 412 ? -3.582 -9.188 -2.821 1.00 83.12 412 PRO A N 1
ATOM 3164 C CA . PRO A 1 412 ? -3.669 -8.725 -4.196 1.00 83.12 412 PRO A CA 1
ATOM 3165 C C . PRO A 1 412 ? -2.397 -9.117 -4.954 1.00 83.12 412 PRO A C 1
ATOM 3167 O O . PRO A 1 412 ? -1.294 -9.130 -4.397 1.00 83.12 412 PRO A O 1
ATOM 3170 N N . ALA A 1 413 ? -2.548 -9.441 -6.239 1.00 76.56 413 ALA A N 1
ATOM 3171 C CA . ALA A 1 413 ? -1.397 -9.596 -7.122 1.00 76.56 413 ALA A CA 1
ATOM 3172 C C . ALA A 1 413 ? -0.595 -8.273 -7.180 1.00 76.56 413 ALA A C 1
ATOM 3174 O O . ALA A 1 413 ? -1.201 -7.223 -6.953 1.00 76.56 413 ALA A O 1
ATOM 3175 N N . PRO A 1 414 ? 0.708 -8.296 -7.526 1.00 70.31 414 PRO A N 1
ATOM 3176 C CA . PRO A 1 414 ? 1.566 -7.107 -7.681 1.00 70.31 414 PRO A CA 1
ATOM 3177 C C . PRO A 1 414 ? 1.170 -6.127 -8.807 1.00 70.31 414 PRO A C 1
ATOM 3179 O O . PRO A 1 414 ? 2.034 -5.478 -9.378 1.00 70.31 414 PRO A O 1
ATOM 3182 N N . SER A 1 415 ? -0.125 -5.992 -9.112 1.00 52.44 415 SER A N 1
ATOM 3183 C CA . SER A 1 415 ? -0.784 -5.432 -10.301 1.00 52.44 415 SER A CA 1
ATOM 3184 C C . SER A 1 415 ? -0.897 -6.399 -11.489 1.00 52.44 415 SER A C 1
ATOM 3186 O O . SER A 1 415 ? 0.039 -7.086 -11.890 1.00 52.44 415 SER A O 1
ATOM 3188 N N . GLY A 1 416 ? -2.124 -6.504 -12.001 1.00 45.56 416 GLY A N 1
ATOM 3189 C CA . GLY A 1 416 ? -2.540 -7.383 -13.093 1.00 45.56 416 GLY A CA 1
ATOM 3190 C C . GLY A 1 416 ? -4.064 -7.556 -13.165 1.00 45.56 416 GLY A C 1
ATOM 3191 O O . GLY A 1 416 ? -4.595 -7.839 -14.232 1.00 45.56 416 GLY A O 1
ATOM 3192 N N . GLY A 1 417 ? -4.785 -7.342 -12.059 1.00 47.44 417 GLY A N 1
ATOM 3193 C CA . GLY A 1 417 ? -6.170 -6.849 -12.109 1.00 47.44 417 GLY A CA 1
ATOM 3194 C C . GLY A 1 417 ? -6.156 -5.316 -12.103 1.00 47.44 417 GLY A C 1
ATOM 3195 O O . GLY A 1 417 ? -5.137 -4.781 -11.657 1.00 47.44 417 GLY A O 1
ATOM 3196 N N . PRO A 1 418 ? -7.212 -4.629 -12.593 1.00 48.97 418 PRO A N 1
ATOM 3197 C CA . PRO A 1 418 ? -7.263 -3.168 -12.657 1.00 48.97 418 PRO A CA 1
ATOM 3198 C C . PRO A 1 418 ? -6.988 -2.638 -11.255 1.00 48.97 418 PRO A C 1
ATOM 3200 O O . PRO A 1 418 ? -7.757 -2.863 -10.315 1.00 48.97 418 PRO A O 1
ATOM 3203 N N . GLY A 1 419 ? -5.780 -2.107 -11.093 1.00 63.22 419 GLY A N 1
ATOM 3204 C CA . GLY A 1 419 ? -5.304 -1.572 -9.839 1.00 63.22 419 GLY A CA 1
ATOM 3205 C C . GLY A 1 419 ? -6.024 -0.264 -9.697 1.00 63.22 419 GLY A C 1
ATOM 3206 O O . GLY A 1 419 ? -5.581 0.727 -10.256 1.00 63.22 419 GLY A O 1
ATOM 3207 N N . TRP A 1 420 ? -7.168 -0.302 -9.033 1.00 79.12 420 TRP A N 1
ATOM 3208 C CA . TRP A 1 420 ? -7.960 0.884 -8.824 1.00 79.12 420 TRP A CA 1
ATOM 3209 C C . TRP A 1 420 ? -7.102 1.948 -8.143 1.00 79.12 420 TRP A C 1
ATOM 3211 O O . TRP A 1 420 ? -6.627 1.722 -7.029 1.00 79.12 420 TRP A O 1
ATOM 3221 N N . VAL A 1 421 ? -6.882 3.080 -8.803 1.00 84.00 421 VAL A N 1
ATOM 3222 C CA . VAL A 1 421 ? -6.082 4.175 -8.247 1.00 84.00 421 VAL A CA 1
ATOM 3223 C C . VAL A 1 421 ? -7.042 5.184 -7.637 1.00 84.00 421 VAL A C 1
ATOM 3225 O O . VAL A 1 421 ? -7.816 5.792 -8.382 1.00 84.00 421 VAL A O 1
ATOM 3228 N N . PRO A 1 422 ? -7.063 5.348 -6.303 1.00 84.12 422 PRO A N 1
ATOM 3229 C CA . PRO A 1 422 ? -7.895 6.369 -5.693 1.00 84.12 422 PRO A CA 1
ATOM 3230 C C . PRO A 1 422 ? -7.403 7.750 -6.132 1.00 84.12 422 PRO A C 1
ATOM 3232 O O . PRO A 1 422 ? -6.197 8.006 -6.160 1.00 84.12 422 PRO A O 1
ATOM 3235 N N . LEU A 1 423 ? -8.332 8.646 -6.462 1.00 87.62 423 LEU A N 1
ATOM 3236 C CA . LEU A 1 423 ? -7.984 10.056 -6.617 1.00 87.62 423 LEU A CA 1
ATOM 3237 C C . LEU A 1 423 ? -7.747 10.663 -5.237 1.00 87.62 423 LEU A C 1
ATOM 3239 O O . LEU A 1 423 ? -8.549 10.487 -4.320 1.00 87.62 423 LEU A O 1
ATOM 3243 N N . GLN A 1 424 ? -6.640 11.387 -5.088 1.00 84.75 424 GLN A N 1
ATOM 3244 C CA . GLN A 1 424 ? -6.214 11.926 -3.797 1.00 84.75 424 GLN A CA 1
ATOM 3245 C C . GLN A 1 424 ? -7.189 12.983 -3.271 1.00 84.75 424 GLN A C 1
ATOM 3247 O O . GLN A 1 424 ? -7.407 13.104 -2.062 1.00 84.75 424 GLN A O 1
ATOM 3252 N N . HIS A 1 425 ? -7.774 13.767 -4.173 1.00 88.06 425 HIS A N 1
ATOM 3253 C CA . HIS A 1 425 ? -8.639 14.880 -3.833 1.00 88.06 425 HIS A CA 1
ATOM 3254 C C . HIS A 1 425 ? -10.092 14.656 -4.243 1.00 88.06 425 HIS A C 1
ATOM 3256 O O . HIS A 1 425 ? -10.907 15.524 -3.968 1.00 88.06 425 HIS A O 1
ATOM 3262 N N . VAL A 1 426 ? -10.478 13.513 -4.803 1.00 89.44 426 VAL A N 1
ATOM 3263 C CA . VAL A 1 426 ? -11.899 13.208 -5.047 1.00 89.44 426 VAL A CA 1
ATOM 3264 C C . VAL A 1 426 ? -12.250 11.890 -4.356 1.00 89.44 426 VAL A C 1
ATOM 3266 O O . VAL A 1 426 ? -12.100 10.822 -4.953 1.00 89.44 426 VAL A O 1
ATOM 3269 N N . PRO A 1 427 ? -12.643 11.936 -3.067 1.00 80.75 427 PRO A N 1
ATOM 3270 C CA . PRO A 1 427 ? -12.916 10.735 -2.287 1.00 80.75 427 PRO A CA 1
ATOM 3271 C C . PRO A 1 427 ? -14.022 9.899 -2.937 1.00 80.75 427 PRO A C 1
ATOM 3273 O O . PRO A 1 427 ? -14.936 10.432 -3.554 1.00 80.75 427 PRO A O 1
ATOM 3276 N N . GLY A 1 428 ? -13.920 8.574 -2.819 1.00 80.44 428 GLY A N 1
ATOM 3277 C CA . GLY A 1 428 ? -14.860 7.634 -3.442 1.00 80.44 428 GLY A CA 1
ATOM 3278 C C . GLY A 1 428 ? -14.567 7.331 -4.916 1.00 80.44 428 GLY A C 1
ATOM 3279 O O . GLY A 1 428 ? -14.993 6.283 -5.407 1.00 80.44 428 GLY A O 1
ATOM 3280 N N . VAL A 1 429 ? -13.785 8.167 -5.616 1.00 88.88 429 VAL A N 1
ATOM 3281 C CA . VAL A 1 429 ? -13.356 7.897 -6.996 1.00 88.88 429 VAL A CA 1
ATOM 3282 C C . VAL A 1 429 ? -12.155 6.959 -7.023 1.00 88.88 429 VAL A C 1
ATOM 3284 O O . VAL A 1 429 ? -11.145 7.159 -6.348 1.00 88.88 429 VAL A O 1
ATOM 3287 N N . ARG A 1 430 ? -12.261 5.945 -7.873 1.00 88.06 430 ARG A N 1
ATOM 3288 C CA . ARG A 1 430 ? -11.243 4.948 -8.176 1.00 88.06 430 ARG A CA 1
ATOM 3289 C C . ARG A 1 430 ? -11.079 4.861 -9.690 1.00 88.06 430 ARG A C 1
ATOM 3291 O O . ARG A 1 430 ? -12.014 4.467 -10.385 1.00 88.06 430 ARG A O 1
ATOM 3298 N N . LEU A 1 431 ? -9.907 5.218 -10.198 1.00 91.81 431 LEU A N 1
ATOM 3299 C CA . LEU A 1 431 ? -9.556 5.082 -11.613 1.00 91.81 431 LEU A CA 1
ATOM 3300 C C . LEU A 1 431 ? -9.189 3.639 -11.946 1.00 91.81 431 LEU A C 1
ATOM 3302 O O . LEU A 1 431 ? -8.654 2.955 -11.084 1.00 91.81 431 LEU A O 1
ATOM 3306 N N . ALA A 1 432 ? -9.398 3.207 -13.189 1.00 87.75 432 ALA A N 1
ATOM 3307 C CA . ALA A 1 432 ? -9.005 1.871 -13.657 1.00 87.75 432 ALA A CA 1
ATOM 3308 C C . ALA A 1 432 ? -7.515 1.543 -13.404 1.00 87.75 432 ALA A C 1
ATOM 3310 O O . ALA A 1 432 ? -7.171 0.420 -13.026 1.00 87.75 432 ALA A O 1
ATOM 3311 N N . ASP A 1 433 ? -6.648 2.538 -13.619 1.00 87.88 433 ASP A N 1
ATOM 3312 C CA . ASP A 1 433 ? -5.215 2.543 -13.320 1.00 87.88 433 ASP A CA 1
ATOM 3313 C C . ASP A 1 433 ? -4.694 3.998 -13.201 1.00 87.88 433 ASP A C 1
ATOM 3315 O O . ASP A 1 433 ? -5.483 4.928 -13.017 1.00 87.88 433 ASP A O 1
ATOM 3319 N N . ASP A 1 434 ? -3.375 4.224 -13.239 1.00 87.69 434 ASP A N 1
ATOM 3320 C CA . ASP A 1 434 ? -2.756 5.554 -13.134 1.00 87.69 434 ASP A CA 1
ATOM 3321 C C . ASP A 1 434 ? -2.282 6.131 -14.478 1.00 87.69 434 ASP A C 1
ATOM 3323 O O . ASP A 1 434 ? -1.601 7.167 -14.496 1.00 87.69 434 ASP A O 1
ATOM 3327 N N . ARG A 1 435 ? -2.596 5.473 -15.603 1.00 92.50 435 ARG A N 1
ATOM 3328 C CA . ARG A 1 435 ? -2.140 5.909 -16.926 1.00 92.50 435 ARG A CA 1
ATOM 3329 C C . ARG A 1 435 ? -2.823 7.200 -17.327 1.00 92.50 435 ARG A C 1
ATOM 3331 O O . ARG A 1 435 ? -2.161 8.024 -17.946 1.00 92.50 435 ARG A O 1
ATOM 3338 N N . LEU A 1 436 ? -4.101 7.382 -16.999 1.00 95.25 436 LEU A N 1
ATOM 3339 C CA . LEU A 1 436 ? -4.840 8.593 -17.341 1.00 95.25 436 LEU A CA 1
ATOM 3340 C C . LEU A 1 436 ? -4.720 9.642 -16.228 1.00 95.25 436 LEU A C 1
ATOM 3342 O O . LEU A 1 436 ? -5.131 9.395 -15.097 1.00 95.25 436 LEU A O 1
ATOM 3346 N N . ARG A 1 437 ? -4.178 10.824 -16.543 1.00 95.12 437 ARG A N 1
ATOM 3347 C CA . ARG A 1 437 ? -3.987 11.921 -15.578 1.00 95.12 437 ARG A CA 1
ATOM 3348 C C . ARG A 1 437 ? -4.293 13.275 -16.210 1.00 95.12 437 ARG A C 1
ATOM 3350 O O . ARG A 1 437 ? -3.976 13.492 -17.376 1.00 95.12 437 ARG A O 1
ATOM 3357 N N . ALA A 1 438 ? -4.852 14.202 -15.437 1.00 95.25 438 ALA A N 1
ATOM 3358 C CA . ALA A 1 438 ? -4.953 15.606 -15.831 1.00 95.25 438 ALA A CA 1
ATOM 3359 C C . ALA A 1 438 ? -3.829 16.426 -15.179 1.00 95.25 438 ALA A C 1
ATOM 3361 O O . ALA A 1 438 ? -3.453 16.186 -14.031 1.00 95.25 438 ALA A O 1
ATOM 3362 N N . ARG A 1 439 ? -3.282 17.402 -15.906 1.00 91.56 439 ARG A N 1
ATOM 3363 C CA . ARG A 1 439 ? -2.265 18.332 -15.404 1.00 91.56 439 ARG A CA 1
ATOM 3364 C C . ARG A 1 439 ? -2.596 19.770 -15.786 1.00 91.56 439 ARG A C 1
ATOM 3366 O O . ARG A 1 439 ? -2.921 20.014 -16.946 1.00 91.56 439 ARG A O 1
ATOM 3373 N N . PRO A 1 440 ? -2.453 20.747 -14.878 1.00 85.50 440 PRO A N 1
ATOM 3374 C CA . PRO A 1 440 ? -2.608 22.152 -15.238 1.00 85.50 440 PRO A CA 1
ATOM 3375 C C . PRO A 1 440 ? -1.562 22.559 -16.289 1.00 85.50 440 PRO A C 1
ATOM 3377 O O . PRO A 1 440 ? -0.362 22.468 -16.033 1.00 85.50 440 PRO A O 1
ATOM 3380 N N . LEU A 1 441 ? -1.998 23.016 -17.469 1.00 79.31 441 LEU A N 1
ATOM 3381 C CA . LEU A 1 441 ? -1.093 23.568 -18.492 1.00 79.31 441 LEU A CA 1
ATOM 3382 C C . LEU A 1 441 ? -0.864 25.064 -18.275 1.00 79.31 441 LEU A C 1
ATOM 3384 O O . LEU A 1 441 ? 0.225 25.578 -18.527 1.00 79.31 441 LEU A O 1
ATOM 3388 N N . MET A 1 442 ? -1.895 25.768 -17.804 1.00 67.19 442 MET A N 1
ATOM 3389 C CA . MET A 1 442 ? -1.829 27.185 -17.483 1.00 67.19 442 MET A CA 1
ATOM 3390 C C . MET A 1 442 ? -2.866 27.521 -16.410 1.00 67.19 442 MET A C 1
ATOM 3392 O O . MET A 1 442 ? -4.059 27.583 -16.689 1.00 67.19 442 MET A O 1
ATOM 3396 N N . LEU A 1 443 ? -2.402 27.803 -15.192 1.00 54.91 443 LEU A N 1
ATOM 3397 C CA . LEU A 1 443 ? -3.208 28.494 -14.186 1.00 54.91 443 LEU A CA 1
ATOM 3398 C C . LEU A 1 443 ? -3.204 29.981 -14.537 1.00 54.91 443 LEU A C 1
ATOM 3400 O O . LEU A 1 443 ? -2.325 30.734 -14.113 1.00 54.91 443 LEU A O 1
ATOM 3404 N N . ALA A 1 444 ? -4.147 30.415 -15.373 1.00 47.59 444 ALA A N 1
ATOM 3405 C CA . ALA A 1 444 ? -4.371 31.839 -15.565 1.00 47.59 444 ALA A CA 1
ATOM 3406 C C . ALA A 1 444 ? -4.899 32.409 -14.241 1.00 47.59 444 ALA A C 1
ATOM 3408 O O . ALA A 1 444 ? -6.031 32.145 -13.850 1.00 47.59 444 ALA A O 1
ATOM 3409 N N . HIS A 1 445 ? -4.059 33.157 -13.520 1.00 41.53 445 HIS A N 1
ATOM 3410 C CA . HIS A 1 445 ? -4.437 33.779 -12.255 1.00 41.53 445 HIS A CA 1
ATOM 3411 C C . HIS A 1 445 ? -5.756 34.564 -12.381 1.00 41.53 445 HIS A C 1
ATOM 3413 O O . HIS A 1 445 ? -5.817 35.582 -13.068 1.00 41.53 445 HIS A O 1
ATOM 3419 N N . LEU A 1 446 ? -6.765 34.116 -11.629 1.00 43.06 446 LEU A N 1
ATOM 3420 C CA . LEU A 1 446 ? -7.683 34.971 -10.873 1.00 43.06 446 LEU A CA 1
ATOM 3421 C C . LEU A 1 446 ? -8.439 36.030 -11.700 1.00 43.06 446 LEU A C 1
ATOM 3423 O O . LEU A 1 446 ? -8.256 37.237 -11.524 1.00 43.06 446 LEU A O 1
ATOM 3427 N N . ARG A 1 447 ? -9.365 35.579 -12.547 1.00 39.41 447 ARG A N 1
ATOM 3428 C CA . ARG A 1 447 ? -10.625 36.300 -12.781 1.00 39.41 447 ARG A CA 1
ATOM 3429 C C . ARG A 1 447 ? -11.775 35.355 -12.462 1.00 39.41 447 ARG A C 1
ATOM 3431 O O . ARG A 1 447 ? -11.628 34.157 -12.666 1.00 39.41 447 ARG A O 1
ATOM 3438 N N . GLU A 1 448 ? -12.881 35.912 -11.975 1.00 50.94 448 GLU A N 1
ATOM 3439 C CA . GLU A 1 448 ? -14.099 35.177 -11.589 1.00 50.94 448 GLU A CA 1
ATOM 3440 C C . GLU A 1 448 ? -14.672 34.294 -12.718 1.00 50.94 448 GLU A C 1
ATOM 3442 O O . GLU A 1 448 ? -15.409 33.365 -12.423 1.00 50.94 448 GLU A O 1
ATOM 3447 N N . ASP A 1 449 ? -14.237 34.498 -13.972 1.00 53.97 449 ASP A N 1
ATOM 3448 C CA . ASP A 1 449 ? -14.698 33.755 -15.156 1.00 53.97 449 ASP A CA 1
ATOM 3449 C C . ASP A 1 449 ? -13.564 33.013 -15.907 1.00 53.97 449 ASP A C 1
ATOM 3451 O O . ASP A 1 449 ? -13.684 32.714 -17.099 1.00 53.97 449 ASP A O 1
ATOM 3455 N N . SER A 1 450 ? -12.399 32.797 -15.283 1.00 54.12 450 SER A N 1
ATOM 3456 C CA . SER A 1 450 ? -11.260 32.161 -15.962 1.00 54.12 450 SER A CA 1
ATOM 3457 C C . SER A 1 450 ? -11.443 30.648 -16.075 1.00 54.12 450 SER A C 1
ATOM 3459 O O . SER A 1 450 ? -11.292 29.932 -15.093 1.00 54.12 450 SER A O 1
ATOM 3461 N N . LEU A 1 451 ? -11.670 30.172 -17.298 1.00 60.66 451 LEU A N 1
ATOM 3462 C CA . LEU A 1 451 ? -11.577 28.759 -17.664 1.00 60.66 451 LEU A CA 1
ATOM 3463 C C . LEU A 1 451 ? -10.158 28.227 -17.390 1.00 60.66 451 LEU A C 1
ATOM 3465 O O . LEU A 1 451 ? -9.176 28.765 -17.922 1.00 60.66 451 LEU A O 1
ATOM 3469 N N . SER A 1 452 ? -10.034 27.180 -16.573 1.00 77.00 452 SER A N 1
ATOM 3470 C CA . SER A 1 452 ? -8.767 26.462 -16.419 1.00 77.00 452 SER A CA 1
ATOM 3471 C C . SER A 1 452 ? -8.540 25.567 -17.634 1.00 77.00 452 SER A C 1
ATOM 3473 O O . SER A 1 452 ? -9.417 24.809 -18.042 1.00 77.00 452 SER A O 1
ATOM 3475 N N . VAL A 1 453 ? -7.333 25.614 -18.200 1.00 84.00 453 VAL A N 1
ATOM 3476 C CA . VAL A 1 453 ? -6.939 24.715 -19.292 1.00 84.00 453 VAL A CA 1
ATOM 3477 C C . VAL A 1 453 ? -5.961 23.675 -18.760 1.00 84.00 453 VAL A C 1
ATOM 3479 O O . VAL A 1 453 ? -4.862 24.006 -18.294 1.00 84.00 453 VAL A O 1
ATOM 3482 N N . LEU A 1 454 ? -6.355 22.408 -18.855 1.00 91.44 454 LEU A N 1
ATOM 3483 C CA . LEU A 1 454 ? -5.567 21.263 -18.411 1.00 91.44 454 LEU A CA 1
ATOM 3484 C C . LEU A 1 454 ? -5.149 20.399 -19.605 1.00 91.44 454 LEU A C 1
ATOM 3486 O O . LEU A 1 454 ? -5.805 20.360 -20.640 1.00 91.44 454 LEU A O 1
ATOM 3490 N N . GLY A 1 455 ? -4.032 19.702 -19.470 1.00 90.88 455 GLY A N 1
ATOM 3491 C CA . GLY A 1 455 ? -3.598 18.654 -20.380 1.00 90.88 455 GLY A CA 1
ATOM 3492 C C . GLY A 1 455 ? -4.046 17.314 -19.825 1.00 90.88 455 GLY A C 1
ATOM 3493 O O . GLY A 1 455 ? -3.851 17.048 -18.642 1.00 90.88 455 GLY A O 1
ATOM 3494 N N . LEU A 1 456 ? -4.639 16.480 -20.669 1.00 95.94 456 LEU A N 1
ATOM 3495 C CA . LEU A 1 456 ? -4.908 15.082 -20.366 1.00 95.94 456 LEU A CA 1
ATOM 3496 C C . LEU A 1 456 ? -3.750 14.248 -20.915 1.00 95.94 456 LEU A C 1
ATOM 3498 O O . LEU A 1 456 ? -3.437 14.320 -22.105 1.00 95.94 456 LEU A O 1
ATOM 3502 N N . GLU A 1 457 ? -3.127 13.461 -20.052 1.00 94.00 457 GLU A N 1
ATOM 3503 C CA . GLU A 1 457 ? -2.039 12.547 -20.380 1.00 94.00 457 GLU A CA 1
ATOM 3504 C C . GLU A 1 457 ? -2.515 11.099 -20.239 1.00 94.00 457 GLU A C 1
ATOM 3506 O O . GLU A 1 457 ? -3.253 10.781 -19.307 1.00 94.00 457 GLU A O 1
ATOM 3511 N N . TYR A 1 458 ? -2.069 10.221 -21.138 1.00 94.12 458 TYR A N 1
ATOM 3512 C CA . TYR A 1 458 ? -2.255 8.776 -21.045 1.00 94.12 458 TYR A CA 1
ATOM 3513 C C . TYR A 1 458 ? -0.899 8.073 -21.126 1.00 94.12 458 TYR A C 1
ATOM 3515 O O . TYR A 1 458 ? -0.163 8.241 -22.096 1.00 94.12 458 TYR A O 1
ATOM 3523 N N . ALA A 1 459 ? -0.550 7.307 -20.092 1.00 89.81 459 ALA A N 1
ATOM 3524 C CA . ALA A 1 459 ? 0.755 6.663 -19.930 1.00 89.81 459 ALA A CA 1
ATOM 3525 C C . ALA A 1 459 ? 1.941 7.646 -20.068 1.00 89.81 459 ALA A C 1
ATOM 3527 O O . ALA A 1 459 ? 3.005 7.289 -20.570 1.00 89.81 459 ALA A O 1
ATOM 3528 N N . GLY A 1 460 ? 1.746 8.891 -19.615 1.00 88.62 460 GLY A N 1
ATOM 3529 C CA . GLY A 1 460 ? 2.744 9.965 -19.661 1.00 88.62 460 GLY A CA 1
ATOM 3530 C C . GLY A 1 460 ? 2.811 10.746 -20.978 1.00 88.62 460 GLY A C 1
ATOM 3531 O O . GLY A 1 460 ? 3.548 11.727 -21.046 1.00 88.62 460 GLY A O 1
ATOM 3532 N N . GLU A 1 461 ? 2.039 10.362 -21.997 1.00 89.69 461 GLU A N 1
ATOM 3533 C CA . GLU A 1 461 ? 1.971 11.081 -23.272 1.00 89.69 461 GLU A CA 1
ATOM 3534 C C . GLU A 1 461 ? 0.750 12.014 -23.311 1.00 89.69 461 GLU A C 1
ATOM 3536 O O . GLU A 1 461 ? -0.343 11.604 -22.914 1.00 89.69 461 GLU A O 1
ATOM 3541 N N . PRO A 1 462 ? 0.881 13.263 -23.792 1.00 90.19 462 PRO A N 1
ATOM 3542 C CA . PRO A 1 462 ? -0.242 14.188 -23.899 1.00 90.19 462 PRO A CA 1
ATOM 3543 C C . PRO A 1 462 ? -1.216 13.732 -24.993 1.00 90.19 462 PRO A C 1
ATOM 3545 O O . PRO A 1 462 ? -0.867 13.683 -26.172 1.00 90.19 462 PRO A O 1
ATOM 3548 N N . VAL A 1 463 ? -2.459 13.448 -24.608 1.00 93.12 463 VAL A N 1
ATOM 3549 C CA . VAL A 1 463 ? -3.489 12.898 -25.502 1.00 93.12 463 VAL A CA 1
ATOM 3550 C C . VAL A 1 463 ? -4.646 13.849 -25.773 1.00 93.12 463 VAL A C 1
ATOM 3552 O O . VAL A 1 463 ? -5.258 13.767 -26.838 1.00 93.12 463 VAL A O 1
ATOM 3555 N N . ALA A 1 464 ? -4.950 14.771 -24.858 1.00 93.44 464 ALA A N 1
ATOM 3556 C CA . ALA A 1 464 ? -5.996 15.768 -25.063 1.00 93.44 464 ALA A CA 1
ATOM 3557 C C . ALA A 1 464 ? -5.729 17.061 -24.282 1.00 93.44 464 ALA A C 1
ATOM 3559 O O . ALA A 1 464 ? -4.879 17.115 -23.395 1.00 93.44 464 ALA A O 1
ATOM 3560 N N . VAL A 1 465 ? -6.482 18.104 -24.612 1.00 91.25 465 VAL A N 1
ATOM 3561 C CA . VAL A 1 465 ? -6.601 19.337 -23.827 1.00 91.25 465 VAL A CA 1
ATOM 3562 C C . VAL A 1 465 ? -8.021 19.410 -23.278 1.00 91.25 465 VAL A C 1
ATOM 3564 O O . VAL A 1 465 ? -8.975 19.143 -24.010 1.00 91.25 465 VAL A O 1
ATOM 3567 N N . LEU A 1 466 ? -8.142 19.744 -21.998 1.00 93.31 466 LEU A N 1
ATOM 3568 C CA . LEU A 1 466 ? -9.398 19.925 -21.282 1.00 93.31 466 LEU A CA 1
ATOM 3569 C C . LEU A 1 466 ? -9.639 21.413 -21.047 1.00 93.31 466 LEU A C 1
ATOM 3571 O O . LEU A 1 466 ? -8.738 22.122 -20.593 1.00 93.31 466 LEU A O 1
ATOM 3575 N N . ASP A 1 467 ? -10.857 21.854 -21.328 1.00 88.50 467 ASP A N 1
ATOM 3576 C CA . ASP A 1 467 ? -11.364 23.171 -20.954 1.00 88.50 467 ASP A CA 1
ATOM 3577 C C . ASP A 1 467 ? -12.338 22.988 -19.783 1.00 88.50 467 ASP A C 1
ATOM 3579 O O . ASP A 1 467 ? -13.417 22.411 -19.952 1.00 88.50 467 ASP A O 1
ATOM 3583 N N . ALA A 1 468 ? -11.913 23.395 -18.587 1.00 85.50 468 ALA A N 1
ATOM 3584 C CA . ALA A 1 468 ? -12.651 23.239 -17.338 1.00 85.50 468 ALA A CA 1
ATOM 3585 C C . ALA A 1 468 ? -13.623 24.410 -17.127 1.00 85.50 468 ALA A C 1
ATOM 3587 O O . ALA A 1 468 ? -13.415 25.278 -16.279 1.00 85.50 468 ALA A O 1
ATOM 3588 N N . GLY A 1 469 ? -14.669 24.446 -17.952 1.00 84.25 469 GLY A N 1
ATOM 3589 C CA . GLY A 1 469 ? -15.841 25.292 -17.736 1.00 84.25 469 GLY A CA 1
ATOM 3590 C C . GLY A 1 469 ? -16.911 24.608 -16.886 1.00 84.25 469 GLY A C 1
ATOM 3591 O O . GLY A 1 469 ? -16.643 23.635 -16.190 1.00 84.25 469 GLY A O 1
ATOM 3592 N N . GLU A 1 470 ? -18.148 25.105 -16.982 1.00 82.00 470 GLU A N 1
ATOM 3593 C CA . GLU A 1 470 ? -19.331 24.478 -16.362 1.00 82.00 470 GLU A CA 1
ATOM 3594 C C . GLU A 1 470 ? -19.531 23.027 -16.842 1.00 82.00 470 GLU A C 1
ATOM 3596 O O . GLU A 1 470 ? -19.939 22.158 -16.076 1.00 82.00 470 GLU A O 1
ATOM 3601 N N . GLU A 1 471 ? -19.172 22.756 -18.099 1.00 87.31 471 GLU A N 1
ATOM 3602 C CA . GLU A 1 471 ? -19.035 21.414 -18.652 1.00 87.31 471 GLU A CA 1
ATOM 3603 C C . GLU A 1 471 ? -17.598 21.236 -19.152 1.00 87.31 471 GLU A C 1
ATOM 3605 O O . GLU A 1 471 ? -17.094 22.058 -19.925 1.00 87.31 471 GLU A O 1
ATOM 3610 N N . VAL A 1 472 ? -16.927 20.163 -18.722 1.00 91.31 472 VAL A N 1
ATOM 3611 C CA . VAL A 1 472 ? -15.564 19.870 -19.179 1.00 91.31 472 VAL A CA 1
ATOM 3612 C C . VAL A 1 472 ? -15.603 19.450 -20.641 1.00 91.31 472 VAL A C 1
ATOM 3614 O O . VAL A 1 472 ? -16.100 18.373 -20.980 1.00 91.31 472 VAL A O 1
ATOM 3617 N N . THR A 1 473 ? -15.027 20.272 -21.517 1.00 91.94 473 THR A N 1
ATOM 3618 C CA . THR A 1 473 ? -14.873 19.913 -22.932 1.00 91.94 473 THR A CA 1
ATOM 3619 C C . THR A 1 473 ? -13.481 19.344 -23.193 1.00 91.94 473 THR A C 1
ATOM 3621 O O . THR A 1 473 ? -12.492 19.775 -22.601 1.00 91.94 473 THR A O 1
ATOM 3624 N N . VAL A 1 474 ? -13.395 18.342 -24.073 1.00 94.69 474 VAL A N 1
ATOM 3625 C CA . VAL A 1 474 ? -12.150 17.630 -24.395 1.00 94.69 474 VAL A CA 1
ATOM 3626 C C . VAL A 1 474 ? -11.804 17.782 -25.873 1.00 94.69 474 VAL A C 1
ATOM 3628 O O . VAL A 1 474 ? -12.628 17.538 -26.753 1.00 94.69 474 VAL A O 1
ATOM 3631 N N . THR A 1 475 ? -10.558 18.161 -26.156 1.00 91.81 475 THR A N 1
ATOM 3632 C CA . THR A 1 475 ? -10.001 18.242 -27.512 1.00 91.81 475 THR A CA 1
ATOM 3633 C C . THR A 1 475 ? -8.818 17.285 -27.643 1.00 91.81 475 THR A C 1
ATOM 3635 O O . THR A 1 475 ? -7.740 17.558 -27.118 1.00 91.81 475 THR A O 1
ATOM 3638 N N . PHE A 1 476 ? -9.005 16.161 -28.341 1.00 91.62 476 PHE A N 1
ATOM 3639 C CA . PHE A 1 476 ? -7.957 15.151 -28.549 1.00 91.62 476 PHE A CA 1
ATOM 3640 C C . PHE A 1 476 ? -6.854 15.651 -29.496 1.00 91.62 476 PHE A C 1
ATOM 3642 O O . PHE A 1 476 ? -7.132 16.281 -30.518 1.00 91.62 476 PHE A O 1
ATOM 3649 N N . LEU A 1 477 ? -5.596 15.359 -29.158 1.00 84.62 477 LEU A N 1
ATOM 3650 C CA . LEU A 1 477 ? -4.402 15.841 -29.865 1.00 84.62 477 LEU A CA 1
ATOM 3651 C C . LEU A 1 477 ? -3.899 14.879 -30.955 1.00 84.62 477 LEU A C 1
ATOM 3653 O O . LEU A 1 477 ? -3.094 15.281 -31.796 1.00 84.62 477 LEU A O 1
ATOM 3657 N N . GLY A 1 478 ? -4.364 13.627 -30.969 1.00 84.00 478 GLY A N 1
ATOM 3658 C CA . GLY A 1 478 ? -3.924 12.601 -31.914 1.00 84.00 478 GLY A CA 1
ATOM 3659 C C . GLY A 1 478 ? -4.843 11.374 -31.942 1.00 84.00 478 GLY A C 1
ATOM 3660 O O . GLY A 1 478 ? -5.802 11.311 -31.177 1.00 84.00 478 GLY A O 1
ATOM 3661 N N . PRO A 1 479 ? -4.584 10.404 -32.837 1.00 86.94 479 PRO A N 1
ATOM 3662 C CA . PRO A 1 479 ? -5.424 9.216 -33.003 1.00 86.94 479 PRO A CA 1
ATOM 3663 C C . PRO A 1 479 ? -5.140 8.095 -31.990 1.00 86.94 479 PRO A C 1
ATOM 3665 O O . PRO A 1 479 ? -5.928 7.158 -31.915 1.00 86.94 479 PRO A O 1
ATOM 3668 N N . ASP A 1 480 ? -4.033 8.166 -31.244 1.00 85.62 480 ASP A N 1
ATOM 3669 C CA . ASP A 1 480 ? -3.573 7.088 -30.351 1.00 85.62 480 ASP A CA 1
ATOM 3670 C C . ASP A 1 480 ? -4.429 6.936 -29.083 1.00 85.62 480 ASP A C 1
ATOM 3672 O O . ASP A 1 480 ? -4.352 5.920 -28.396 1.00 85.62 480 ASP A O 1
ATOM 3676 N N . PHE A 1 481 ? -5.255 7.939 -28.782 1.00 93.75 481 PHE A N 1
ATOM 3677 C CA . PHE A 1 481 ? -6.230 7.910 -27.703 1.00 93.75 481 PHE A CA 1
ATOM 3678 C C . PHE A 1 481 ? -7.467 8.696 -28.132 1.00 93.75 481 PHE A C 1
ATOM 3680 O O . PHE A 1 481 ? -7.389 9.871 -28.496 1.00 93.75 481 PHE A O 1
ATOM 3687 N N . SER A 1 482 ? -8.614 8.032 -28.115 1.00 95.81 482 SER A N 1
ATOM 3688 C CA . SER A 1 482 ? -9.869 8.534 -28.655 1.00 95.81 482 SER A CA 1
ATOM 3689 C C . SER A 1 482 ? -10.954 8.645 -27.586 1.00 95.81 482 SER A C 1
ATOM 3691 O O . SER A 1 482 ? -10.826 8.174 -26.457 1.00 95.81 482 SER A O 1
ATOM 3693 N N . GLU A 1 483 ? -12.096 9.210 -27.969 1.00 96.88 483 GLU A N 1
ATOM 3694 C CA . GLU A 1 483 ? -13.290 9.215 -27.125 1.00 96.88 483 GLU A CA 1
ATOM 3695 C C . GLU A 1 483 ? -13.774 7.790 -26.782 1.00 96.88 483 GLU A C 1
ATOM 3697 O O . GLU A 1 483 ? -14.386 7.570 -25.737 1.00 96.88 483 GLU A O 1
ATOM 3702 N N . HIS A 1 484 ? -13.511 6.801 -27.645 1.00 96.81 484 HIS A N 1
ATOM 3703 C CA . HIS A 1 484 ? -13.831 5.403 -27.353 1.00 96.81 484 HIS A CA 1
ATOM 3704 C C . HIS A 1 484 ? -12.968 4.862 -26.208 1.00 96.81 484 HIS A C 1
ATOM 3706 O O . HIS A 1 484 ? -13.508 4.249 -25.287 1.00 96.81 484 HIS A O 1
ATOM 3712 N N . ASP A 1 485 ? -11.667 5.153 -26.229 1.00 96.69 485 ASP A N 1
ATOM 3713 C CA . ASP A 1 485 ? -10.721 4.728 -25.194 1.00 96.69 485 ASP A CA 1
ATOM 3714 C C . ASP A 1 485 ? -11.041 5.395 -23.854 1.00 96.69 485 ASP A C 1
ATOM 3716 O O . ASP A 1 485 ? -11.089 4.723 -22.825 1.00 96.69 485 ASP A O 1
ATOM 3720 N N . LEU A 1 486 ? -11.383 6.689 -23.873 1.00 97.38 486 LEU A N 1
ATOM 3721 C CA . LEU A 1 486 ? -11.841 7.412 -22.687 1.00 97.38 486 LEU A CA 1
ATOM 3722 C C . LEU A 1 486 ? -13.112 6.794 -22.082 1.00 97.38 486 LEU A C 1
ATOM 3724 O O . LEU A 1 486 ? -13.196 6.630 -20.867 1.00 97.38 486 LEU A O 1
ATOM 3728 N N . ARG A 1 487 ? -14.106 6.431 -22.907 1.00 97.19 487 ARG A N 1
ATOM 3729 C CA . ARG A 1 487 ? -15.322 5.748 -22.429 1.00 97.19 487 ARG A CA 1
ATOM 3730 C C . ARG A 1 487 ? -15.017 4.365 -21.854 1.00 97.19 487 ARG A C 1
ATOM 3732 O O . ARG A 1 487 ? -15.625 3.998 -20.853 1.00 97.19 487 ARG A O 1
ATOM 3739 N N . GLY A 1 488 ? -14.105 3.616 -22.475 1.00 94.25 488 GLY A N 1
ATOM 3740 C CA . GLY A 1 488 ? -13.642 2.324 -21.963 1.00 94.25 488 GLY A CA 1
ATOM 3741 C C . GLY A 1 488 ? -13.000 2.473 -20.586 1.00 94.25 488 GLY A C 1
ATOM 3742 O O . GLY A 1 488 ? -13.428 1.826 -19.635 1.00 94.25 488 GLY A O 1
ATOM 3743 N N . TYR A 1 489 ? -12.069 3.419 -20.457 1.00 94.75 489 TYR A N 1
ATOM 3744 C CA . TYR A 1 489 ? -11.411 3.737 -19.192 1.00 94.75 489 TYR A CA 1
ATOM 3745 C C . TYR A 1 489 ? -12.398 4.197 -18.111 1.00 94.75 489 TYR A C 1
ATOM 3747 O O . TYR A 1 489 ? -12.282 3.802 -16.954 1.00 94.75 489 TYR A O 1
ATOM 3755 N N . ALA A 1 490 ? -13.394 5.011 -18.474 1.00 95.69 490 ALA A N 1
ATOM 3756 C CA . ALA A 1 490 ? -14.427 5.475 -17.549 1.00 95.69 490 ALA A CA 1
ATOM 3757 C C . ALA A 1 490 ? -15.331 4.341 -17.052 1.00 95.69 490 ALA A C 1
ATOM 3759 O O . ALA A 1 490 ? -15.629 4.290 -15.865 1.00 95.69 490 ALA A O 1
ATOM 3760 N N . ALA A 1 491 ? -15.707 3.397 -17.919 1.00 92.94 491 ALA A N 1
ATOM 3761 C CA . ALA A 1 491 ? -16.491 2.225 -17.526 1.00 92.94 491 ALA A CA 1
ATOM 3762 C C . ALA A 1 491 ? -15.715 1.275 -16.593 1.00 92.94 491 ALA A C 1
ATOM 3764 O O . ALA A 1 491 ? -16.317 0.561 -15.792 1.00 92.94 491 ALA A O 1
ATOM 3765 N N . GLU A 1 492 ? -14.387 1.285 -16.697 1.00 89.94 492 GLU A N 1
ATOM 3766 C CA . GLU A 1 492 ? -13.456 0.631 -15.776 1.00 89.94 492 GLU A CA 1
ATOM 3767 C C . GLU A 1 492 ? -13.043 1.536 -14.609 1.00 89.94 492 GLU A C 1
ATOM 3769 O O . GLU A 1 492 ? -12.180 1.142 -13.844 1.00 89.94 492 GLU A O 1
ATOM 3774 N N . SER A 1 493 ? -13.610 2.737 -14.473 1.00 92.31 493 SER A N 1
ATOM 3775 C CA . SER A 1 493 ? -13.419 3.656 -13.344 1.00 92.31 493 SER A CA 1
ATOM 3776 C C . SER A 1 493 ? -14.717 3.695 -12.514 1.00 92.31 493 SER A C 1
ATOM 3778 O O . SER A 1 493 ? -15.802 3.511 -13.059 1.00 92.31 493 SER A O 1
ATOM 3780 N N . THR A 1 494 ? -14.653 3.897 -11.197 1.00 91.38 494 THR A N 1
ATOM 3781 C CA . THR A 1 494 ? -15.837 3.847 -10.319 1.00 91.38 494 THR A CA 1
ATOM 3782 C C . THR A 1 494 ? -15.858 5.002 -9.341 1.00 91.38 494 THR A C 1
ATOM 3784 O O . THR A 1 494 ? -14.810 5.462 -8.900 1.00 91.38 494 THR A O 1
ATOM 3787 N N . PHE A 1 495 ? -17.058 5.422 -8.974 1.00 89.00 495 PHE A N 1
ATOM 3788 C CA . PHE A 1 495 ? -17.337 6.308 -7.860 1.00 89.00 495 PHE A CA 1
ATOM 3789 C C . PHE A 1 495 ? -18.317 5.598 -6.921 1.00 89.00 495 PHE A C 1
ATOM 3791 O O . PHE A 1 495 ? -19.396 5.191 -7.357 1.00 89.00 495 PHE A O 1
ATOM 3798 N N . ASP A 1 496 ? -17.894 5.342 -5.680 1.00 81.62 496 ASP A N 1
ATOM 3799 C CA . ASP A 1 496 ? -18.641 4.549 -4.689 1.00 81.62 496 ASP A CA 1
ATOM 3800 C C . ASP A 1 496 ? -19.175 3.221 -5.264 1.00 81.62 496 ASP A C 1
ATOM 3802 O O . ASP A 1 496 ? -20.341 2.853 -5.128 1.00 81.62 496 ASP A O 1
ATOM 3806 N N . GLY A 1 497 ? -18.306 2.516 -5.999 1.00 78.44 497 GLY A N 1
ATOM 3807 C CA . GLY A 1 497 ? -18.610 1.229 -6.638 1.00 78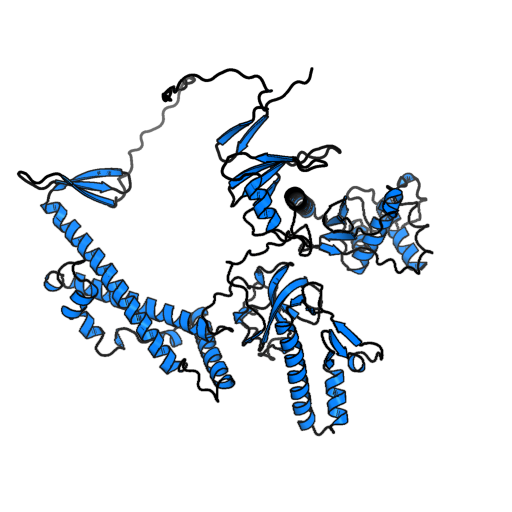.44 497 GLY A CA 1
ATOM 3808 C C . GLY A 1 497 ? -19.434 1.320 -7.929 1.00 78.44 497 GLY A C 1
ATOM 3809 O O . GLY A 1 497 ? -19.553 0.329 -8.650 1.00 78.44 497 GLY A O 1
ATOM 3810 N N . THR A 1 498 ? -19.953 2.498 -8.281 1.00 85.31 498 THR A N 1
ATOM 3811 C CA . THR A 1 498 ? -20.723 2.712 -9.513 1.00 85.31 498 THR A CA 1
ATOM 3812 C C . THR A 1 498 ? -19.801 3.133 -10.661 1.00 85.31 498 THR A C 1
ATOM 3814 O O . THR A 1 498 ? -19.019 4.064 -10.478 1.00 85.31 498 THR A O 1
ATOM 3817 N N . PRO A 1 499 ? -19.871 2.503 -11.851 1.00 91.38 499 PRO A N 1
ATOM 3818 C CA . PRO A 1 499 ? -19.055 2.898 -12.997 1.00 91.38 499 PRO A CA 1
ATOM 3819 C C . PRO A 1 499 ? -19.250 4.363 -13.401 1.00 91.38 499 PRO A C 1
ATOM 3821 O O . PRO A 1 499 ? -20.379 4.857 -13.445 1.00 91.38 499 PRO A O 1
ATOM 3824 N N . LEU A 1 500 ? -18.155 5.041 -13.741 1.00 94.25 500 LEU A N 1
ATOM 3825 C CA . LEU A 1 500 ? -18.173 6.434 -14.177 1.00 94.25 500 LEU A CA 1
ATOM 3826 C C . LEU A 1 500 ? -18.561 6.566 -15.655 1.00 94.25 500 LEU A C 1
ATOM 3828 O O . LEU A 1 500 ? -18.206 5.755 -16.512 1.00 94.25 500 LEU A O 1
ATOM 3832 N N . THR A 1 501 ? -19.249 7.656 -15.988 1.00 96.12 501 THR A N 1
ATOM 3833 C CA . THR A 1 501 ? -19.328 8.132 -17.377 1.00 96.12 501 THR A CA 1
ATOM 3834 C C . THR A 1 501 ? -18.050 8.881 -17.760 1.00 96.12 501 THR A C 1
ATOM 3836 O O . THR A 1 501 ? -17.335 9.387 -16.898 1.00 96.12 501 THR A O 1
ATOM 3839 N N . ALA A 1 502 ? -17.767 9.013 -19.062 1.00 96.69 502 ALA A N 1
ATOM 3840 C CA . ALA A 1 502 ? -16.606 9.780 -19.529 1.00 96.69 502 ALA A CA 1
ATOM 3841 C C . ALA A 1 502 ? -16.621 11.239 -19.032 1.00 96.69 502 ALA A C 1
ATOM 3843 O O . ALA A 1 502 ? -15.581 11.753 -18.635 1.00 96.69 502 ALA A O 1
ATOM 3844 N N . GLY A 1 503 ? -17.796 11.881 -18.996 1.00 95.31 503 GLY A N 1
ATOM 3845 C CA . GLY A 1 503 ? -17.947 13.242 -18.473 1.00 95.31 503 GLY A CA 1
ATOM 3846 C C . GLY A 1 503 ? -17.643 13.333 -16.977 1.00 95.31 503 GLY A C 1
ATOM 3847 O O . GLY A 1 503 ? -16.865 14.188 -16.567 1.00 95.31 503 GLY A O 1
ATOM 3848 N N . GLN A 1 504 ? -18.174 12.406 -16.169 1.00 94.19 504 GLN A N 1
ATOM 3849 C CA . GLN A 1 504 ? -17.859 12.359 -14.737 1.00 94.19 504 GLN A CA 1
ATOM 3850 C C . GLN A 1 504 ? -16.372 12.082 -14.496 1.00 94.19 504 GLN A C 1
ATOM 3852 O O . GLN A 1 504 ? -15.759 12.765 -13.687 1.00 94.19 504 GLN A O 1
ATOM 3857 N N . LEU A 1 505 ? -15.766 11.140 -15.226 1.00 95.88 505 LEU A N 1
ATOM 3858 C CA . LEU A 1 505 ? -14.329 10.878 -15.131 1.00 95.88 505 LEU A CA 1
ATOM 3859 C C . LEU A 1 505 ? -13.513 12.148 -15.416 1.00 95.88 505 LEU A C 1
ATOM 3861 O O . LEU A 1 505 ? -12.659 12.514 -14.612 1.00 95.88 505 LEU A O 1
ATOM 3865 N N . LEU A 1 506 ? -13.791 12.848 -16.519 1.00 95.75 506 LEU A N 1
ATOM 3866 C CA . LEU A 1 506 ? -13.095 14.094 -16.849 1.00 95.75 506 LEU A CA 1
ATOM 3867 C C . LEU A 1 506 ? -13.289 15.163 -15.769 1.00 95.75 506 LEU A C 1
ATOM 3869 O O . LEU A 1 506 ? -12.307 15.774 -15.357 1.00 95.75 506 LEU A O 1
ATOM 3873 N N . GLN A 1 507 ? -14.514 15.340 -15.268 1.00 92.94 507 GLN A N 1
ATOM 3874 C CA . GLN A 1 507 ? -14.804 16.263 -14.171 1.00 92.94 507 GLN A CA 1
ATOM 3875 C C . GLN A 1 507 ? -13.971 15.933 -12.928 1.00 92.94 507 GLN A C 1
ATOM 3877 O O . GLN A 1 507 ? -13.337 16.819 -12.364 1.00 92.94 507 GLN A O 1
ATOM 3882 N N . THR A 1 508 ? -13.910 14.658 -12.532 1.00 93.44 508 THR A N 1
ATOM 3883 C CA . THR A 1 508 ? -13.139 14.231 -11.355 1.00 93.44 508 THR A CA 1
ATOM 3884 C C . THR A 1 508 ? -11.638 14.439 -11.533 1.00 93.44 508 THR A C 1
ATOM 3886 O O . THR A 1 508 ? -10.984 14.912 -10.610 1.00 93.44 508 THR A O 1
ATOM 3889 N N . LEU A 1 509 ? -11.091 14.168 -12.724 1.00 94.94 509 LEU A N 1
ATOM 3890 C CA . LEU A 1 509 ? -9.677 14.410 -13.029 1.00 94.94 509 LEU A CA 1
ATOM 3891 C C . LEU A 1 509 ? -9.335 15.905 -13.005 1.00 94.94 509 LEU A C 1
ATOM 3893 O O . LEU A 1 509 ? -8.277 16.281 -12.504 1.00 94.94 509 LEU A O 1
ATOM 3897 N N . VAL A 1 510 ? -10.223 16.756 -13.527 1.00 92.50 510 VAL A N 1
ATOM 3898 C CA . VAL A 1 510 ? -10.077 18.216 -13.463 1.00 92.50 510 VAL A CA 1
ATOM 3899 C C . VAL A 1 510 ? -10.095 18.685 -12.012 1.00 92.50 510 VAL A C 1
ATOM 3901 O O . VAL A 1 510 ? -9.150 19.342 -11.581 1.00 92.50 510 VAL A O 1
ATOM 3904 N N . THR A 1 511 ? -11.111 18.290 -11.240 1.00 90.69 511 THR A N 1
ATOM 3905 C CA . THR A 1 511 ? -11.233 18.660 -9.826 1.00 90.69 511 THR A CA 1
ATOM 3906 C C . THR A 1 511 ? -10.028 18.191 -9.011 1.00 90.69 511 THR A C 1
ATOM 3908 O O . THR A 1 511 ? -9.522 18.959 -8.192 1.00 90.69 511 THR A O 1
ATOM 3911 N N . ASP A 1 512 ? -9.523 16.978 -9.249 1.00 93.25 512 ASP A N 1
ATOM 3912 C CA . ASP A 1 512 ? -8.329 16.457 -8.576 1.00 93.25 512 ASP A CA 1
ATOM 3913 C C . ASP A 1 512 ? -7.087 17.307 -8.883 1.00 93.25 512 ASP A C 1
ATOM 3915 O O . ASP A 1 512 ? -6.414 17.783 -7.967 1.00 93.25 512 ASP A O 1
ATOM 3919 N N . ALA A 1 513 ? -6.833 17.588 -10.164 1.00 91.56 513 ALA A N 1
ATOM 3920 C CA . ALA A 1 513 ? -5.673 18.353 -10.611 1.00 91.56 513 ALA A CA 1
ATOM 3921 C C . ALA A 1 513 ? -5.702 19.826 -10.159 1.00 91.56 513 ALA A C 1
ATOM 3923 O O . ALA A 1 513 ? -4.670 20.371 -9.754 1.00 91.56 513 ALA A O 1
ATOM 3924 N N . GLU A 1 514 ? -6.864 20.481 -10.205 1.00 89.44 514 GLU A N 1
ATOM 3925 C CA . GLU A 1 514 ? -7.037 21.855 -9.718 1.00 89.44 514 GLU A CA 1
ATOM 3926 C C . GLU A 1 514 ? -6.879 21.937 -8.201 1.00 89.44 514 GLU A C 1
ATOM 3928 O O . GLU A 1 514 ? -6.178 22.817 -7.695 1.00 89.44 514 GLU A O 1
ATOM 3933 N N . THR A 1 515 ? -7.469 20.988 -7.472 1.00 90.44 515 THR A N 1
ATOM 3934 C CA . THR A 1 515 ? -7.353 20.933 -6.013 1.00 90.44 515 THR A CA 1
ATOM 3935 C C . THR A 1 515 ? -5.908 20.679 -5.588 1.00 90.44 515 THR A C 1
ATOM 3937 O O . THR A 1 515 ? -5.415 21.355 -4.683 1.00 90.44 515 THR A O 1
ATOM 3940 N N . ALA A 1 516 ? -5.195 19.777 -6.269 1.00 90.88 516 ALA A N 1
ATOM 3941 C CA . ALA A 1 516 ? -3.775 19.525 -6.034 1.00 90.88 516 ALA A CA 1
ATOM 3942 C C . ALA A 1 516 ? -2.931 20.794 -6.240 1.00 90.88 516 ALA A C 1
ATOM 3944 O O . ALA A 1 516 ? -2.083 21.131 -5.409 1.00 90.88 516 ALA A O 1
ATOM 3945 N N . ALA A 1 517 ? -3.185 21.534 -7.324 1.00 88.56 517 ALA A N 1
ATOM 3946 C CA . ALA A 1 517 ? -2.488 22.784 -7.603 1.00 88.56 517 ALA A CA 1
ATOM 3947 C C . ALA A 1 517 ? -2.781 23.862 -6.550 1.00 88.56 517 ALA A C 1
ATOM 3949 O O . ALA A 1 517 ? -1.861 24.551 -6.098 1.00 88.56 517 ALA A O 1
ATOM 3950 N N . LEU A 1 518 ? -4.039 23.972 -6.116 1.00 89.44 518 LEU A N 1
ATOM 3951 C CA . LEU A 1 518 ? -4.452 24.910 -5.079 1.00 89.44 518 LEU A CA 1
ATOM 3952 C C . LEU A 1 518 ? -3.810 24.574 -3.729 1.00 89.44 518 LEU A C 1
ATOM 3954 O O . LEU A 1 518 ? -3.310 25.470 -3.051 1.00 89.44 518 LEU A O 1
ATOM 3958 N N . ILE A 1 519 ? -3.759 23.293 -3.350 1.00 89.44 519 ILE A N 1
ATOM 3959 C CA . ILE A 1 519 ? -3.059 22.836 -2.143 1.00 89.44 519 ILE A CA 1
ATOM 3960 C C . ILE A 1 519 ? -1.580 23.195 -2.222 1.00 89.44 519 ILE A C 1
ATOM 3962 O O . ILE A 1 519 ? -1.067 23.812 -1.291 1.00 89.44 519 ILE A O 1
ATOM 3966 N N . ALA A 1 520 ? -0.907 22.874 -3.331 1.00 87.62 520 ALA A N 1
ATOM 3967 C CA . ALA A 1 520 ? 0.505 23.197 -3.507 1.00 87.62 520 ALA A CA 1
ATOM 3968 C C . ALA A 1 520 ? 0.761 24.707 -3.341 1.00 87.62 520 ALA A C 1
ATOM 3970 O O . ALA A 1 520 ? 1.685 25.108 -2.628 1.00 87.62 520 ALA A O 1
ATOM 3971 N N . GLU A 1 521 ? -0.095 25.555 -3.919 1.00 88.06 521 GLU A N 1
ATOM 3972 C CA . GLU A 1 521 ? -0.027 27.004 -3.732 1.00 88.06 521 GLU A CA 1
ATOM 3973 C C . GLU A 1 521 ? -0.236 27.407 -2.262 1.00 88.06 521 GLU A C 1
ATOM 3975 O O . GLU A 1 521 ? 0.578 28.151 -1.705 1.00 88.06 521 GLU A O 1
ATOM 3980 N N . MET A 1 522 ? -1.282 26.910 -1.599 1.00 89.00 522 MET A N 1
ATOM 3981 C CA . MET A 1 522 ? -1.580 27.257 -0.204 1.00 89.00 522 MET A CA 1
ATOM 3982 C C . MET A 1 522 ? -0.478 26.793 0.756 1.00 89.00 522 MET A C 1
ATOM 3984 O O . MET A 1 522 ? -0.068 27.560 1.635 1.00 89.00 522 MET A O 1
ATOM 3988 N N . THR A 1 523 ? 0.091 25.606 0.539 1.00 86.56 523 THR A N 1
ATOM 3989 C CA . THR A 1 523 ? 1.218 25.076 1.314 1.00 86.56 523 THR A CA 1
ATOM 3990 C C . THR A 1 523 ? 2.440 25.989 1.222 1.00 86.56 523 THR A C 1
ATOM 3992 O O . THR A 1 523 ? 3.033 26.300 2.257 1.00 86.56 523 THR A O 1
ATOM 3995 N N . THR A 1 524 ? 2.779 26.520 0.038 1.00 87.00 524 THR A N 1
ATOM 3996 C CA . THR A 1 524 ? 3.904 27.475 -0.104 1.00 87.00 524 THR A CA 1
ATOM 3997 C C . THR A 1 524 ? 3.698 28.759 0.703 1.00 87.00 524 THR A C 1
ATOM 3999 O O . THR A 1 524 ? 4.659 29.421 1.095 1.00 87.00 524 THR A O 1
ATOM 4002 N N . ARG A 1 525 ? 2.438 29.100 0.992 1.00 87.88 525 ARG A N 1
ATOM 4003 C CA . ARG A 1 525 ? 2.047 30.269 1.782 1.00 87.88 525 ARG A CA 1
ATOM 4004 C C . ARG A 1 525 ? 1.838 29.944 3.262 1.00 87.88 525 ARG A C 1
ATOM 4006 O O . ARG A 1 525 ? 1.539 30.871 4.017 1.00 87.88 525 ARG A O 1
ATOM 4013 N N . SER A 1 526 ? 1.992 28.691 3.694 1.00 88.50 526 SER A N 1
ATOM 4014 C CA . SER A 1 526 ? 1.629 28.226 5.044 1.00 88.50 526 SER A CA 1
ATOM 4015 C C . SER A 1 526 ? 0.155 28.502 5.387 1.00 88.50 526 SER A C 1
ATOM 4017 O O . SER A 1 526 ? -0.171 28.998 6.466 1.00 88.50 526 SER A O 1
ATOM 4019 N N . ILE A 1 527 ? -0.727 28.247 4.421 1.00 90.62 527 ILE A N 1
ATOM 4020 C CA . ILE A 1 527 ? -2.187 28.330 4.532 1.00 90.62 527 ILE A CA 1
ATOM 4021 C C . ILE A 1 527 ? -2.746 26.911 4.374 1.00 90.62 527 ILE A C 1
ATOM 4023 O O . ILE A 1 527 ? -2.229 26.135 3.571 1.00 90.62 527 ILE A O 1
ATOM 4027 N N . THR A 1 528 ? -3.800 26.583 5.119 1.00 92.38 528 THR A N 1
ATOM 4028 C CA . THR A 1 528 ? -4.555 25.335 4.938 1.00 92.38 528 THR A CA 1
ATOM 4029 C C . THR A 1 528 ? -5.755 25.579 4.028 1.00 92.38 528 THR A C 1
ATOM 4031 O O . THR A 1 528 ? -6.294 26.679 3.999 1.00 92.38 528 THR A O 1
ATOM 4034 N N . LEU A 1 529 ? -6.195 24.571 3.280 1.00 94.56 529 LEU A N 1
ATOM 4035 C CA . LEU A 1 529 ? -7.388 24.655 2.441 1.00 94.56 529 LEU A CA 1
ATOM 4036 C C . LEU A 1 529 ? -8.581 23.990 3.139 1.00 94.56 529 LEU A C 1
ATOM 4038 O O . LEU A 1 529 ? -8.458 22.864 3.613 1.00 94.56 529 LEU A O 1
ATOM 4042 N N . ALA A 1 530 ? -9.725 24.668 3.183 1.00 94.19 530 ALA A N 1
ATOM 4043 C CA . ALA A 1 530 ? -11.020 24.036 3.413 1.00 94.19 530 ALA A CA 1
ATOM 4044 C C . ALA A 1 530 ? -11.804 24.002 2.103 1.00 94.19 530 ALA A C 1
ATOM 4046 O O . ALA A 1 530 ? -11.655 24.891 1.263 1.00 94.19 530 ALA A O 1
ATOM 4047 N N . ARG A 1 531 ? -12.657 23.001 1.932 1.00 93.25 531 ARG A N 1
ATOM 4048 C CA . ARG A 1 531 ? -13.527 22.872 0.767 1.00 93.25 531 ARG A CA 1
ATOM 4049 C C . ARG A 1 531 ? -14.914 22.405 1.151 1.00 93.25 531 ARG A C 1
ATOM 4051 O O . ARG A 1 531 ? -15.062 21.697 2.140 1.00 93.25 531 ARG A O 1
ATOM 4058 N N . TYR A 1 532 ? -15.892 22.775 0.342 1.00 90.88 532 TYR A N 1
ATOM 4059 C CA . TYR A 1 532 ? -17.247 22.261 0.422 1.00 90.88 532 TYR A CA 1
ATOM 4060 C C . TYR A 1 532 ? -17.508 21.375 -0.789 1.00 90.88 532 TYR A C 1
ATOM 4062 O O . TYR A 1 532 ? -17.345 21.818 -1.931 1.00 90.88 532 TYR A O 1
ATOM 4070 N N . LEU A 1 533 ? -17.873 20.127 -0.525 1.00 88.12 533 LEU A N 1
ATOM 4071 C CA . LEU A 1 533 ? -18.289 19.166 -1.537 1.00 88.12 533 LEU A CA 1
ATOM 4072 C C . LEU A 1 533 ? -19.807 19.018 -1.515 1.00 88.12 533 LEU A C 1
ATOM 4074 O O . LEU A 1 533 ? -20.437 19.246 -0.482 1.00 88.12 533 LEU A O 1
ATOM 4078 N N . ASP A 1 534 ? -20.384 18.610 -2.636 1.00 86.25 534 ASP A N 1
ATOM 4079 C CA . ASP A 1 534 ? -21.794 18.240 -2.724 1.00 86.25 534 ASP A CA 1
ATOM 4080 C C . ASP A 1 534 ? -22.129 16.942 -1.955 1.00 86.25 534 ASP A C 1
ATOM 4082 O O . ASP A 1 534 ? -21.259 16.297 -1.367 1.00 86.25 534 ASP A O 1
ATOM 4086 N N . ALA A 1 535 ? -23.408 16.549 -1.977 1.00 79.50 535 ALA A N 1
ATOM 4087 C CA . ALA A 1 535 ? -23.930 15.307 -1.392 1.00 79.50 535 ALA A CA 1
ATOM 4088 C C . ALA A 1 535 ? -23.125 14.065 -1.765 1.00 79.50 535 ALA A C 1
ATOM 4090 O O . ALA A 1 535 ? -22.892 13.173 -0.949 1.00 79.50 535 ALA A O 1
ATOM 4091 N N . GLY A 1 536 ? -22.761 14.010 -3.046 1.00 76.75 536 GLY A N 1
ATOM 4092 C CA . GLY A 1 536 ? -22.018 12.914 -3.624 1.00 76.75 536 GLY A CA 1
ATOM 4093 C C . GLY A 1 536 ? -20.530 13.004 -3.331 1.00 76.75 536 GLY A C 1
ATOM 4094 O O . GLY A 1 536 ? -19.816 12.096 -3.700 1.00 76.75 536 GLY A O 1
ATOM 4095 N N . GLY A 1 537 ? -20.001 14.063 -2.718 1.00 77.75 537 GLY A N 1
ATOM 4096 C CA . GLY A 1 537 ? -18.553 14.208 -2.551 1.00 77.75 537 GLY A CA 1
ATOM 4097 C C . GLY A 1 537 ? -17.774 14.301 -3.875 1.00 77.75 537 GLY A C 1
ATOM 4098 O O . GLY A 1 537 ? -16.547 14.196 -3.863 1.00 77.75 537 GLY A O 1
ATOM 4099 N N . LEU A 1 538 ? -18.466 14.478 -5.006 1.00 78.19 538 LEU A N 1
ATOM 4100 C CA . LEU A 1 538 ? -17.900 14.437 -6.355 1.00 78.19 538 LEU A CA 1
ATOM 4101 C C . LEU A 1 538 ? -17.583 15.843 -6.859 1.00 78.19 538 LEU A C 1
ATOM 4103 O O . LEU A 1 538 ? -16.590 16.051 -7.556 1.00 78.19 538 LEU A O 1
ATOM 4107 N N . HIS A 1 539 ? -18.432 16.809 -6.509 1.00 80.81 539 HIS A N 1
ATOM 4108 C CA . HIS A 1 539 ? -18.357 18.168 -7.017 1.00 80.81 539 HIS A CA 1
ATOM 4109 C C . HIS A 1 539 ? -17.801 19.108 -5.953 1.00 80.81 539 HIS A C 1
ATOM 4111 O O . HIS A 1 539 ? -18.378 19.280 -4.879 1.00 80.81 539 HIS A O 1
ATOM 4117 N N . LEU A 1 540 ? -16.679 19.752 -6.278 1.00 84.50 540 LEU A N 1
ATOM 4118 C CA . LEU A 1 540 ? -16.150 20.865 -5.501 1.00 84.50 540 LEU A CA 1
ATOM 4119 C C . LEU A 1 540 ? -17.027 22.098 -5.737 1.00 84.50 540 LEU A C 1
ATOM 4121 O O . LEU A 1 540 ? -16.970 22.701 -6.804 1.00 84.50 540 LEU A O 1
ATOM 4125 N N . LEU A 1 541 ? -17.821 22.474 -4.737 1.00 83.81 541 LEU A N 1
ATOM 4126 C CA . LEU A 1 541 ? -18.717 23.629 -4.820 1.00 83.81 541 LEU A CA 1
ATOM 4127 C C . LEU A 1 541 ? -17.993 24.928 -4.464 1.00 83.81 541 LEU A C 1
ATOM 4129 O O . LEU A 1 541 ? -18.192 25.960 -5.098 1.00 83.81 541 LEU A O 1
ATOM 4133 N N . THR A 1 542 ? -17.138 24.892 -3.442 1.00 87.88 542 THR A N 1
ATOM 4134 C CA . THR A 1 542 ? -16.309 26.043 -3.073 1.00 87.88 542 THR A CA 1
ATOM 4135 C C . THR A 1 542 ? -15.066 25.617 -2.302 1.00 87.88 542 THR A C 1
ATOM 4137 O O . THR A 1 542 ? -15.017 24.540 -1.704 1.00 87.88 542 THR A O 1
ATOM 4140 N N . SER A 1 543 ? -14.047 26.472 -2.297 1.00 89.69 543 SER A N 1
ATOM 4141 C CA . SER A 1 543 ? -12.846 26.293 -1.488 1.00 89.69 543 SER A CA 1
ATOM 4142 C C . SER A 1 543 ? -12.419 27.609 -0.845 1.00 89.69 543 SER A C 1
ATOM 4144 O O . SER A 1 543 ? -12.597 28.692 -1.402 1.00 89.69 543 SER A O 1
ATOM 4146 N N . ILE A 1 544 ? -11.900 27.522 0.377 1.00 90.75 544 ILE A N 1
ATOM 4147 C CA . ILE A 1 544 ? -11.586 28.667 1.227 1.00 90.75 544 ILE A CA 1
ATOM 4148 C C . ILE A 1 544 ? -10.196 28.474 1.828 1.00 90.75 544 ILE A C 1
ATOM 4150 O O . ILE A 1 544 ? -9.891 27.456 2.450 1.00 90.75 544 ILE A O 1
ATOM 4154 N N . ALA A 1 545 ? -9.355 29.495 1.677 1.00 90.94 545 ALA A N 1
ATOM 4155 C CA . ALA A 1 545 ? -8.077 29.594 2.367 1.00 90.94 545 ALA A CA 1
ATOM 4156 C C . ALA A 1 545 ? -8.293 29.791 3.879 1.00 90.94 545 ALA A C 1
ATOM 4158 O O . ALA A 1 545 ? -8.880 30.780 4.319 1.00 90.94 545 ALA A O 1
ATOM 4159 N N . VAL A 1 546 ? -7.774 28.866 4.681 1.00 91.19 546 VAL A N 1
ATOM 4160 C CA . VAL A 1 546 ? -7.867 28.841 6.142 1.00 91.19 546 VAL A CA 1
ATOM 4161 C C . VAL A 1 546 ? -6.537 29.267 6.746 1.00 91.19 546 VAL A C 1
ATOM 4163 O O . VAL A 1 546 ? -5.508 28.599 6.598 1.00 91.19 546 VAL A O 1
ATOM 4166 N N . TRP A 1 547 ? -6.562 30.386 7.466 1.00 89.81 547 TRP A N 1
ATOM 4167 C CA . TRP A 1 547 ? -5.431 30.842 8.258 1.00 89.81 547 TRP A CA 1
ATOM 4168 C C . TRP A 1 547 ? -5.898 31.457 9.587 1.00 89.81 547 TRP A C 1
ATOM 4170 O O . TRP A 1 547 ? -6.813 32.287 9.581 1.00 89.81 547 TRP A O 1
ATOM 4180 N N . PRO A 1 548 ? -5.256 31.105 10.716 1.00 90.94 548 PRO A N 1
ATOM 4181 C CA . PRO A 1 548 ? -4.292 30.008 10.869 1.00 90.94 548 PRO A CA 1
ATOM 4182 C C . PRO A 1 548 ? -4.937 28.621 10.730 1.00 90.94 548 PRO A C 1
ATOM 4184 O O . PRO A 1 548 ? -6.150 28.475 10.858 1.00 90.94 548 PRO A O 1
ATOM 4187 N N . ALA A 1 549 ? -4.115 27.601 10.474 1.00 89.88 549 ALA A N 1
ATOM 4188 C CA . ALA A 1 549 ? -4.569 26.213 10.448 1.00 89.88 549 ALA A CA 1
ATOM 4189 C C . ALA A 1 549 ? -5.044 25.772 11.852 1.00 89.88 549 ALA A C 1
ATOM 4191 O O . ALA A 1 549 ? -4.321 26.016 12.825 1.00 89.88 549 ALA A O 1
ATOM 4192 N N . PRO A 1 550 ? -6.220 25.129 11.984 1.00 90.69 550 PRO A N 1
ATOM 4193 C CA . PRO A 1 550 ? -6.681 24.576 13.254 1.00 90.69 550 PRO A CA 1
ATOM 4194 C C . PRO A 1 550 ? -5.686 23.559 13.825 1.00 90.69 550 PRO A C 1
ATOM 4196 O O . PRO A 1 550 ? -5.193 22.700 13.098 1.00 90.69 550 PRO A O 1
ATOM 4199 N N . ARG A 1 551 ? -5.401 23.634 15.130 1.00 86.38 551 ARG A N 1
ATOM 4200 C CA . ARG A 1 551 ? -4.451 22.719 15.802 1.00 86.38 551 ARG A CA 1
ATOM 4201 C C . ARG A 1 551 ? -5.099 21.499 16.443 1.00 86.38 551 ARG A C 1
ATOM 4203 O O . ARG A 1 551 ? -4.402 20.565 16.824 1.00 86.38 551 ARG A O 1
ATOM 4210 N N . THR A 1 552 ? -6.416 21.526 16.611 1.00 83.75 552 THR A N 1
ATOM 4211 C CA . THR A 1 552 ? -7.171 20.468 17.287 1.00 83.75 552 THR A CA 1
ATOM 4212 C C . THR A 1 552 ? -8.409 20.099 16.481 1.00 83.75 552 THR A C 1
ATOM 4214 O O . THR A 1 552 ? -8.965 20.935 15.765 1.00 83.75 552 THR A O 1
ATOM 4217 N N . THR A 1 553 ? -8.896 18.868 16.637 1.00 81.00 553 THR A N 1
ATOM 4218 C CA . THR A 1 553 ? -10.153 18.422 16.014 1.00 81.00 553 THR A CA 1
ATOM 4219 C C . THR A 1 553 ? -11.337 19.287 16.452 1.00 81.00 553 THR A C 1
ATOM 4221 O O . THR A 1 553 ? -12.176 19.655 15.638 1.00 81.00 553 THR A O 1
ATOM 4224 N N . ALA A 1 554 ? -11.377 19.701 17.724 1.00 82.75 554 ALA A N 1
ATOM 4225 C CA . ALA A 1 554 ? -12.418 20.596 18.233 1.00 82.75 554 ALA A CA 1
ATOM 4226 C C . ALA A 1 554 ? -12.400 21.970 17.537 1.00 82.75 554 ALA A C 1
ATOM 4228 O O . ALA A 1 554 ? -13.458 22.499 17.191 1.00 82.75 554 ALA A O 1
ATOM 4229 N N . ALA A 1 555 ? -11.207 22.524 17.291 1.00 84.38 555 ALA A N 1
ATOM 4230 C CA . ALA A 1 555 ? -11.029 23.745 16.514 1.00 84.38 555 ALA A CA 1
ATOM 4231 C C . ALA A 1 555 ? -11.474 23.557 15.057 1.00 84.38 555 ALA A C 1
ATOM 4233 O O . ALA A 1 555 ? -12.189 24.403 14.525 1.00 84.38 555 ALA A O 1
ATOM 4234 N N . ALA A 1 556 ? -11.111 22.437 14.427 1.00 88.31 556 ALA A N 1
ATOM 4235 C CA . ALA A 1 556 ? -11.504 22.118 13.057 1.00 88.31 556 ALA A CA 1
ATOM 4236 C C . ALA A 1 556 ? -13.036 22.004 12.906 1.00 88.31 556 ALA A C 1
ATOM 4238 O O . ALA A 1 556 ? -13.619 22.648 12.037 1.00 88.31 556 ALA A O 1
ATOM 4239 N N . LEU A 1 557 ? -13.716 2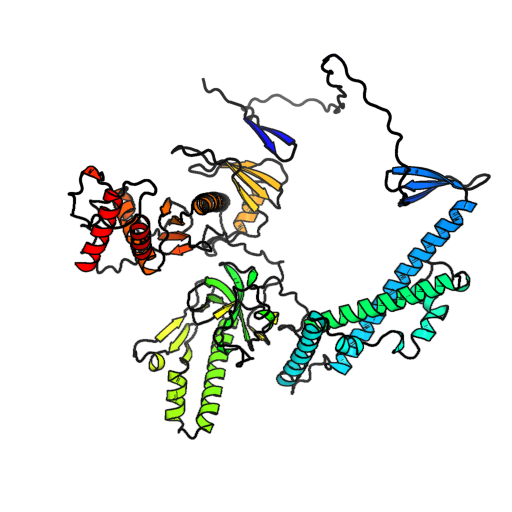1.305 13.820 1.00 86.69 557 LEU A N 1
ATOM 4240 C CA . LEU A 1 557 ? -15.184 21.222 13.857 1.00 86.69 557 LEU A CA 1
ATOM 4241 C C . LEU A 1 557 ? -15.842 22.584 14.127 1.00 86.69 557 LEU A C 1
ATOM 4243 O O . LEU A 1 557 ? -16.910 22.895 13.597 1.00 86.69 557 LEU A O 1
ATOM 4247 N N . ASN A 1 558 ? -15.216 23.426 14.955 1.00 86.62 558 ASN A N 1
ATOM 4248 C CA . ASN A 1 558 ? -15.703 24.783 15.184 1.00 86.62 558 ASN A CA 1
ATOM 4249 C C . ASN A 1 558 ? -15.565 25.675 13.949 1.00 86.62 558 ASN A C 1
ATOM 4251 O O . ASN A 1 558 ? -16.440 26.502 13.689 1.00 86.62 558 ASN A O 1
ATOM 4255 N N . LEU A 1 559 ? -14.489 25.501 13.185 1.00 89.50 559 LEU A N 1
ATOM 4256 C CA . LEU A 1 559 ? -14.317 26.147 11.895 1.00 89.50 559 LEU A CA 1
ATOM 4257 C C . LEU A 1 559 ? -15.407 25.694 10.914 1.00 89.50 559 LEU A C 1
ATOM 4259 O O . LEU A 1 559 ? -16.048 26.545 10.307 1.00 89.50 559 LEU A O 1
ATOM 4263 N N . GLY A 1 560 ? -15.689 24.392 10.813 1.00 90.31 560 GLY A N 1
ATOM 4264 C CA . GLY A 1 560 ? -16.749 23.873 9.941 1.00 90.31 560 GLY A CA 1
ATOM 4265 C C . GLY A 1 560 ? -18.136 24.456 10.240 1.00 90.31 560 GLY A C 1
ATOM 4266 O O . GLY A 1 560 ? -18.855 24.847 9.319 1.00 90.31 560 GLY A O 1
ATOM 4267 N N . ARG A 1 561 ? -18.484 24.648 11.524 1.00 88.88 561 ARG A N 1
ATOM 4268 C CA . ARG A 1 561 ? -19.699 25.391 11.927 1.00 88.88 561 ARG A CA 1
ATOM 4269 C C . ARG A 1 561 ? -19.722 26.823 11.399 1.00 88.88 561 ARG A C 1
ATOM 4271 O O . ARG A 1 561 ? -20.752 27.278 10.911 1.00 88.88 561 ARG A O 1
ATOM 4278 N N . GLN A 1 562 ? -18.600 27.535 11.505 1.00 88.44 562 GLN A N 1
ATOM 4279 C CA . GLN A 1 562 ? -18.491 28.917 11.031 1.00 88.44 562 GLN A CA 1
ATOM 4280 C C . GLN A 1 562 ? -18.592 29.005 9.507 1.00 88.44 562 GLN A C 1
ATOM 4282 O O . GLN A 1 562 ? -19.263 29.900 9.002 1.00 88.44 562 GLN A O 1
ATOM 4287 N N . LEU A 1 563 ? -17.952 28.079 8.788 1.00 89.88 563 LEU A N 1
ATOM 4288 C CA . LEU A 1 563 ? -18.004 27.999 7.328 1.00 89.88 563 LEU A CA 1
ATOM 4289 C C . LEU A 1 563 ? -19.423 27.707 6.832 1.00 89.88 563 LEU A C 1
ATOM 4291 O O . LEU A 1 563 ? -19.901 28.388 5.931 1.00 89.88 563 LEU A O 1
ATOM 4295 N N . THR A 1 564 ? -20.118 26.770 7.479 1.00 87.25 564 THR A N 1
ATOM 4296 C CA . THR A 1 564 ? -21.521 26.447 7.178 1.00 87.25 564 THR A CA 1
ATOM 4297 C C . THR A 1 564 ? -22.411 27.673 7.374 1.00 87.25 564 THR A C 1
ATOM 4299 O O . THR A 1 564 ? -23.080 28.098 6.440 1.00 87.25 564 THR A O 1
ATOM 4302 N N . ALA A 1 565 ? -22.332 28.325 8.539 1.00 85.88 565 ALA A N 1
ATOM 4303 C CA . ALA A 1 565 ? -23.120 29.526 8.820 1.00 85.88 565 ALA A CA 1
ATOM 4304 C C . ALA A 1 565 ? -22.805 30.697 7.866 1.00 85.88 565 ALA A C 1
ATOM 4306 O O . ALA A 1 565 ? -23.685 31.493 7.547 1.00 85.88 565 ALA A O 1
ATOM 4307 N N . ALA A 1 566 ? -21.550 30.831 7.420 1.00 84.31 566 ALA A N 1
ATOM 4308 C CA . ALA A 1 566 ? -21.161 31.842 6.439 1.00 84.31 566 ALA A CA 1
ATOM 4309 C C . ALA A 1 566 ? -21.762 31.561 5.057 1.00 84.31 566 ALA A C 1
ATOM 4311 O O . ALA A 1 566 ? -22.202 32.490 4.383 1.00 84.31 566 ALA A O 1
ATOM 4312 N N . ALA A 1 567 ? -21.762 30.297 4.632 1.00 84.12 567 ALA A N 1
ATOM 4313 C CA . ALA A 1 567 ? -22.302 29.890 3.344 1.00 84.12 567 ALA A CA 1
ATOM 4314 C C . ALA A 1 567 ? -23.826 30.084 3.285 1.00 84.12 567 ALA A C 1
ATOM 4316 O O . ALA A 1 567 ? -24.299 30.747 2.368 1.00 84.12 567 ALA A O 1
ATOM 4317 N N . GLU A 1 568 ? -24.557 29.664 4.326 1.00 83.50 568 GLU A N 1
ATOM 4318 C CA . GLU A 1 568 ? -26.011 29.885 4.468 1.00 83.50 568 GLU A CA 1
ATOM 4319 C C . GLU A 1 568 ? -26.413 31.365 4.373 1.00 83.50 568 GLU A C 1
ATOM 4321 O O . GLU A 1 568 ? -27.505 31.707 3.926 1.00 83.50 568 GLU A O 1
ATOM 4326 N N . LEU A 1 569 ? -25.543 32.263 4.836 1.00 81.56 569 LEU A N 1
ATOM 4327 C CA . LEU A 1 569 ? -25.804 33.697 4.815 1.00 81.56 569 LEU A CA 1
ATOM 4328 C C . LEU A 1 569 ? -25.568 34.319 3.433 1.00 81.56 569 LEU A C 1
ATOM 4330 O O . LEU A 1 569 ? -26.258 35.269 3.061 1.00 81.56 569 LEU A O 1
ATOM 4334 N N . ASN A 1 570 ? -24.553 33.837 2.716 1.00 77.69 570 ASN A N 1
ATOM 4335 C CA . ASN A 1 570 ? -24.159 34.381 1.418 1.00 77.69 570 ASN A CA 1
ATOM 4336 C C . ASN A 1 570 ? -25.013 33.830 0.274 1.00 77.69 570 ASN A C 1
ATOM 4338 O O . ASN A 1 570 ? -25.176 34.514 -0.735 1.00 77.69 570 ASN A O 1
ATOM 4342 N N . ASP A 1 571 ? -25.562 32.634 0.447 1.00 80.12 571 ASP A N 1
ATOM 4343 C CA . ASP A 1 571 ? -26.431 31.979 -0.513 1.00 80.12 571 ASP A CA 1
ATOM 4344 C C . ASP A 1 571 ? -27.632 31.367 0.233 1.00 80.12 571 ASP A C 1
ATOM 4346 O O . ASP A 1 571 ? -27.492 30.342 0.894 1.00 80.12 571 ASP A O 1
ATOM 4350 N N . PRO A 1 572 ? -28.821 31.996 0.192 1.00 75.19 572 PRO A N 1
ATOM 4351 C CA . PRO A 1 572 ? -30.015 31.466 0.849 1.00 75.19 572 PRO A CA 1
ATOM 4352 C C . PRO A 1 572 ? -30.426 30.086 0.320 1.00 75.19 572 PRO A C 1
ATOM 4354 O O . PRO A 1 572 ? -30.971 29.278 1.078 1.00 75.19 572 PRO A O 1
ATOM 4357 N N . ASP A 1 573 ? -30.130 29.807 -0.953 1.00 73.94 573 ASP A N 1
ATOM 4358 C CA . ASP A 1 573 ? -30.457 28.543 -1.614 1.00 73.94 573 ASP A CA 1
ATOM 4359 C C . ASP A 1 573 ? -29.483 27.424 -1.192 1.00 73.94 573 ASP A C 1
ATOM 4361 O O . ASP A 1 573 ? -29.781 26.243 -1.364 1.00 73.94 573 ASP A O 1
ATOM 4365 N N . PHE A 1 574 ? -28.383 27.767 -0.503 1.00 69.88 574 PHE A N 1
ATOM 4366 C CA . PHE A 1 574 ? -27.465 26.823 0.149 1.00 69.88 574 PHE A CA 1
ATOM 4367 C C . PHE A 1 574 ? -28.172 25.889 1.148 1.00 69.88 574 PHE A C 1
ATOM 4369 O O . PHE A 1 574 ? -27.661 24.819 1.472 1.00 69.88 574 PHE A O 1
ATOM 4376 N N . THR A 1 575 ? -29.343 26.286 1.663 1.00 58.06 575 THR A N 1
ATOM 4377 C CA . THR A 1 575 ? -30.054 25.560 2.728 1.00 58.06 575 THR A CA 1
ATOM 4378 C C . THR A 1 575 ? -31.035 24.484 2.256 1.00 58.06 575 THR A C 1
ATOM 4380 O O . THR A 1 575 ? -31.386 23.625 3.073 1.00 58.06 575 THR A O 1
ATOM 4383 N N . ASP A 1 576 ? -31.465 24.487 0.989 1.00 57.53 576 ASP A N 1
ATOM 4384 C CA . ASP A 1 576 ? -32.570 23.619 0.542 1.00 57.53 576 ASP A CA 1
ATOM 4385 C C . ASP A 1 576 ? -32.137 22.169 0.218 1.00 57.53 576 ASP A C 1
ATOM 4387 O O . ASP A 1 576 ? -32.959 21.263 0.338 1.00 57.53 576 ASP A O 1
ATOM 4391 N N . ASP A 1 577 ? -30.845 21.902 -0.039 1.00 55.16 577 ASP A N 1
ATOM 4392 C CA . ASP A 1 577 ? -30.308 20.562 -0.375 1.00 55.16 577 ASP A CA 1
ATOM 4393 C C . ASP A 1 577 ? -29.181 20.095 0.586 1.00 55.16 577 ASP A C 1
ATOM 4395 O O . ASP A 1 577 ? -28.086 19.719 0.166 1.00 55.16 577 ASP A O 1
ATOM 4399 N N . ARG A 1 578 ? -29.462 20.105 1.904 1.00 58.66 578 ARG A N 1
ATOM 4400 C CA . ARG A 1 578 ? -28.598 19.806 3.089 1.00 58.66 578 ARG A CA 1
ATOM 4401 C C . ARG A 1 578 ? -27.721 18.531 3.076 1.00 58.66 578 ARG A C 1
ATOM 4403 O O . ARG A 1 578 ? -27.778 17.714 3.995 1.00 58.66 578 ARG A O 1
ATOM 4410 N N . THR A 1 579 ? -26.889 18.321 2.077 1.00 71.50 579 THR A N 1
ATOM 4411 C CA . THR A 1 579 ? -26.161 17.054 1.921 1.00 71.50 579 THR A CA 1
ATOM 4412 C C . THR A 1 579 ? -24.678 17.233 1.646 1.00 71.50 579 THR A C 1
ATOM 4414 O O . THR A 1 579 ? -23.925 16.280 1.819 1.00 71.50 579 THR A O 1
ATOM 4417 N N . GLY A 1 580 ? -24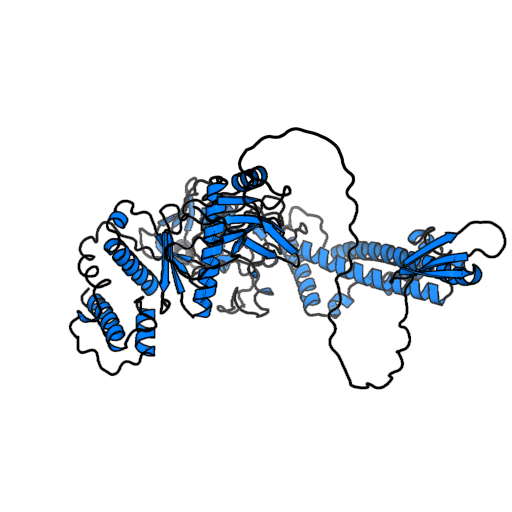.235 18.443 1.299 1.00 83.94 580 GLY A N 1
ATOM 4418 C CA . GLY A 1 580 ? -22.815 18.719 1.135 1.00 83.94 580 GLY A CA 1
ATOM 4419 C C . GLY A 1 580 ? -22.039 18.707 2.452 1.00 83.94 580 GLY A C 1
ATOM 4420 O O . GLY A 1 580 ? -22.600 18.921 3.532 1.00 83.94 580 GLY A O 1
ATOM 4421 N N . ARG A 1 581 ? -20.728 18.484 2.355 1.00 89.06 581 ARG A N 1
ATOM 4422 C CA . ARG A 1 581 ? -19.823 18.352 3.503 1.00 89.06 581 ARG A CA 1
ATOM 4423 C C . ARG A 1 581 ? -18.612 19.270 3.388 1.00 89.06 581 ARG A C 1
ATOM 4425 O O . ARG A 1 581 ? -18.067 19.472 2.303 1.00 89.06 581 ARG A O 1
ATOM 4432 N N . TRP A 1 582 ? -18.190 19.829 4.518 1.00 92.88 582 TRP A N 1
ATOM 4433 C CA . TRP A 1 582 ? -16.949 20.587 4.624 1.00 92.88 582 TRP A CA 1
ATOM 4434 C C . TRP A 1 582 ? -15.789 19.653 4.942 1.00 92.88 582 TRP A C 1
ATOM 4436 O O . TRP A 1 582 ? -15.836 18.904 5.911 1.00 92.88 582 TRP A O 1
ATOM 4446 N N . GLU A 1 583 ? -14.708 19.769 4.183 1.00 93.25 583 GLU A N 1
ATOM 4447 C CA . GLU A 1 583 ? -13.463 19.051 4.426 1.00 93.25 583 GLU A CA 1
ATOM 4448 C C . GLU A 1 583 ? -12.300 20.032 4.612 1.00 93.25 583 GLU A C 1
ATOM 4450 O O . GLU A 1 583 ? -12.230 21.076 3.958 1.00 93.25 583 GLU A O 1
ATOM 4455 N N . LEU A 1 584 ? -11.368 19.695 5.500 1.00 94.25 584 LEU A N 1
ATOM 4456 C CA . LEU A 1 584 ? -10.173 20.472 5.815 1.00 94.25 584 LEU A CA 1
ATOM 4457 C C . LEU A 1 584 ? -8.917 19.672 5.459 1.00 94.25 584 LEU A C 1
ATOM 4459 O O . LEU A 1 584 ? -8.740 18.551 5.925 1.00 94.25 584 LEU A O 1
ATOM 4463 N N . TRP A 1 585 ? -8.016 20.257 4.674 1.00 93.44 585 TRP A N 1
ATOM 4464 C CA . TRP A 1 585 ? -6.746 19.626 4.327 1.00 93.44 585 TRP A CA 1
ATOM 4465 C C . TRP A 1 585 ? -5.797 19.583 5.535 1.00 93.44 585 TRP A C 1
ATOM 4467 O O . TRP A 1 585 ? -5.433 20.620 6.090 1.00 93.44 585 TRP A O 1
ATOM 4477 N N . THR A 1 586 ? -5.346 18.396 5.932 1.00 84.56 586 THR A N 1
ATOM 4478 C CA . THR A 1 586 ? -4.457 18.198 7.094 1.00 84.56 586 THR A CA 1
ATOM 4479 C C . THR A 1 586 ? -2.971 18.237 6.738 1.00 84.56 586 THR A C 1
ATOM 4481 O O . THR A 1 586 ? -2.123 18.254 7.626 1.00 84.56 586 THR A O 1
ATOM 4484 N N . GLY A 1 587 ? -2.639 18.265 5.445 1.00 81.31 587 GLY A N 1
ATOM 4485 C CA . GLY A 1 587 ? -1.278 18.078 4.935 1.00 81.31 587 GLY A CA 1
ATOM 4486 C C . GLY A 1 587 ? -1.076 16.708 4.291 1.00 81.31 587 GLY A C 1
ATOM 4487 O O . GLY A 1 587 ? -0.320 16.608 3.328 1.00 81.31 587 GLY A O 1
ATOM 4488 N N . THR A 1 588 ? -1.787 15.689 4.776 1.00 79.06 588 THR A N 1
ATOM 4489 C CA . THR A 1 588 ? -1.720 14.307 4.272 1.00 79.06 588 THR A CA 1
ATOM 4490 C C . THR A 1 588 ? -3.058 13.804 3.731 1.00 79.06 588 THR A C 1
ATOM 4492 O O . THR A 1 588 ? -3.071 12.911 2.888 1.00 79.06 588 THR A O 1
ATOM 4495 N N . GLY A 1 589 ? -4.178 14.401 4.147 1.00 83.00 589 GLY A N 1
ATOM 4496 C CA . GLY A 1 589 ? -5.513 14.015 3.701 1.00 83.00 589 GLY A CA 1
ATOM 4497 C C . GLY A 1 589 ? -6.584 15.058 4.018 1.00 83.00 589 GLY A C 1
ATOM 4498 O O . GLY A 1 589 ? -6.288 16.188 4.414 1.00 83.00 589 GLY A O 1
ATOM 4499 N N . TRP A 1 590 ? -7.842 14.667 3.829 1.00 89.38 590 TRP A N 1
ATOM 4500 C CA . TRP A 1 590 ? -9.017 15.492 4.102 1.00 89.38 590 TRP A CA 1
ATOM 4501 C C . TRP A 1 590 ? -9.688 15.054 5.402 1.00 89.38 590 TRP A C 1
ATOM 4503 O O . TRP A 1 590 ? -10.028 13.888 5.561 1.00 89.38 590 TRP A O 1
ATOM 4513 N N . LEU A 1 591 ? -9.888 15.998 6.320 1.00 86.31 591 LEU A N 1
ATOM 4514 C CA . LEU A 1 591 ? -10.656 15.817 7.549 1.00 86.31 591 LEU A CA 1
ATOM 4515 C C . LEU A 1 591 ? -12.074 16.351 7.340 1.00 86.31 591 LEU A C 1
ATOM 4517 O O . LEU A 1 591 ? -12.224 17.541 7.061 1.00 86.31 591 LEU A O 1
ATOM 4521 N N . ASP A 1 592 ? -13.102 15.520 7.515 1.00 88.62 592 ASP A N 1
ATOM 4522 C CA . ASP A 1 592 ? -14.491 15.994 7.541 1.00 88.62 592 ASP A CA 1
ATOM 4523 C C . ASP A 1 592 ? -14.709 16.879 8.779 1.00 88.62 592 ASP A C 1
ATOM 4525 O O . ASP A 1 592 ? -14.482 16.471 9.921 1.00 88.62 592 ASP A O 1
ATOM 4529 N N . VAL A 1 593 ? -15.110 18.126 8.545 1.00 91.19 593 VAL A N 1
ATOM 4530 C CA . VAL A 1 593 ? -15.400 19.120 9.585 1.00 91.19 593 VAL A CA 1
ATOM 4531 C C . VAL A 1 593 ? -16.865 19.548 9.578 1.00 91.19 593 VAL A C 1
ATOM 4533 O O . VAL A 1 593 ? -17.227 20.531 10.229 1.00 91.19 593 VAL A O 1
ATOM 4536 N N . THR A 1 594 ? -17.720 18.829 8.853 1.00 87.25 594 THR A N 1
ATOM 4537 C CA . THR A 1 594 ? -19.152 19.115 8.765 1.00 87.25 594 THR A CA 1
ATOM 4538 C C . THR A 1 594 ? -19.780 19.007 10.148 1.00 87.25 594 THR A C 1
ATOM 4540 O O . THR A 1 594 ? -19.624 17.989 10.828 1.00 87.25 594 THR A O 1
ATOM 4543 N N . PRO A 1 595 ? -20.483 20.047 10.621 1.00 79.81 595 PRO A N 1
ATOM 4544 C CA . PRO A 1 595 ? -21.161 19.952 11.896 1.00 79.81 595 PRO A CA 1
ATOM 4545 C C . PRO A 1 595 ? -22.261 18.901 11.814 1.00 79.81 595 PRO A C 1
ATOM 4547 O O . PRO A 1 595 ? -23.179 19.015 11.006 1.00 79.81 595 PRO A O 1
ATOM 4550 N N . TYR A 1 596 ? -22.191 17.903 12.692 1.00 73.81 596 TYR A N 1
ATOM 4551 C CA . TYR A 1 596 ? -23.315 17.010 12.922 1.00 73.81 596 TYR A CA 1
ATOM 4552 C C . TYR A 1 596 ? -24.443 17.837 13.545 1.00 73.81 596 TYR A C 1
ATOM 4554 O O . TYR A 1 596 ? -24.410 18.162 14.734 1.00 73.81 596 TYR A O 1
ATOM 4562 N N . LEU A 1 597 ? -25.394 18.271 12.718 1.00 61.00 597 LEU A N 1
ATOM 4563 C CA . LEU A 1 597 ? -26.615 18.906 13.188 1.00 61.00 597 LEU A CA 1
ATOM 4564 C C . LEU A 1 597 ? -27.495 17.802 13.760 1.00 61.00 597 LEU A C 1
ATOM 4566 O O . LEU A 1 597 ? -28.287 17.189 13.051 1.00 61.00 597 LEU A O 1
ATOM 4570 N N . ASP A 1 598 ? -27.320 17.521 15.047 1.00 53.50 598 ASP A N 1
ATOM 4571 C CA . ASP A 1 598 ? -28.317 16.754 15.775 1.00 53.50 598 ASP A CA 1
ATOM 4572 C C . ASP A 1 598 ? -29.600 17.602 15.789 1.00 53.50 598 ASP A C 1
ATOM 4574 O O . ASP A 1 598 ? -29.575 18.761 16.216 1.00 53.50 598 ASP A O 1
ATOM 4578 N N . ASP A 1 599 ? -30.708 17.059 15.279 1.00 47.91 599 ASP A N 1
ATOM 4579 C CA . ASP A 1 599 ? -31.959 17.765 14.913 1.00 47.91 599 ASP A CA 1
ATOM 4580 C C . ASP A 1 599 ? -32.677 18.437 16.117 1.00 47.91 599 ASP A C 1
ATOM 4582 O O . ASP A 1 599 ? -33.798 18.936 16.025 1.00 47.91 599 ASP A O 1
ATOM 4586 N N . THR A 1 600 ? -32.034 18.450 17.287 1.00 47.38 600 THR A N 1
ATOM 4587 C CA . THR A 1 600 ? -32.545 18.960 18.561 1.00 47.38 600 THR A CA 1
ATOM 4588 C C . THR A 1 600 ? -32.010 20.339 18.968 1.00 47.38 600 THR A C 1
ATOM 4590 O O . THR A 1 600 ? -32.582 20.934 19.884 1.00 47.38 600 THR A O 1
ATOM 4593 N N . ASP A 1 601 ? -30.990 20.900 18.299 1.00 48.41 601 ASP A N 1
ATOM 4594 C CA . ASP A 1 601 ? -30.332 22.155 18.728 1.00 48.41 601 ASP A CA 1
ATOM 4595 C C . ASP A 1 601 ? -30.596 23.370 17.807 1.00 48.41 601 ASP A C 1
ATOM 4597 O O . ASP A 1 601 ? -29.708 24.141 17.445 1.00 48.41 601 ASP A O 1
ATOM 4601 N N . THR A 1 602 ? -31.857 23.594 17.419 1.00 46.38 602 THR A N 1
ATOM 4602 C CA . THR A 1 602 ? -32.270 24.722 16.551 1.00 46.38 602 THR A CA 1
ATOM 4603 C C . THR A 1 602 ? -32.260 26.103 17.233 1.00 46.38 602 THR A C 1
ATOM 4605 O O . THR A 1 602 ? -32.651 27.101 16.628 1.00 46.38 602 THR A O 1
ATOM 4608 N N . GLY A 1 603 ? -31.850 26.207 18.502 1.00 45.09 603 GLY A N 1
ATOM 4609 C CA . GLY A 1 603 ? -31.918 27.458 19.273 1.00 45.09 603 GLY A CA 1
ATOM 4610 C C . GLY A 1 603 ? -30.731 28.414 19.096 1.00 45.09 603 GLY A C 1
ATOM 4611 O O . GLY A 1 603 ? -30.796 29.548 19.569 1.00 45.09 603 GLY A O 1
ATOM 4612 N N . SER A 1 604 ? -29.643 27.977 18.452 1.00 46.50 604 SER A N 1
ATOM 4613 C CA . SER A 1 604 ? -28.305 28.544 18.691 1.00 46.50 604 SER A CA 1
ATOM 4614 C C . SER A 1 604 ? -27.680 29.330 17.525 1.00 46.50 604 SER A C 1
ATOM 4616 O O . SER A 1 604 ? -26.653 29.986 17.712 1.00 46.50 604 SER A O 1
ATOM 4618 N N . THR A 1 605 ? -28.270 29.291 16.326 1.00 46.75 605 THR A N 1
ATOM 4619 C CA . THR A 1 605 ? -27.602 29.719 15.076 1.00 46.75 605 THR A CA 1
ATOM 4620 C C . THR A 1 605 ? -27.811 31.197 14.707 1.00 46.75 605 THR A C 1
ATOM 4622 O O . THR A 1 605 ? -26.993 31.760 13.984 1.00 46.75 605 THR A O 1
ATOM 4625 N N . SER A 1 606 ? -28.845 31.883 15.221 1.00 42.81 606 SER A N 1
ATOM 4626 C CA . SER A 1 606 ? -29.219 33.226 14.714 1.00 42.81 606 SER A CA 1
ATOM 4627 C C . SER A 1 606 ? -28.348 34.396 15.201 1.00 42.81 606 SER A C 1
ATOM 4629 O O . SER A 1 606 ? -28.392 35.477 14.617 1.00 42.81 606 SER A O 1
ATOM 4631 N N . VAL A 1 607 ? -27.531 34.210 16.247 1.00 45.91 607 VAL A N 1
ATOM 4632 C CA . VAL A 1 607 ? -26.660 35.279 16.785 1.00 45.91 607 VAL A CA 1
ATOM 4633 C C . VAL A 1 607 ? -25.321 35.356 16.038 1.00 45.91 607 VAL A C 1
ATOM 4635 O O . VAL A 1 607 ? -24.708 36.420 15.985 1.00 45.91 607 VAL A O 1
ATOM 4638 N N . PHE A 1 608 ? -24.873 34.255 15.428 1.00 43.69 608 PHE A N 1
ATOM 4639 C CA . PHE A 1 608 ? -23.557 34.155 14.785 1.00 43.69 608 PHE A CA 1
ATOM 4640 C C . PHE A 1 608 ? -23.558 34.668 13.329 1.00 43.69 608 PHE A C 1
ATOM 4642 O O . PHE A 1 608 ? -22.550 35.174 12.840 1.00 43.69 608 PHE A O 1
ATOM 4649 N N . THR A 1 609 ? -24.708 34.595 12.656 1.00 44.94 609 THR A N 1
ATOM 4650 C CA . THR A 1 609 ? -24.896 34.852 11.218 1.00 44.94 609 THR A CA 1
ATOM 4651 C C . THR A 1 609 ? -24.840 36.332 10.830 1.00 44.94 609 THR A C 1
ATOM 4653 O O . THR A 1 609 ? -24.352 36.655 9.759 1.00 44.94 609 THR A O 1
ATOM 4656 N N . GLY A 1 610 ? -25.233 37.271 11.693 1.00 43.56 610 GLY A N 1
ATOM 4657 C CA . GLY A 1 610 ? -25.244 38.702 11.339 1.00 43.56 610 GLY A CA 1
ATOM 4658 C C . GLY A 1 610 ? -23.870 39.372 11.149 1.00 43.56 610 GLY A C 1
ATOM 4659 O O . GLY A 1 610 ? -23.821 40.503 10.674 1.00 43.56 610 GLY A O 1
ATOM 4660 N N . TRP A 1 611 ? -22.760 38.721 11.526 1.00 46.38 611 TRP A N 1
ATOM 4661 C CA . TRP A 1 611 ? -21.477 39.403 11.782 1.00 46.38 611 TRP A CA 1
ATOM 4662 C C . TRP A 1 611 ? -20.311 38.981 10.881 1.00 46.38 611 TRP A C 1
ATOM 4664 O O . TRP A 1 611 ? -19.308 39.689 10.818 1.00 46.38 611 TRP A O 1
ATOM 4674 N N . LEU A 1 612 ? -20.417 37.854 10.169 1.00 43.41 612 LEU A N 1
ATOM 4675 C CA . LEU A 1 612 ? -19.362 37.393 9.254 1.00 43.41 612 LEU A CA 1
ATOM 4676 C C . LEU A 1 612 ? -19.272 38.240 7.973 1.00 43.41 612 LEU A C 1
ATOM 4678 O O . LEU A 1 612 ? -18.210 38.273 7.354 1.00 43.41 612 LEU A O 1
ATOM 4682 N N . THR A 1 613 ? -20.337 38.969 7.627 1.00 42.97 613 THR A N 1
ATOM 4683 C CA . THR A 1 613 ? -20.429 39.830 6.434 1.00 42.97 613 THR A CA 1
ATOM 4684 C C . THR A 1 613 ? -20.465 41.329 6.734 1.00 42.97 613 THR A C 1
ATOM 4686 O O . THR A 1 613 ? -20.414 42.130 5.801 1.00 42.97 613 THR A O 1
ATOM 4689 N N . GLN A 1 614 ? -20.517 41.746 8.005 1.00 45.81 614 GLN A N 1
ATOM 4690 C CA . GLN A 1 614 ? -20.473 43.172 8.336 1.00 45.81 614 GLN A CA 1
ATOM 4691 C C . GLN A 1 614 ? -19.062 43.752 8.138 1.00 45.81 614 GLN A C 1
ATOM 4693 O O . GLN A 1 614 ? -18.071 43.120 8.523 1.00 45.81 614 GLN A O 1
ATOM 4698 N N . PRO A 1 615 ? -18.937 44.975 7.586 1.00 46.75 615 PRO A N 1
ATOM 4699 C CA . PRO A 1 615 ? -17.668 45.684 7.555 1.00 46.75 615 PRO A CA 1
ATOM 4700 C C . PRO A 1 615 ? -17.106 45.813 8.975 1.00 46.75 615 PRO A C 1
ATOM 4702 O O . PRO A 1 615 ? -17.807 46.246 9.889 1.00 46.75 615 PRO A O 1
ATOM 4705 N N . LEU A 1 616 ? -15.816 45.507 9.156 1.00 42.34 616 LEU A N 1
ATOM 4706 C CA . LEU A 1 616 ? -15.107 45.597 10.447 1.00 42.34 616 LEU A CA 1
ATOM 4707 C C . LEU A 1 616 ? -15.266 46.956 11.159 1.00 42.34 616 LEU A C 1
ATOM 4709 O O . LEU A 1 616 ? -15.059 47.045 12.365 1.00 42.34 616 LEU A O 1
ATOM 4713 N N . SER A 1 617 ? -15.639 48.007 10.424 1.00 43.38 617 SER A N 1
ATOM 4714 C CA . SER A 1 617 ? -15.917 49.346 10.943 1.00 43.38 617 SER A CA 1
ATOM 4715 C C . SER A 1 617 ? -17.189 49.467 11.792 1.00 43.38 617 SER A C 1
ATOM 4717 O O . SER A 1 617 ? -17.339 50.479 12.472 1.00 43.38 617 SER A O 1
ATOM 4719 N N . GLU A 1 618 ? -18.107 48.496 11.751 1.00 41.25 618 GLU A N 1
ATOM 4720 C CA . GLU A 1 618 ? -19.418 48.582 12.421 1.00 41.25 618 GLU A CA 1
ATOM 4721 C C . GLU A 1 618 ? -19.491 47.828 13.762 1.00 41.25 618 GLU A C 1
ATOM 4723 O O . GLU A 1 618 ? -20.449 47.998 14.517 1.00 41.25 618 GLU A O 1
ATOM 4728 N N . ILE A 1 619 ? -18.457 47.057 14.117 1.00 48.62 619 ILE A N 1
ATOM 4729 C CA . ILE A 1 619 ? -18.384 46.361 15.408 1.00 48.62 619 ILE A CA 1
ATOM 4730 C C . ILE A 1 619 ? -17.962 47.373 16.492 1.00 48.62 619 ILE A C 1
ATOM 4732 O O . ILE A 1 619 ? -16.881 47.962 16.385 1.00 48.62 619 ILE A O 1
ATOM 4736 N N . PRO A 1 620 ? -18.764 47.602 17.554 1.00 47.47 620 PRO A N 1
ATOM 4737 C CA . PRO A 1 620 ? -18.392 48.532 18.614 1.00 47.47 620 PRO A CA 1
ATOM 4738 C C . PRO A 1 620 ? -17.093 48.064 19.289 1.00 47.47 620 PRO A C 1
ATOM 4740 O O . PRO A 1 620 ? -16.964 46.875 19.591 1.00 47.47 620 PRO A O 1
ATOM 4743 N N . PRO A 1 621 ? -16.124 48.963 19.550 1.00 46.91 621 PRO A N 1
ATOM 4744 C CA . PRO A 1 621 ? -14.842 48.585 20.126 1.00 46.91 621 PRO A CA 1
ATOM 4745 C C . PRO A 1 621 ? -15.046 48.079 21.557 1.00 46.91 621 PRO A C 1
ATOM 4747 O O . PRO A 1 621 ? -15.122 48.854 22.512 1.00 46.91 621 PRO A O 1
ATOM 4750 N N . LEU A 1 622 ? -15.125 46.759 21.715 1.00 49.97 622 LEU A N 1
ATOM 4751 C CA . LEU A 1 622 ? -14.881 46.106 22.994 1.00 49.97 622 LEU A CA 1
ATOM 4752 C C . LEU A 1 622 ? -13.448 46.460 23.406 1.00 49.97 622 LEU A C 1
ATOM 4754 O O . LEU A 1 622 ? -12.534 46.392 22.582 1.00 49.97 622 LEU A O 1
ATOM 4758 N N . GLN A 1 623 ? -13.250 46.885 24.658 1.00 50.03 623 GLN A N 1
ATOM 4759 C CA . GLN A 1 623 ? -11.920 47.181 25.196 1.00 50.03 623 GLN A CA 1
ATOM 4760 C C . GLN A 1 623 ? -11.105 45.885 25.294 1.00 50.03 623 GLN A C 1
ATOM 4762 O O . GLN A 1 623 ? -10.978 45.289 26.360 1.00 50.03 623 GLN A O 1
ATOM 4767 N N . ALA A 1 624 ? -10.568 45.430 24.163 1.00 49.62 624 ALA A N 1
ATOM 4768 C CA . ALA A 1 624 ? -9.599 44.357 24.126 1.00 49.62 624 ALA A CA 1
ATOM 4769 C C . ALA A 1 624 ? -8.359 44.810 24.917 1.00 49.62 624 ALA A C 1
ATOM 4771 O O . ALA A 1 624 ? -7.944 45.971 24.795 1.00 49.62 624 ALA A O 1
ATOM 4772 N N . PRO A 1 625 ? -7.750 43.936 25.735 1.00 50.88 625 PRO A N 1
ATOM 4773 C CA . PRO A 1 625 ? -6.484 44.257 26.370 1.00 50.88 625 PRO A CA 1
ATOM 4774 C C . PRO A 1 625 ? -5.473 44.593 25.268 1.00 50.88 625 PRO A C 1
ATOM 4776 O O . PRO A 1 625 ? -5.159 43.752 24.428 1.00 50.88 625 PRO A O 1
ATOM 4779 N N . GLN A 1 626 ? -4.977 45.834 25.257 1.00 57.12 626 GLN A N 1
ATOM 4780 C CA . GLN A 1 626 ? -4.066 46.394 24.242 1.00 57.12 626 GLN A CA 1
ATOM 4781 C C . GLN A 1 626 ? -2.665 45.733 24.227 1.00 57.12 626 GLN A C 1
ATOM 4783 O O . GLN A 1 626 ? -1.687 46.342 23.804 1.00 57.12 626 GLN A O 1
ATOM 4788 N N . THR A 1 627 ? -2.533 44.507 24.734 1.00 64.12 627 THR A N 1
ATOM 4789 C CA . THR A 1 627 ? -1.262 43.852 25.064 1.00 64.12 627 THR A CA 1
ATOM 4790 C C . THR A 1 627 ? -1.062 42.485 24.410 1.00 64.12 627 THR A C 1
ATOM 4792 O O . THR A 1 627 ? -0.010 41.881 24.614 1.00 64.12 627 THR A O 1
ATOM 4795 N N . LEU A 1 628 ? -2.014 41.974 23.621 1.00 72.06 628 LEU A N 1
ATOM 4796 C CA . LEU A 1 628 ? -1.815 40.712 22.902 1.00 72.06 628 LEU A CA 1
ATOM 4797 C C . LEU A 1 628 ? -0.992 40.942 21.628 1.00 72.06 628 LEU A C 1
ATOM 4799 O O . LEU A 1 628 ? -1.359 41.747 20.773 1.00 72.06 628 LEU A O 1
ATOM 4803 N N . SER A 1 629 ? 0.133 40.231 21.507 1.00 85.00 629 SER A N 1
ATOM 4804 C CA . SER A 1 629 ? 0.918 40.205 20.272 1.00 85.00 629 SER A CA 1
ATOM 4805 C C . SER A 1 629 ? 0.140 39.505 19.156 1.00 85.00 629 SER A C 1
ATOM 4807 O O . SER A 1 629 ? -0.712 38.651 19.413 1.00 85.00 629 SER A O 1
ATOM 4809 N N . ARG A 1 630 ? 0.470 39.836 17.902 1.00 82.88 630 ARG A N 1
ATOM 4810 C CA . ARG A 1 630 ? -0.092 39.183 16.712 1.00 82.88 630 ARG A CA 1
ATOM 4811 C C . ARG A 1 630 ? 0.030 37.663 16.787 1.00 82.88 630 ARG A C 1
ATOM 4813 O O . ARG A 1 630 ? -0.960 36.977 16.583 1.00 82.88 630 ARG A O 1
ATOM 4820 N N . ASP A 1 631 ? 1.204 37.160 17.155 1.00 85.25 631 ASP A N 1
ATOM 4821 C CA . ASP A 1 631 ? 1.469 35.720 17.245 1.00 85.25 631 ASP A CA 1
ATOM 4822 C C . ASP A 1 631 ? 0.547 35.033 18.253 1.00 85.25 631 ASP A C 1
ATOM 4824 O O . ASP A 1 631 ? -0.005 33.977 17.970 1.00 85.25 631 ASP A O 1
ATOM 4828 N N . ARG A 1 632 ? 0.273 35.682 19.391 1.00 85.00 632 ARG A N 1
ATOM 4829 C CA . ARG A 1 632 ? -0.629 35.128 20.402 1.00 85.00 632 ARG A CA 1
ATOM 4830 C C . ARG A 1 632 ? -2.089 35.119 19.950 1.00 85.00 632 ARG A C 1
ATOM 4832 O O . ARG A 1 632 ? -2.833 34.228 20.341 1.00 85.00 632 ARG A O 1
ATOM 4839 N N . LEU A 1 633 ? -2.502 36.094 19.139 1.00 83.75 633 LEU A N 1
ATOM 4840 C CA . LEU A 1 633 ? -3.822 36.085 18.501 1.00 83.75 633 LEU A CA 1
ATOM 4841 C C . LEU A 1 633 ? -3.920 34.974 17.449 1.00 83.75 633 LEU A C 1
ATOM 4843 O O . LEU A 1 633 ? -4.954 34.324 17.356 1.00 83.75 633 LEU A O 1
ATOM 4847 N N . VAL A 1 634 ? -2.846 34.727 16.698 1.00 86.69 634 VAL A N 1
ATOM 4848 C CA . VAL A 1 634 ? -2.764 33.617 15.739 1.00 86.69 634 VAL A CA 1
ATOM 4849 C C . VAL A 1 634 ? -2.840 32.271 16.458 1.00 86.69 634 VAL A C 1
ATOM 4851 O O . VAL A 1 634 ? -3.638 31.429 16.066 1.00 86.69 634 VAL A O 1
ATOM 4854 N N . ASP A 1 635 ? -2.086 32.077 17.539 1.00 87.38 635 ASP A N 1
ATOM 4855 C CA . ASP A 1 635 ? -2.159 30.851 18.344 1.00 87.38 635 ASP A CA 1
ATOM 4856 C C . ASP A 1 635 ? -3.580 30.607 18.861 1.00 87.38 635 ASP A C 1
ATOM 4858 O O . ASP A 1 635 ? -4.143 29.534 18.666 1.00 87.38 635 ASP A O 1
ATOM 4862 N N . LEU A 1 636 ? -4.201 31.638 19.435 1.00 86.69 636 LEU A N 1
ATOM 4863 C CA . LEU A 1 636 ? -5.548 31.537 19.986 1.00 86.69 636 LEU A CA 1
ATOM 4864 C C . LEU A 1 636 ? -6.594 31.272 18.891 1.00 86.69 636 LEU A C 1
ATOM 4866 O O . LEU A 1 636 ? -7.511 30.480 19.076 1.00 86.69 636 LEU A O 1
ATOM 4870 N N . ALA A 1 637 ? -6.449 31.883 17.717 1.00 86.31 637 ALA A N 1
ATOM 4871 C CA . ALA A 1 637 ? -7.310 31.582 16.582 1.00 86.31 637 ALA A CA 1
ATOM 4872 C C . ALA A 1 637 ? -7.136 30.141 16.077 1.00 86.31 637 ALA A C 1
ATOM 4874 O O . ALA A 1 637 ? -8.129 29.500 15.738 1.00 86.31 637 ALA A O 1
ATOM 4875 N N . ALA A 1 638 ? -5.911 29.610 16.076 1.00 87.81 638 ALA A N 1
ATOM 4876 C CA . ALA A 1 638 ? -5.620 28.232 15.682 1.00 87.81 638 ALA A CA 1
ATOM 4877 C C . ALA A 1 638 ? -6.211 27.210 16.669 1.00 87.81 638 ALA A C 1
ATOM 4879 O O . ALA A 1 638 ? -6.758 26.185 16.259 1.00 87.81 638 ALA A O 1
ATOM 4880 N N . ASP A 1 639 ? -6.151 27.514 17.965 1.00 86.81 639 ASP A N 1
ATOM 4881 C CA . ASP A 1 639 ? -6.655 26.654 19.040 1.00 86.81 639 ASP A CA 1
ATOM 4882 C C . ASP A 1 639 ? -8.191 26.622 19.107 1.00 86.81 639 ASP A C 1
ATOM 4884 O O . ASP A 1 639 ? -8.768 25.650 19.593 1.00 86.81 639 ASP A O 1
ATOM 4888 N N . HIS A 1 640 ? -8.858 27.659 18.588 1.00 87.06 640 HIS A N 1
ATOM 4889 C CA . HIS A 1 640 ? -10.320 27.792 18.598 1.00 87.06 640 HIS A CA 1
ATOM 4890 C C . HIS A 1 640 ? -10.973 27.718 17.206 1.00 87.06 640 HIS A C 1
ATOM 4892 O O . HIS A 1 640 ? -12.199 27.799 17.099 1.00 87.06 640 HIS A O 1
ATOM 4898 N N . GLY A 1 641 ? -10.189 27.553 16.137 1.00 88.19 641 GLY A N 1
ATOM 4899 C CA . GLY A 1 641 ? -10.691 27.428 14.766 1.00 88.19 641 GLY A CA 1
ATOM 4900 C C . GLY A 1 641 ? -11.320 28.712 14.230 1.00 88.19 641 GLY A C 1
ATOM 4901 O O . GLY A 1 641 ? -12.374 28.667 13.601 1.00 88.19 641 GLY A O 1
ATOM 4902 N N . VAL A 1 642 ? -10.730 29.871 14.526 1.00 87.94 642 VAL A N 1
ATOM 4903 C CA . VAL A 1 642 ? -11.233 31.187 14.103 1.00 87.94 642 VAL A CA 1
ATOM 4904 C C . VAL A 1 642 ? -10.488 31.658 12.858 1.00 87.94 642 VAL A C 1
ATOM 4906 O O . VAL A 1 642 ? -9.264 31.761 12.867 1.00 87.94 642 VAL A O 1
ATOM 4909 N N . LEU A 1 643 ? -11.221 32.007 11.798 1.00 85.75 643 LEU A N 1
ATOM 4910 C CA . LEU A 1 643 ? -10.623 32.554 10.577 1.00 85.75 643 LEU A CA 1
ATOM 4911 C C . LEU A 1 643 ? -10.093 33.972 10.801 1.00 85.75 643 LEU A C 1
ATOM 4913 O O . LEU A 1 643 ? -10.840 34.890 11.166 1.00 85.75 643 LEU A O 1
ATOM 4917 N N . LEU A 1 644 ? -8.813 34.179 10.499 1.00 83.69 644 LEU A N 1
ATOM 4918 C CA . LEU A 1 644 ? -8.173 35.486 10.520 1.00 83.69 644 LEU A CA 1
ATOM 4919 C C . LEU A 1 644 ? -7.819 35.936 9.094 1.00 83.69 644 LEU A C 1
ATOM 4921 O O . LEU A 1 644 ? -7.201 35.179 8.345 1.00 83.69 644 LEU A O 1
ATOM 4925 N N . PRO A 1 645 ? -8.140 37.180 8.694 1.00 80.00 645 PRO A N 1
ATOM 4926 C CA . PRO A 1 645 ? -7.559 37.752 7.486 1.00 80.00 645 PRO A CA 1
ATOM 4927 C C . PRO A 1 645 ? -6.041 37.870 7.658 1.00 80.00 645 PRO A C 1
ATOM 4929 O O . PRO A 1 645 ? -5.564 38.483 8.616 1.00 80.00 645 PRO A O 1
ATOM 4932 N N . ARG A 1 646 ? -5.274 37.312 6.714 1.00 73.06 646 ARG A N 1
ATOM 4933 C CA . ARG A 1 646 ? -3.803 37.314 6.769 1.00 73.06 646 ARG A CA 1
ATOM 4934 C C . ARG A 1 646 ? -3.225 38.729 6.855 1.00 73.06 646 ARG A C 1
ATOM 4936 O O . ARG A 1 646 ? -2.277 38.942 7.599 1.00 73.06 646 ARG A O 1
ATOM 4943 N N . ASP A 1 647 ? -3.829 39.700 6.178 1.00 77.56 647 ASP A N 1
ATOM 4944 C CA . ASP A 1 647 ? -3.346 41.090 6.138 1.00 77.56 647 ASP A CA 1
ATOM 4945 C C . ASP A 1 647 ? -4.199 42.056 6.982 1.00 77.56 647 ASP A C 1
ATOM 4947 O O . ASP A 1 647 ? -4.118 43.273 6.825 1.00 77.56 647 ASP A O 1
ATOM 4951 N N . GLY A 1 648 ? -5.030 41.528 7.888 1.00 70.06 648 GLY A N 1
ATOM 4952 C CA . GLY A 1 648 ? -5.918 42.338 8.722 1.00 70.06 648 GLY A CA 1
ATOM 4953 C C . GLY A 1 648 ? -5.190 43.185 9.769 1.00 70.06 648 GLY A C 1
ATOM 4954 O O . GLY A 1 648 ? -4.142 42.799 10.296 1.00 70.06 648 GLY A O 1
ATOM 4955 N N . ASP A 1 649 ? -5.790 44.329 10.106 1.00 76.19 649 ASP A N 1
ATOM 4956 C CA . ASP A 1 649 ? -5.331 45.181 11.203 1.00 76.19 649 ASP A CA 1
ATOM 4957 C C . ASP A 1 649 ? -5.539 44.485 12.565 1.00 76.19 649 ASP A C 1
ATOM 4959 O O . ASP A 1 649 ? -6.557 43.836 12.820 1.00 76.19 649 ASP A O 1
ATOM 4963 N N . LEU A 1 650 ? -4.562 44.622 13.461 1.00 66.69 650 LEU A N 1
ATOM 4964 C CA . LEU A 1 650 ? -4.497 43.963 14.772 1.00 66.69 650 LEU A CA 1
ATOM 4965 C C . LEU A 1 650 ? -5.750 44.159 15.652 1.00 66.69 650 LEU A C 1
ATOM 4967 O O . LEU A 1 650 ? -6.200 43.181 16.254 1.00 66.69 650 LEU A O 1
ATOM 4971 N N . PRO A 1 651 ? -6.359 45.358 15.727 1.00 70.38 651 PRO A N 1
ATOM 4972 C CA . PRO A 1 651 ? -7.591 45.576 16.482 1.00 70.38 651 PRO A CA 1
ATOM 4973 C C . PRO A 1 651 ? -8.786 44.781 15.939 1.00 70.38 651 PRO A C 1
ATOM 4975 O O . PRO A 1 651 ? -9.587 44.276 16.723 1.00 70.38 651 PRO A O 1
ATOM 4978 N N . ALA A 1 652 ? -8.885 44.611 14.617 1.00 68.00 652 ALA A N 1
ATOM 4979 C CA . ALA A 1 652 ? -9.938 43.816 13.984 1.00 68.00 652 ALA A CA 1
ATOM 4980 C C . ALA A 1 652 ? -9.772 42.314 14.269 1.00 68.00 652 ALA A C 1
ATOM 4982 O O . ALA A 1 652 ? -10.751 41.613 14.535 1.00 68.00 652 ALA A O 1
ATOM 4983 N N . LEU A 1 653 ? -8.524 41.832 14.274 1.00 68.88 653 LEU A N 1
ATOM 4984 C CA . LEU A 1 653 ? -8.183 40.456 14.647 1.00 68.88 653 LEU A CA 1
ATOM 4985 C C . LEU A 1 653 ? -8.530 40.172 16.116 1.00 68.88 653 LEU A C 1
ATOM 4987 O O . LEU A 1 653 ? -9.156 39.158 16.424 1.00 68.88 653 LEU A O 1
ATOM 4991 N N . ALA A 1 654 ? -8.173 41.093 17.016 1.00 69.00 654 ALA A N 1
ATOM 4992 C CA . ALA A 1 654 ? -8.459 40.974 18.442 1.00 69.00 654 ALA A CA 1
ATOM 4993 C C . ALA A 1 654 ? -9.967 40.988 18.741 1.00 69.00 654 ALA A C 1
ATOM 4995 O O . ALA A 1 654 ? -10.431 40.181 19.545 1.00 69.00 654 ALA A O 1
ATOM 4996 N N . ALA A 1 655 ? -10.737 41.853 18.069 1.00 72.25 655 ALA A N 1
ATOM 4997 C CA . ALA A 1 655 ? -12.189 41.911 18.225 1.00 72.25 655 ALA A CA 1
ATOM 4998 C C . ALA A 1 655 ? -12.860 40.584 17.832 1.00 72.25 655 ALA A C 1
ATOM 5000 O O . ALA A 1 655 ? -13.666 40.063 18.599 1.00 72.25 655 ALA A O 1
ATOM 5001 N N . ARG A 1 656 ? -12.467 39.984 16.697 1.00 67.62 656 ARG A N 1
ATOM 5002 C CA . ARG A 1 656 ? -12.989 38.678 16.258 1.00 67.62 656 ARG A CA 1
ATOM 5003 C C . ARG A 1 656 ? -12.754 37.572 17.288 1.00 67.62 656 ARG A C 1
ATOM 5005 O O . ARG A 1 656 ? -13.685 36.846 17.621 1.00 67.62 656 ARG A O 1
ATOM 5012 N N . ILE A 1 657 ? -11.532 37.454 17.804 1.00 69.69 657 ILE A N 1
ATOM 5013 C CA . ILE A 1 657 ? -11.173 36.379 18.741 1.00 69.69 657 ILE A CA 1
ATOM 5014 C C . ILE A 1 657 ? -11.880 36.553 20.089 1.00 69.69 657 ILE A C 1
ATOM 5016 O O . ILE A 1 657 ? -12.454 35.596 20.603 1.00 69.69 657 ILE A O 1
ATOM 5020 N N . VAL A 1 658 ? -11.893 37.771 20.645 1.00 68.62 658 VAL A N 1
ATOM 5021 C CA . VAL A 1 658 ? -12.566 38.052 21.925 1.00 68.62 658 VAL A CA 1
ATOM 5022 C C . VAL A 1 658 ? -14.054 37.720 21.842 1.00 68.62 658 VAL A C 1
ATOM 5024 O O . VAL A 1 658 ? -14.582 37.109 22.765 1.00 68.62 658 VAL A O 1
ATOM 5027 N N . THR A 1 659 ? -14.719 38.045 20.734 1.00 65.81 659 THR A N 1
ATOM 5028 C CA . THR A 1 659 ? -16.142 37.742 20.548 1.00 65.81 659 THR A CA 1
ATOM 5029 C C . THR A 1 659 ? -16.421 36.241 20.481 1.00 65.81 659 THR A C 1
ATOM 5031 O O . THR A 1 659 ? -17.349 35.777 21.140 1.00 65.81 659 THR A O 1
ATOM 5034 N N . VAL A 1 660 ? -15.614 35.464 19.749 1.00 65.31 660 VAL A N 1
ATOM 5035 C CA . VAL A 1 660 ? -15.781 33.999 19.685 1.00 65.31 660 VAL A CA 1
ATOM 5036 C C . VAL A 1 660 ? -15.578 33.359 21.062 1.00 65.31 660 VAL A C 1
ATOM 5038 O O . VAL A 1 660 ? -16.361 32.499 21.460 1.00 65.31 660 VAL A O 1
ATOM 5041 N N . LEU A 1 661 ? -14.572 33.811 21.814 1.00 67.69 661 LEU A N 1
ATOM 5042 C CA . LEU A 1 661 ? -14.272 33.287 23.148 1.00 67.69 661 LEU A CA 1
ATOM 5043 C C . LEU A 1 661 ? -15.349 33.644 24.177 1.00 67.69 661 LEU A C 1
ATOM 5045 O O . LEU A 1 661 ? -15.775 32.777 24.932 1.00 67.69 661 LEU A O 1
ATOM 5049 N N . HIS A 1 662 ? -15.848 34.884 24.173 1.00 60.88 662 HIS A N 1
ATOM 5050 C CA . HIS A 1 662 ? -16.915 35.299 25.090 1.00 60.88 662 HIS A CA 1
ATOM 5051 C C . HIS A 1 662 ? -18.233 34.559 24.828 1.00 60.88 662 HIS A C 1
ATOM 5053 O O . HIS A 1 662 ? -18.967 34.262 25.764 1.00 60.88 662 HIS A O 1
ATOM 5059 N N . LEU A 1 663 ? -18.538 34.231 23.571 1.00 52.28 663 LEU A N 1
ATOM 5060 C CA . LEU A 1 663 ? -19.730 33.451 23.224 1.00 52.28 663 LEU A CA 1
ATOM 5061 C C . LEU A 1 663 ? -19.596 31.966 23.594 1.00 52.28 663 LEU A C 1
ATOM 5063 O O . LEU A 1 663 ? -20.608 31.322 23.857 1.00 52.28 663 LEU A O 1
ATOM 5067 N N . GLY A 1 664 ? -18.369 31.439 23.643 1.00 51.53 664 GLY A N 1
ATOM 5068 C CA . GLY A 1 664 ? -18.081 30.102 24.162 1.00 51.53 664 GLY A CA 1
ATOM 5069 C C . GLY A 1 664 ? -18.215 29.990 25.684 1.00 51.53 664 GLY A C 1
ATOM 5070 O O . GLY A 1 664 ? -18.563 28.921 26.160 1.00 51.53 664 GLY A O 1
ATOM 5071 N N . GLU A 1 665 ? -17.979 31.077 26.430 1.00 42.09 665 GLU A N 1
ATOM 5072 C CA . GLU A 1 665 ? -18.113 31.128 27.901 1.00 42.09 665 GLU A CA 1
ATOM 5073 C C . GLU A 1 665 ? -19.526 31.498 28.394 1.00 42.09 665 GLU A C 1
ATOM 5075 O O . GLU A 1 665 ? -19.850 31.277 29.560 1.00 42.09 665 GLU A O 1
ATOM 5080 N N . ILE A 1 666 ? -20.366 32.098 27.540 1.00 36.56 666 ILE A N 1
ATOM 5081 C CA . ILE A 1 666 ? -21.780 32.397 27.853 1.00 36.56 666 ILE A CA 1
ATOM 5082 C C . ILE A 1 666 ? -22.684 31.161 27.634 1.00 36.56 666 ILE A C 1
ATOM 5084 O O . ILE A 1 666 ? -23.819 31.143 28.116 1.00 36.56 666 ILE A O 1
ATOM 5088 N N . ARG A 1 667 ? -22.184 30.134 26.938 1.00 32.78 667 ARG A N 1
ATOM 5089 C CA . ARG A 1 667 ? -22.782 28.793 26.845 1.00 32.78 667 ARG A CA 1
ATOM 5090 C C . ARG A 1 667 ? -22.251 27.902 27.962 1.00 32.78 667 ARG A C 1
ATOM 5092 O O . ARG A 1 667 ? -23.047 27.061 28.436 1.00 32.78 667 ARG A O 1
#

Radius of gyration: 36.16 Å; chains: 1; bounding box: 80×83×98 Å

Secondary structure (DSSP, 8-state):
------EEEEETTEEEEEPPPPPS----------------PPPPPP----------PPPPPPP--EEEEEE---SSS--EEEEEETTS-EEEEEHHHHHHHHHHHHHHHHHHHHHHHHHHHHHHHHHHHHHHHT------TTSHHHHHHHHHHHHHHHHHHHHTT-HHHHTTSPPTTTSTTHHHHTTSHHHHHHHHGGGS--GGGS-HHHHHHHHHHHHHHHHHHHHHHHH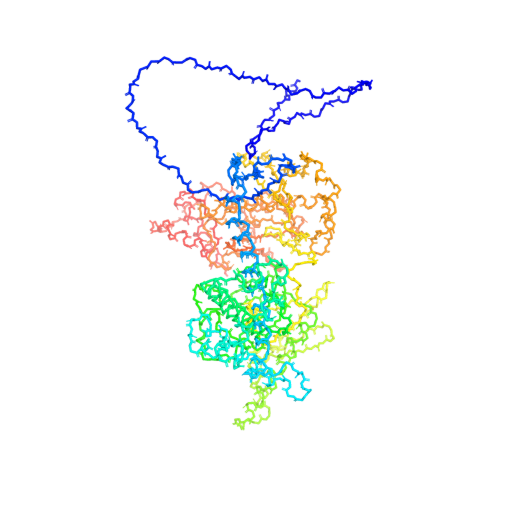HHHHHHHSSSSS----GGG-GGG--TT-EEEEEEGGGBS-TTS-TT--SSS-SSTTTTT--BS-EEEEEEEEEETTEEEEEE-HHHHHHHHHHHHHHHHHHHHHHHTTT--HHHHHHHHHHHS-EEEEETTEEEEE-HHHHS-TT-EEEE-B-TTS-EEE-SSSEEE--GGGBS-EES-PPPSS-S---EE-SSSTTEEES-SSEEEEEEE-----TT--EEEEEEETTEEEEEEEESSSEEEEE-STTS-HHHHHHHHHT-EETTEEPPHHHHHHHHHHHHHHHHHHHHHHHTT-EEEEEE-TTS-SEEEEEEESSPPSSHHHHHHHHHHHHHHHHHH-GGGGTTTT-EEEEE-SSSEEE------TT-TTSSTTTTTSSSS-GGGS------TT--HHHHHHHHHHHT----TT--HHHHHHHHHHHHHHHH--